Protein AF-A0A7J4L797-F1 (afdb_monomer_lite)

Foldseek 3Di:
DDAPPPAQEAEAEFDLLFLVVVCVRQCSHQVDVPGDRYYHYDHDDLVSLLLVLLSLLCNVVVNGFDDDDAADLLLLVLLVVLVVQAVDKDALVVSLVVQCVDPRYVVPDPVLSVLSVCQLQVVDPLLVVLVQDRQKHADPVRNIIHGDDPCSVVLSVQQADQDFDWDWAFEDAPNDTDDTATPQQQLPDDQQAWADDPLFIWGFHDDAQSYTYTHGDGLDFGLGYRCVSVRDKNAQVSLQSSLVVLVVLVVCVVVVHDPVVQLVVSCVSRVDDSVSSVSNNVLSVLQVLQHPRHHPFEWEFEWEDAPLKIKTWTQDSRMQQLQVLVQLQLQLLQCVVVVDHWRKFTGNRTIMTMDSDDTPRVVSLLPDALVCSLVSVCVSPVPGSNLLVLLLSSCSSSSSQRQDDPRDGDDSSVSSNSSVVVVVSQVVVDCVNSSSVSSSCCVNVVSHNSPVNSVSSVCVNVSSHHYDYDYHHADGSSCVCRVCSRVVNSDDPVLVVVVVVLSSVLSVVSSCVVVVNDDDDDRPSPNVSVSVVVVVVVVVVLCPDLLNVLLVQLVVQPPDDPVLSVQLNVCSVDVPRDRDPVSLVVCVVCVVVCVLGGQPSNNVSVCVSSVNDRPDDQDPLLSVLSVLLNVLCVVVVDDPLLSVVLNVLSVVDQDDRDPVNLVVLCCCLVDDNDPSRDPSNNVSSVVSNVRD

Structure (mmCIF, N/CA/C/O backbone):
data_AF-A0A7J4L797-F1
#
_entry.id   AF-A0A7J4L797-F1
#
loop_
_atom_site.group_PDB
_atom_site.id
_atom_site.type_symbol
_atom_site.label_atom_id
_atom_site.label_alt_id
_atom_site.label_comp_id
_atom_site.label_asym_id
_atom_site.label_entity_id
_atom_site.label_seq_id
_atom_site.pdbx_PDB_ins_code
_atom_site.Cartn_x
_atom_site.Cartn_y
_atom_site.Cartn_z
_atom_site.occupancy
_atom_site.B_iso_or_equiv
_atom_site.auth_seq_id
_atom_site.auth_comp_id
_atom_site.auth_asym_id
_atom_site.auth_atom_id
_atom_site.pdbx_PDB_model_num
ATOM 1 N N . GLY A 1 1 ? -23.782 6.481 -9.024 1.00 63.28 1 GLY A N 1
ATOM 2 C CA . GLY A 1 1 ? -22.658 7.131 -9.724 1.00 63.28 1 GLY A CA 1
ATOM 3 C C . GLY A 1 1 ? -23.152 8.437 -10.297 1.00 63.28 1 GLY A C 1
ATOM 4 O O . GLY A 1 1 ? -24.332 8.509 -10.601 1.00 63.28 1 GLY A O 1
ATOM 5 N N . ILE A 1 2 ? -22.294 9.451 -10.393 1.00 64.94 2 ILE A N 1
ATOM 6 C CA . ILE A 1 2 ? -22.683 10.762 -10.929 1.00 64.94 2 ILE A CA 1
ATOM 7 C C . ILE A 1 2 ? -23.056 10.583 -12.406 1.00 64.94 2 ILE A C 1
ATOM 9 O O . ILE A 1 2 ? -22.258 10.027 -13.168 1.00 64.94 2 ILE A O 1
ATOM 13 N N . ASP A 1 3 ? -24.271 10.985 -12.768 1.00 68.19 3 ASP A N 1
ATOM 14 C CA . ASP A 1 3 ? -24.755 11.011 -14.145 1.00 68.19 3 ASP A CA 1
ATOM 15 C C . ASP A 1 3 ? -24.539 12.415 -14.709 1.00 68.19 3 ASP A C 1
ATOM 17 O O . ASP A 1 3 ? -25.248 13.361 -14.372 1.00 68.19 3 ASP A O 1
ATOM 21 N N . ILE A 1 4 ? -23.490 12.557 -15.512 1.00 72.31 4 ILE A N 1
ATOM 22 C CA . ILE A 1 4 ? -23.163 13.798 -16.208 1.00 72.31 4 ILE A CA 1
ATOM 23 C C . ILE A 1 4 ? -23.519 13.540 -17.675 1.00 72.31 4 ILE A C 1
ATOM 25 O O . ILE A 1 4 ? -22.656 13.226 -18.489 1.00 72.31 4 ILE A O 1
ATOM 29 N N . GLY A 1 5 ? -24.817 13.584 -17.992 1.00 67.94 5 GLY A N 1
ATOM 30 C CA . GLY A 1 5 ? -25.422 13.033 -19.219 1.00 67.94 5 GLY A CA 1
ATOM 31 C C . GLY A 1 5 ? -24.995 13.636 -20.570 1.00 67.94 5 GLY A C 1
ATOM 32 O O . GLY A 1 5 ? -25.613 13.328 -21.592 1.00 67.94 5 GLY A O 1
ATOM 33 N N . TYR A 1 6 ? -23.974 14.495 -20.592 1.00 81.25 6 TYR A N 1
ATOM 34 C CA . TYR A 1 6 ? -23.351 15.049 -21.799 1.00 81.25 6 TYR A CA 1
ATOM 35 C C . TYR A 1 6 ? -21.926 14.531 -22.047 1.00 81.25 6 TYR A C 1
ATOM 37 O O . TYR A 1 6 ? -21.336 14.874 -23.067 1.00 81.25 6 TYR A O 1
ATOM 45 N N . ILE A 1 7 ? -21.350 13.733 -21.138 1.00 86.75 7 ILE A N 1
ATOM 46 C CA . ILE A 1 7 ? -20.016 13.161 -21.350 1.00 86.75 7 ILE A CA 1
ATOM 47 C C . ILE A 1 7 ? -20.110 12.090 -22.437 1.00 86.75 7 ILE A C 1
ATOM 49 O O . ILE A 1 7 ? -20.779 11.072 -22.271 1.00 86.75 7 ILE A O 1
ATOM 53 N N . ASP A 1 8 ? -19.398 12.297 -23.538 1.00 89.69 8 ASP A N 1
ATOM 54 C CA . ASP A 1 8 ? -19.350 11.401 -24.694 1.00 89.69 8 ASP A CA 1
ATOM 55 C C . ASP A 1 8 ? -18.022 10.632 -24.801 1.00 89.69 8 ASP A C 1
ATOM 57 O O . ASP A 1 8 ? -17.960 9.606 -25.477 1.00 89.69 8 ASP A O 1
ATOM 61 N N . LEU A 1 9 ? -16.980 11.043 -24.072 1.00 92.56 9 LEU A N 1
ATOM 62 C CA . LEU A 1 9 ? -15.674 10.388 -24.022 1.00 92.56 9 LEU A CA 1
ATOM 63 C C . LEU A 1 9 ? -15.042 10.495 -22.630 1.00 92.56 9 LEU A C 1
ATOM 65 O O . LEU A 1 9 ? -14.994 11.564 -22.027 1.00 92.56 9 LEU A O 1
ATOM 69 N N . VAL A 1 10 ? -14.472 9.389 -22.154 1.00 93.19 10 VAL A N 1
ATOM 70 C CA . VAL A 1 10 ? -13.597 9.365 -20.974 1.00 93.19 10 VAL A CA 1
ATOM 71 C C . VAL A 1 10 ? -12.168 9.061 -21.409 1.00 93.19 10 VAL A C 1
ATOM 73 O O . VAL A 1 10 ? -11.921 8.084 -22.116 1.00 93.19 10 VAL A O 1
ATOM 76 N N . ILE A 1 11 ? -11.215 9.878 -20.963 1.00 95.19 11 ILE A N 1
ATOM 77 C CA . ILE A 1 11 ? -9.783 9.647 -21.173 1.00 95.19 11 ILE A CA 1
ATOM 78 C C . ILE A 1 11 ? -9.166 9.217 -19.842 1.00 95.19 11 ILE A C 1
ATOM 80 O O . ILE A 1 11 ? -9.255 9.933 -18.847 1.00 95.19 11 ILE A O 1
ATOM 84 N N . LEU A 1 12 ? -8.551 8.038 -19.824 1.00 92.69 12 LEU A N 1
ATOM 85 C CA . LEU A 1 12 ? -7.750 7.551 -18.708 1.00 92.69 12 LEU A CA 1
ATOM 86 C C . LEU A 1 12 ? -6.276 7.828 -19.007 1.00 92.69 12 LEU A C 1
ATOM 88 O O . LEU A 1 12 ? -5.763 7.391 -20.035 1.00 92.69 12 LEU A O 1
ATOM 92 N N . LEU A 1 13 ? -5.610 8.562 -18.118 1.00 92.12 13 LEU A N 1
ATOM 93 C CA . LEU A 1 13 ? -4.161 8.741 -18.151 1.00 92.12 13 LEU A CA 1
ATOM 94 C C . LEU A 1 13 ? -3.528 7.623 -17.320 1.00 92.12 13 LEU A C 1
ATOM 96 O O . LEU A 1 13 ? -3.635 7.626 -16.093 1.00 92.12 13 LEU A O 1
ATOM 100 N N . GLY A 1 14 ? -2.930 6.659 -18.011 1.00 90.25 14 GLY A N 1
ATOM 101 C CA . GLY A 1 14 ? -2.407 5.420 -17.459 1.00 90.25 14 GLY A CA 1
ATOM 102 C C . GLY A 1 14 ? -3.465 4.470 -16.903 1.00 90.25 14 GLY A C 1
ATOM 103 O O . GLY A 1 14 ? -4.680 4.710 -16.955 1.00 90.25 14 GLY A O 1
ATOM 104 N N . SER A 1 15 ? -2.991 3.351 -16.368 1.00 91.06 15 SER A N 1
ATOM 105 C CA . SER A 1 15 ? -3.866 2.321 -15.830 1.00 91.06 15 SER A CA 1
ATOM 106 C C . SER A 1 15 ? -4.598 2.773 -14.553 1.00 91.06 15 SER A C 1
ATOM 108 O O . SER A 1 15 ? -3.980 3.274 -13.610 1.00 91.06 15 SER A O 1
ATOM 110 N N . PRO A 1 16 ? -5.917 2.512 -14.433 1.00 91.06 16 PRO A N 1
ATOM 111 C CA . PRO A 1 16 ? -6.663 2.656 -13.182 1.00 91.06 16 PRO A CA 1
ATOM 112 C C . PRO A 1 16 ? -6.427 1.492 -12.197 1.00 91.06 16 PRO A C 1
ATOM 114 O O . PRO A 1 16 ? -7.082 1.441 -11.147 1.00 91.06 16 PRO A O 1
ATOM 117 N N . LYS A 1 17 ? -5.514 0.562 -12.522 1.00 92.56 17 LYS A N 1
ATOM 118 C CA . LYS A 1 17 ? -4.983 -0.502 -11.647 1.00 92.56 17 LYS A CA 1
ATOM 119 C C . LYS A 1 17 ? -5.992 -1.602 -11.277 1.00 92.56 17 LYS A C 1
ATOM 121 O O . LYS A 1 17 ? -5.700 -2.487 -10.478 1.00 92.56 17 LYS A O 1
ATOM 126 N N . SER A 1 18 ? -7.199 -1.543 -11.841 1.00 93.88 18 SER A N 1
ATOM 127 C CA . SER A 1 18 ? -8.282 -2.520 -11.684 1.00 93.88 18 SER A CA 1
ATOM 128 C C . SER A 1 18 ? -9.268 -2.388 -12.847 1.00 93.88 18 SER A C 1
ATOM 130 O O . SER A 1 18 ? -9.589 -1.277 -13.285 1.00 93.88 18 SER A O 1
ATOM 132 N N . VAL A 1 19 ? -9.791 -3.525 -13.307 1.00 94.44 19 VAL A N 1
ATOM 133 C CA . VAL A 1 19 ? -10.813 -3.618 -14.357 1.00 94.44 19 VAL A CA 1
ATOM 134 C C . VAL A 1 19 ? -12.121 -2.976 -13.896 1.00 94.44 19 VAL A C 1
ATOM 136 O O . VAL A 1 19 ? -12.710 -2.181 -14.628 1.00 94.44 19 VAL A O 1
ATOM 139 N N . ALA A 1 20 ? -12.556 -3.248 -12.660 1.00 92.75 20 ALA A N 1
ATOM 140 C CA . ALA A 1 20 ? -13.781 -2.669 -12.102 1.00 92.75 20 ALA A CA 1
ATOM 141 C C . ALA A 1 20 ? -13.741 -1.131 -12.113 1.00 92.75 20 ALA A C 1
ATOM 143 O O . ALA A 1 20 ? -14.704 -0.475 -12.514 1.00 92.75 20 ALA A O 1
ATOM 144 N N . ARG A 1 21 ? -12.599 -0.545 -11.727 1.00 91.81 21 ARG A N 1
ATOM 145 C CA . ARG A 1 21 ? -12.402 0.913 -11.741 1.00 91.81 21 ARG A CA 1
ATOM 146 C C . ARG A 1 21 ? -12.409 1.474 -13.157 1.00 91.81 21 ARG A C 1
ATOM 148 O O . ARG A 1 21 ? -13.004 2.528 -13.379 1.00 91.81 21 ARG A O 1
ATOM 155 N N . ALA A 1 22 ? -11.775 0.783 -14.104 1.00 93.06 22 ALA A N 1
ATOM 156 C CA . ALA A 1 22 ? -11.795 1.180 -15.507 1.00 93.06 22 ALA A CA 1
ATOM 157 C C . ALA A 1 22 ? -13.225 1.232 -16.047 1.00 93.06 22 ALA A C 1
ATOM 159 O O . ALA A 1 22 ? -13.639 2.266 -16.561 1.00 93.06 22 ALA A O 1
ATOM 160 N N . LEU A 1 23 ? -14.001 0.163 -15.843 1.00 92.31 23 LEU A N 1
ATOM 161 C CA . LEU A 1 23 ? -15.397 0.077 -16.274 1.00 92.31 23 LEU A CA 1
ATOM 162 C C . LEU A 1 23 ? -16.265 1.160 -15.621 1.00 92.31 23 LEU A C 1
ATOM 164 O O . LEU A 1 23 ? -17.041 1.818 -16.307 1.00 92.31 23 LEU A O 1
ATOM 168 N N . GLN A 1 24 ? -16.099 1.414 -14.319 1.00 90.62 24 GLN A N 1
ATOM 169 C CA . GLN A 1 24 ? -16.851 2.465 -13.623 1.00 90.62 24 GLN A CA 1
ATOM 170 C C . GLN A 1 24 ? -16.518 3.885 -14.099 1.00 90.62 24 GLN A C 1
ATOM 172 O O . GLN A 1 24 ? -17.408 4.742 -14.101 1.00 90.62 24 GLN A O 1
ATOM 177 N N . ARG A 1 25 ? -15.248 4.152 -14.440 1.00 91.44 25 ARG A N 1
ATOM 178 C CA . ARG A 1 25 ? -14.795 5.452 -14.960 1.00 91.44 25 ARG A CA 1
ATOM 179 C C . ARG A 1 25 ? -15.232 5.638 -16.406 1.00 91.44 25 ARG A C 1
ATOM 181 O O . ARG A 1 25 ? -15.832 6.656 -16.717 1.00 91.44 25 ARG A O 1
ATOM 188 N N . ILE A 1 26 ? -14.973 4.653 -17.263 1.00 91.81 26 ILE A N 1
ATOM 189 C CA . ILE A 1 26 ? -15.325 4.684 -18.687 1.00 91.81 26 ILE A CA 1
ATOM 190 C C . ILE A 1 26 ? -16.843 4.755 -18.852 1.00 91.81 26 ILE A C 1
ATOM 192 O O . ILE A 1 26 ? -17.315 5.578 -19.626 1.00 91.81 26 ILE A O 1
ATOM 196 N N . GLY A 1 27 ? -17.606 4.028 -18.029 1.00 89.56 27 GLY A N 1
ATOM 197 C CA . GLY A 1 27 ? -19.072 4.076 -17.981 1.00 89.56 27 GLY A CA 1
ATOM 198 C C . GLY A 1 27 ? -19.681 5.431 -17.599 1.00 89.56 27 GLY A C 1
ATOM 199 O O . GLY A 1 27 ? -20.898 5.537 -17.528 1.00 89.56 27 GLY A O 1
ATOM 200 N N . ARG A 1 28 ? -18.875 6.470 -17.334 1.00 87.94 28 ARG A N 1
ATOM 201 C CA . ARG A 1 28 ? -19.356 7.860 -17.235 1.00 87.94 28 ARG A CA 1
ATOM 202 C C . ARG A 1 28 ? -19.620 8.484 -18.609 1.00 87.94 28 ARG A C 1
ATOM 204 O O . ARG A 1 28 ? -20.363 9.454 -18.670 1.00 87.94 28 ARG A O 1
ATOM 211 N N . SER A 1 29 ? -19.025 7.947 -19.677 1.00 89.88 29 SER A N 1
ATOM 212 C CA . SER A 1 29 ? -19.301 8.340 -21.063 1.00 89.88 29 SER A CA 1
ATOM 213 C C . SER A 1 29 ? -20.510 7.584 -21.607 1.00 89.88 29 SER A C 1
ATOM 215 O O . SER A 1 29 ? -20.647 6.381 -21.376 1.00 89.88 29 SER A O 1
ATOM 217 N N . GLY A 1 30 ? -21.373 8.284 -22.348 1.00 82.56 30 GLY A N 1
ATOM 218 C CA . GLY A 1 30 ? -22.548 7.681 -22.977 1.00 82.56 30 GLY A CA 1
ATOM 219 C C . GLY A 1 30 ? -23.456 7.017 -21.945 1.00 82.56 30 GLY A C 1
ATOM 220 O O . GLY A 1 30 ? -23.933 5.909 -22.165 1.00 82.56 30 GLY A O 1
ATOM 221 N N . HIS A 1 31 ? -23.632 7.651 -20.779 1.00 81.38 31 HIS A N 1
ATOM 222 C CA . HIS A 1 31 ? -24.410 7.125 -19.654 1.00 81.38 31 HIS A CA 1
ATOM 223 C C . HIS A 1 31 ? -25.924 7.270 -19.914 1.00 81.38 31 HIS A C 1
ATOM 225 O O . HIS A 1 31 ? -26.661 7.880 -19.145 1.00 81.38 31 HIS A O 1
ATOM 231 N N . LYS A 1 32 ? -26.388 6.730 -21.047 1.00 80.81 32 LYS A N 1
ATOM 232 C CA . LYS A 1 32 ? -27.795 6.630 -21.440 1.00 80.81 32 LYS A CA 1
ATOM 233 C C . LYS A 1 32 ? -28.076 5.225 -21.950 1.00 80.81 32 LYS A C 1
ATOM 235 O O . LYS A 1 32 ? -27.196 4.533 -22.460 1.00 80.81 32 LYS A O 1
ATOM 240 N N . LEU A 1 33 ? -29.325 4.798 -21.807 1.00 79.75 33 LEU A N 1
ATOM 241 C CA . LEU A 1 33 ? -29.771 3.531 -22.366 1.00 79.75 33 LEU A CA 1
ATOM 242 C C . LEU A 1 33 ? -29.556 3.558 -23.890 1.00 79.75 33 LEU A C 1
ATOM 244 O O . LEU A 1 33 ? -30.006 4.491 -24.547 1.00 79.75 33 LEU A O 1
ATOM 248 N N . HIS A 1 34 ? -28.885 2.534 -24.423 1.00 82.94 34 HIS A N 1
ATOM 249 C CA . HIS A 1 34 ? -28.520 2.374 -25.842 1.00 82.94 34 HIS A CA 1
ATOM 250 C C . HIS A 1 34 ? -27.361 3.235 -26.372 1.00 82.94 34 HIS A C 1
ATOM 252 O O . HIS A 1 34 ? -26.965 3.035 -27.520 1.00 82.94 34 HIS A O 1
ATOM 258 N N . ASP A 1 35 ? -26.764 4.111 -25.561 1.00 83.12 35 ASP A N 1
ATOM 259 C CA . ASP A 1 35 ? -25.560 4.836 -25.972 1.00 83.12 35 ASP A CA 1
ATOM 260 C C . ASP A 1 35 ? -24.308 3.955 -25.843 1.00 83.12 35 ASP A C 1
ATOM 262 O O . ASP A 1 35 ? -24.160 3.138 -24.930 1.00 83.12 35 ASP A O 1
ATOM 266 N N . THR A 1 36 ? -23.366 4.136 -26.770 1.00 85.69 36 THR A N 1
ATOM 267 C CA . THR A 1 36 ? -22.074 3.447 -26.725 1.00 85.69 36 THR A CA 1
ATOM 268 C C . THR A 1 36 ? -21.117 4.196 -25.811 1.00 85.69 36 THR A C 1
ATOM 270 O O . THR A 1 36 ? -20.694 5.312 -26.116 1.00 85.69 36 THR A O 1
ATOM 273 N N . THR A 1 37 ? -20.697 3.545 -24.732 1.00 89.12 37 THR A N 1
ATOM 274 C CA . THR A 1 37 ? -19.634 4.043 -23.861 1.00 89.12 37 THR A CA 1
ATOM 275 C C . THR A 1 37 ? -18.300 4.119 -24.611 1.00 89.12 37 THR A C 1
ATOM 277 O O . THR A 1 37 ? -17.830 3.119 -25.158 1.00 89.12 37 THR A O 1
ATOM 280 N N . LYS A 1 38 ? -17.652 5.291 -24.606 1.00 92.00 38 LYS A N 1
ATOM 281 C CA . LYS A 1 38 ? -16.333 5.497 -25.225 1.00 92.00 38 LYS A CA 1
ATOM 282 C C . LYS A 1 38 ? -15.285 5.834 -24.169 1.00 92.00 38 LYS A C 1
ATOM 284 O O . LYS A 1 38 ? -15.375 6.840 -23.465 1.00 92.00 38 LYS A O 1
ATOM 289 N N . GLY A 1 39 ? -14.248 5.006 -24.109 1.00 92.81 39 GLY A N 1
ATOM 290 C CA . GLY A 1 39 ? -13.062 5.222 -23.287 1.00 92.81 39 GLY A CA 1
ATOM 291 C C . GLY A 1 39 ? -11.797 5.190 -24.138 1.00 92.81 39 GLY A C 1
ATOM 292 O O . GLY A 1 39 ? -11.688 4.366 -25.043 1.00 92.81 39 GLY A O 1
ATOM 293 N N . ARG A 1 40 ? -10.833 6.065 -23.847 1.00 93.56 40 ARG A N 1
ATOM 294 C CA . ARG A 1 40 ? -9.471 5.999 -24.397 1.00 93.56 40 ARG A CA 1
ATOM 295 C C . ARG A 1 40 ? -8.473 5.938 -23.255 1.00 93.56 40 ARG A C 1
ATOM 297 O O . ARG A 1 40 ? -8.608 6.686 -22.292 1.00 93.56 40 ARG A O 1
ATOM 304 N N . ILE A 1 41 ? -7.480 5.065 -23.369 1.00 92.56 41 ILE A N 1
ATOM 305 C CA . ILE A 1 41 ? -6.402 4.945 -22.387 1.00 92.56 41 ILE A CA 1
ATOM 306 C C . ILE A 1 41 ? -5.127 5.477 -23.033 1.00 92.56 41 ILE A C 1
ATOM 308 O O . ILE A 1 41 ? -4.732 5.005 -24.096 1.00 92.56 41 ILE A O 1
ATOM 312 N N . ILE A 1 42 ? -4.516 6.481 -22.411 1.00 93.00 42 ILE A N 1
ATOM 313 C CA . ILE A 1 42 ? -3.222 7.028 -22.816 1.00 93.00 42 ILE A CA 1
ATOM 314 C C . ILE A 1 42 ? -2.178 6.413 -21.896 1.00 93.00 42 ILE A C 1
ATOM 316 O O . ILE A 1 42 ? -2.142 6.726 -20.709 1.00 93.00 42 ILE A O 1
ATOM 320 N N . VAL A 1 43 ? -1.362 5.522 -22.451 1.00 91.06 43 VAL A N 1
ATOM 321 C CA . VAL A 1 43 ? -0.309 4.812 -21.717 1.00 91.06 43 VAL A CA 1
ATOM 322 C C . VAL A 1 43 ? 0.884 5.730 -21.466 1.00 91.06 43 VAL A C 1
ATOM 324 O O . VAL A 1 43 ? 1.228 6.553 -22.318 1.00 91.06 43 VAL A O 1
ATOM 327 N N . LEU A 1 44 ? 1.507 5.600 -20.298 1.00 84.94 44 LEU A N 1
ATOM 328 C CA . LEU A 1 44 ? 2.612 6.468 -19.875 1.00 84.94 44 LEU A CA 1
ATOM 329 C C . LEU A 1 44 ? 3.989 5.860 -20.160 1.00 84.94 44 LEU A C 1
ATOM 331 O O . LEU A 1 44 ? 4.943 6.582 -20.453 1.00 84.94 44 LEU A O 1
ATOM 335 N N . ASP A 1 45 ? 4.090 4.536 -20.101 1.00 86.19 45 ASP A N 1
ATOM 336 C CA . ASP A 1 45 ? 5.321 3.784 -20.319 1.00 86.19 45 ASP A CA 1
ATOM 337 C C . ASP A 1 45 ? 5.026 2.362 -20.843 1.00 86.19 45 ASP A C 1
ATOM 339 O O . ASP A 1 45 ? 3.884 2.007 -21.146 1.00 86.19 45 ASP A O 1
ATOM 343 N N . ARG A 1 46 ? 6.077 1.551 -21.021 1.00 89.31 46 ARG A N 1
ATOM 344 C CA . ARG A 1 46 ? 5.961 0.193 -21.578 1.00 89.31 46 ARG A CA 1
ATOM 345 C C . ARG A 1 46 ? 5.331 -0.807 -20.601 1.00 89.31 46 ARG A C 1
ATOM 347 O O . ARG A 1 46 ? 4.642 -1.711 -21.068 1.00 89.31 46 ARG A O 1
ATOM 354 N N . ASP A 1 47 ? 5.536 -0.658 -19.291 1.00 89.44 47 ASP A N 1
ATOM 355 C CA . ASP A 1 47 ? 4.885 -1.500 -18.278 1.00 89.44 47 ASP A CA 1
ATOM 356 C C . ASP A 1 47 ? 3.384 -1.185 -18.226 1.00 89.44 47 ASP A C 1
ATOM 358 O O . ASP A 1 47 ? 2.546 -2.088 -18.285 1.00 89.44 47 ASP A O 1
ATOM 362 N N . ASP A 1 48 ? 3.048 0.106 -18.213 1.00 91.25 48 ASP A N 1
ATOM 363 C CA . ASP A 1 48 ? 1.680 0.614 -18.241 1.00 91.25 48 ASP A CA 1
ATOM 364 C C . ASP A 1 48 ? 0.946 0.214 -19.531 1.00 91.25 48 ASP A C 1
ATOM 366 O O . ASP A 1 48 ? -0.230 -0.144 -19.483 1.00 91.25 48 ASP A O 1
ATOM 370 N N . LEU A 1 49 ? 1.637 0.164 -20.679 1.00 94.94 49 LEU A N 1
ATOM 371 C CA . LEU A 1 49 ? 1.077 -0.366 -21.926 1.00 94.94 49 LEU A CA 1
ATOM 372 C C . LEU A 1 49 ? 0.642 -1.829 -21.791 1.00 94.94 49 LEU A C 1
ATOM 374 O O . LEU A 1 49 ? -0.464 -2.181 -22.207 1.00 94.94 49 LEU A O 1
ATOM 378 N N . VAL A 1 50 ? 1.486 -2.684 -21.211 1.00 95.81 50 VAL A N 1
ATOM 379 C CA . VAL A 1 50 ? 1.151 -4.100 -21.005 1.00 95.81 50 VAL A CA 1
ATOM 380 C C . VAL A 1 50 ? -0.016 -4.230 -20.026 1.00 95.81 50 VAL A C 1
ATOM 382 O O . VAL A 1 50 ? -0.971 -4.956 -20.307 1.00 95.81 50 VAL A O 1
ATOM 385 N N . GLU A 1 51 ? 0.025 -3.495 -18.913 1.00 95.25 51 GLU A N 1
ATOM 386 C CA . GLU A 1 51 ? -1.034 -3.486 -17.902 1.00 95.25 51 GLU A CA 1
ATOM 387 C C . GLU A 1 51 ? -2.382 -3.040 -18.491 1.00 95.25 51 GLU A C 1
ATOM 389 O O . GLU A 1 51 ? -3.377 -3.758 -18.367 1.00 95.25 51 GLU A O 1
ATOM 394 N N . CYS A 1 52 ? -2.415 -1.903 -19.191 1.00 95.94 52 CYS A N 1
ATOM 395 C CA . CYS A 1 52 ? -3.619 -1.356 -19.817 1.00 95.94 52 CYS A CA 1
ATOM 396 C C . CYS A 1 52 ? -4.195 -2.287 -20.888 1.00 95.94 52 CYS A C 1
ATOM 398 O O . CYS A 1 52 ? -5.414 -2.415 -21.004 1.00 95.94 52 CYS A O 1
ATOM 400 N N . SER A 1 53 ? -3.335 -2.963 -21.649 1.00 96.88 53 SER A N 1
ATOM 401 C CA . SER A 1 53 ? -3.764 -3.894 -22.695 1.00 96.88 53 SER A CA 1
ATOM 402 C C . SER A 1 53 ? -4.412 -5.152 -22.115 1.00 96.88 53 SER A C 1
ATOM 404 O O . SER A 1 53 ? -5.456 -5.601 -22.587 1.00 96.88 53 SER A O 1
ATOM 406 N N . VAL A 1 54 ? -3.831 -5.712 -21.050 1.00 97.00 54 VAL A N 1
ATOM 407 C CA . VAL A 1 54 ? -4.425 -6.857 -20.343 1.00 97.00 54 VAL A CA 1
ATOM 408 C C . VAL A 1 54 ? -5.705 -6.439 -19.614 1.00 97.00 54 VAL A C 1
ATOM 410 O O . VAL A 1 54 ? -6.678 -7.190 -19.598 1.00 97.00 54 VAL A O 1
ATOM 413 N N . LEU A 1 55 ? -5.750 -5.224 -19.069 1.00 96.44 55 LEU A N 1
ATOM 414 C CA . LEU A 1 55 ? -6.956 -4.658 -18.473 1.00 96.44 55 LEU A CA 1
ATOM 415 C C . LEU A 1 55 ? -8.080 -4.513 -19.505 1.00 96.44 55 LEU A C 1
ATOM 417 O O . LEU A 1 55 ? -9.209 -4.914 -19.217 1.00 96.44 55 LEU A O 1
ATOM 421 N N . LEU A 1 56 ? -7.784 -3.992 -20.702 1.00 94.88 56 LEU A N 1
ATOM 422 C CA . LEU A 1 56 ? -8.738 -3.903 -21.811 1.00 94.88 56 LEU A CA 1
ATOM 423 C C . LEU A 1 56 ? -9.276 -5.288 -22.171 1.00 94.88 56 LEU A C 1
ATOM 425 O O . LEU A 1 56 ? -10.490 -5.476 -22.237 1.00 94.88 56 LEU A O 1
ATOM 429 N N . LYS A 1 57 ? -8.384 -6.269 -22.333 1.00 95.94 57 LYS A N 1
ATOM 430 C CA . LYS A 1 57 ? -8.766 -7.660 -22.584 1.00 95.94 57 LYS A CA 1
ATOM 431 C C . LYS A 1 57 ? -9.739 -8.178 -21.524 1.00 95.94 57 LYS A C 1
ATOM 433 O O . LYS A 1 57 ? -10.790 -8.713 -21.867 1.00 95.94 57 LYS A O 1
ATOM 438 N N . SER A 1 58 ? -9.408 -8.016 -20.246 1.00 96.50 58 SER A N 1
ATOM 439 C CA . SER A 1 58 ? -10.256 -8.470 -19.141 1.00 96.50 58 SER A CA 1
ATOM 440 C C . SER A 1 58 ? -11.607 -7.752 -19.119 1.00 96.50 58 SER A C 1
ATOM 442 O O . SER A 1 58 ? -12.631 -8.394 -18.897 1.00 96.50 58 SER A O 1
ATOM 444 N N . ALA A 1 59 ? -11.642 -6.452 -19.430 1.00 93.81 59 ALA A N 1
ATOM 445 C CA . ALA A 1 59 ? -12.878 -5.684 -19.550 1.00 93.81 59 ALA A CA 1
ATOM 446 C C . ALA A 1 59 ? -13.781 -6.207 -20.683 1.00 93.81 59 ALA A C 1
ATOM 448 O O . ALA A 1 59 ? -14.968 -6.447 -20.455 1.00 93.81 59 ALA A O 1
ATOM 449 N N . VAL A 1 60 ? -13.221 -6.440 -21.877 1.00 92.94 60 VAL A N 1
ATOM 450 C CA . VAL A 1 60 ? -13.942 -6.991 -23.042 1.00 92.94 60 VAL A CA 1
ATOM 451 C C . VAL A 1 60 ? -14.465 -8.401 -22.752 1.00 92.94 60 VAL A C 1
ATOM 453 O O . VAL A 1 60 ? -15.607 -8.725 -23.075 1.00 92.94 60 VAL A O 1
ATOM 456 N N . GLU A 1 61 ? -13.665 -9.228 -22.076 1.00 95.19 61 GLU A N 1
ATOM 457 C CA . GLU A 1 61 ? -14.030 -10.594 -21.678 1.00 95.19 61 GLU A CA 1
ATOM 458 C C . GLU A 1 61 ? -14.916 -10.666 -20.422 1.00 95.19 61 GLU A C 1
ATOM 460 O O . GLU A 1 61 ? -15.221 -11.765 -19.956 1.00 95.19 61 GLU A O 1
ATOM 465 N N . LYS A 1 62 ? -15.341 -9.523 -19.863 1.00 94.19 62 LYS A N 1
ATOM 466 C CA . LYS A 1 62 ? -16.174 -9.433 -18.648 1.00 94.19 62 LYS A CA 1
ATOM 467 C C . LYS A 1 62 ? -15.541 -10.094 -17.413 1.00 94.19 62 LYS A C 1
ATOM 469 O O . LYS A 1 62 ? -16.244 -10.529 -16.502 1.00 94.19 62 LYS A O 1
ATOM 474 N N . LYS A 1 63 ? -14.211 -10.148 -17.360 1.00 94.56 63 LYS A N 1
ATOM 475 C CA . LYS A 1 63 ? -13.435 -10.609 -16.205 1.00 94.56 63 LYS A CA 1
ATOM 476 C C . LYS A 1 63 ? -13.150 -9.427 -15.291 1.00 94.56 63 LYS A C 1
ATOM 478 O O . LYS A 1 63 ? -12.262 -8.623 -15.558 1.00 94.56 63 LYS A O 1
ATOM 483 N N . ILE A 1 64 ? -13.936 -9.315 -14.229 1.00 92.75 64 ILE A N 1
ATOM 484 C CA . ILE A 1 64 ? -13.840 -8.233 -13.245 1.00 92.75 64 ILE A CA 1
ATOM 485 C C . ILE A 1 64 ? -13.086 -8.739 -12.010 1.00 92.75 64 ILE A C 1
ATOM 487 O O . ILE A 1 64 ? -13.165 -9.920 -11.673 1.00 92.75 64 ILE A O 1
ATOM 491 N N . ASP A 1 65 ? -12.350 -7.843 -11.352 1.00 91.00 65 ASP A N 1
ATOM 492 C CA . ASP A 1 65 ? -11.618 -8.142 -10.119 1.00 91.00 65 ASP A CA 1
ATOM 493 C C . ASP A 1 65 ? -12.553 -8.616 -8.995 1.00 91.00 65 ASP A C 1
ATOM 495 O O . ASP A 1 65 ? -13.683 -8.131 -8.858 1.00 91.00 65 ASP A O 1
ATOM 499 N N . ARG A 1 66 ? -12.057 -9.515 -8.140 1.00 89.69 66 ARG A N 1
ATOM 500 C CA . ARG A 1 66 ? -12.770 -9.948 -6.935 1.00 89.69 66 ARG A CA 1
ATOM 501 C C . ARG A 1 66 ? -12.914 -8.795 -5.942 1.00 89.69 66 ARG A C 1
ATOM 503 O O . ARG A 1 66 ? -11.990 -8.015 -5.716 1.00 89.69 66 ARG A O 1
ATOM 510 N N . ILE A 1 67 ? -14.084 -8.723 -5.313 1.00 86.75 67 ILE A N 1
ATOM 511 C CA . ILE A 1 67 ? -14.358 -7.773 -4.235 1.00 86.75 67 ILE A CA 1
ATOM 512 C C . ILE A 1 67 ? -13.953 -8.428 -2.918 1.00 86.75 67 ILE A C 1
ATOM 514 O O . ILE A 1 67 ? -14.396 -9.533 -2.607 1.00 86.75 67 ILE A O 1
ATOM 518 N N . HIS A 1 68 ? -13.129 -7.732 -2.142 1.00 85.56 68 HIS A N 1
ATOM 519 C CA . HIS A 1 68 ? -12.837 -8.099 -0.765 1.00 85.56 68 HIS A CA 1
ATOM 520 C C . HIS A 1 68 ? -13.756 -7.301 0.164 1.00 85.56 68 HIS A C 1
ATOM 522 O O . HIS A 1 68 ? -13.810 -6.074 0.071 1.00 85.56 68 HIS A O 1
ATOM 528 N N . ILE A 1 69 ? -14.499 -8.002 1.019 1.00 91.50 69 ILE A N 1
ATOM 529 C CA . ILE A 1 69 ? -15.369 -7.401 2.030 1.00 91.50 69 ILE A CA 1
ATOM 530 C C . ILE A 1 69 ? -14.711 -7.665 3.387 1.00 91.50 69 ILE A C 1
ATOM 532 O O . ILE A 1 69 ? -14.600 -8.836 3.749 1.00 91.50 69 ILE A O 1
ATOM 536 N N . PRO A 1 70 ? -14.298 -6.621 4.127 1.00 92.69 70 PRO A N 1
ATOM 537 C CA . PRO A 1 70 ? -13.722 -6.784 5.456 1.00 92.69 70 PRO A CA 1
ATOM 538 C C . PRO A 1 70 ? -14.693 -7.509 6.400 1.00 92.69 70 PRO A C 1
ATOM 540 O O . PRO A 1 70 ? -15.881 -7.175 6.465 1.00 92.69 70 PRO A O 1
ATOM 543 N N . GLU A 1 71 ? -14.187 -8.495 7.140 1.00 94.56 71 GLU A N 1
ATOM 544 C CA . GLU A 1 71 ? -14.957 -9.259 8.127 1.00 94.56 71 GLU A CA 1
ATOM 545 C C . GLU A 1 71 ? -14.513 -8.925 9.552 1.00 94.56 71 GLU A C 1
ATOM 547 O O . GLU A 1 71 ? -13.355 -8.607 9.802 1.00 94.56 71 GLU A O 1
ATOM 552 N N . ASN A 1 72 ? -15.443 -9.028 10.501 1.00 96.19 72 ASN A N 1
ATOM 553 C CA . ASN A 1 72 ? -15.189 -8.901 11.934 1.00 96.19 72 ASN A CA 1
ATOM 554 C C . ASN A 1 72 ? -14.464 -7.603 12.347 1.00 96.19 72 ASN A C 1
ATOM 556 O O . ASN A 1 72 ? -13.618 -7.631 13.235 1.00 96.19 72 ASN A O 1
ATOM 560 N N . CYS A 1 73 ? -14.829 -6.458 11.756 1.00 97.19 73 CYS A N 1
ATOM 561 C CA . CYS A 1 73 ? -14.299 -5.140 12.127 1.00 97.19 73 CYS A CA 1
ATOM 562 C C . CYS A 1 73 ? -14.655 -4.765 13.569 1.00 97.19 73 CYS A C 1
ATOM 564 O O . CYS A 1 73 ? -15.765 -4.287 13.821 1.00 97.19 73 CYS A O 1
ATOM 566 N N . LEU A 1 74 ? -13.755 -5.015 14.527 1.00 98.19 74 LEU A N 1
ATOM 567 C CA . LEU A 1 74 ? -14.078 -4.925 15.962 1.00 98.19 74 LEU A CA 1
ATOM 568 C C . LEU A 1 74 ? -14.253 -3.482 16.454 1.00 98.19 74 LEU A C 1
ATOM 570 O O . LEU A 1 74 ? -14.979 -3.224 17.410 1.00 98.19 74 LEU A O 1
ATOM 574 N N . ASP A 1 75 ? -13.627 -2.526 15.786 1.00 97.19 75 ASP A N 1
ATOM 575 C CA . ASP A 1 75 ? -13.778 -1.100 16.052 1.00 97.19 75 ASP A CA 1
ATOM 576 C C . ASP A 1 75 ? -15.136 -0.551 15.579 1.00 97.19 75 ASP A C 1
ATOM 578 O O . ASP A 1 75 ? -15.809 0.167 16.321 1.00 97.19 75 ASP A O 1
ATOM 582 N N . VAL A 1 76 ? -15.584 -0.940 14.382 1.00 97.25 76 VAL A N 1
ATOM 583 C CA . VAL A 1 76 ? -16.927 -0.644 13.864 1.00 97.25 76 VAL A CA 1
ATOM 584 C C . VAL A 1 76 ? -17.980 -1.375 14.693 1.00 97.25 76 VAL A C 1
ATOM 586 O O . VAL A 1 76 ? -19.029 -0.805 14.988 1.00 97.25 76 VAL A O 1
ATOM 589 N N . LEU A 1 77 ? -17.683 -2.595 15.147 1.00 97.94 77 LEU A N 1
ATOM 590 C CA . LEU A 1 77 ? -18.548 -3.348 16.050 1.00 97.94 77 LEU A CA 1
ATOM 591 C C . LEU A 1 77 ? -18.747 -2.601 17.370 1.00 97.94 77 LEU A C 1
ATOM 593 O O . LEU A 1 77 ? -19.882 -2.447 17.816 1.00 97.94 77 LEU A O 1
ATOM 597 N N . ALA A 1 78 ? -17.666 -2.086 17.963 1.00 97.62 78 ALA A N 1
ATOM 598 C CA . ALA A 1 78 ? -17.735 -1.298 19.190 1.00 97.62 78 ALA A CA 1
ATOM 599 C C . ALA A 1 78 ? -18.636 -0.061 19.021 1.00 97.62 78 ALA A C 1
ATOM 601 O O . ALA A 1 78 ? -19.468 0.242 19.881 1.00 97.62 78 ALA A O 1
ATOM 602 N N . GLN A 1 79 ? -18.514 0.619 17.877 1.00 96.06 79 GLN A N 1
ATOM 603 C CA . GLN A 1 79 ? -19.373 1.742 17.510 1.00 96.06 79 GLN A CA 1
ATOM 604 C C . GLN A 1 79 ? -20.844 1.315 17.405 1.00 96.06 79 GLN A C 1
ATOM 606 O O . GLN A 1 79 ? -21.712 1.973 17.976 1.00 96.06 79 GLN A O 1
ATOM 611 N N . GLN A 1 80 ? -21.136 0.206 16.720 1.00 96.62 80 GLN A N 1
ATOM 612 C CA . GLN A 1 80 ? -22.508 -0.269 16.525 1.00 96.62 80 GLN A CA 1
ATOM 613 C C . GLN A 1 80 ? -23.167 -0.744 17.819 1.00 96.62 80 GLN A C 1
ATOM 615 O O . GLN A 1 80 ? -24.305 -0.369 18.086 1.00 96.62 80 GLN A O 1
ATOM 620 N N . ILE A 1 81 ? -22.446 -1.480 18.669 1.00 97.81 81 ILE A N 1
ATOM 621 C CA . ILE A 1 81 ? -22.946 -1.891 19.989 1.00 97.81 81 ILE A CA 1
ATOM 622 C C . ILE A 1 81 ? -23.324 -0.664 20.820 1.00 97.81 81 ILE A C 1
ATOM 624 O O . ILE A 1 81 ? -24.386 -0.638 21.439 1.00 97.81 81 ILE A O 1
ATOM 628 N N . PHE A 1 82 ? -22.489 0.380 20.812 1.00 97.12 82 PHE A N 1
ATOM 629 C CA . PHE A 1 82 ? -22.812 1.608 21.532 1.00 97.12 82 PHE A CA 1
ATOM 630 C C . PHE A 1 82 ? -24.035 2.327 20.948 1.00 97.12 82 PHE A C 1
ATOM 632 O O . PHE A 1 82 ? -24.850 2.838 21.713 1.00 97.12 82 PHE A O 1
ATOM 639 N N . GLY A 1 83 ? -24.190 2.332 19.621 1.00 96.81 83 GLY A N 1
ATOM 640 C CA . GLY A 1 83 ? -25.380 2.854 18.945 1.00 96.81 83 GLY A CA 1
ATOM 641 C C . GLY A 1 83 ? -26.662 2.128 19.362 1.00 96.81 83 GLY A C 1
ATOM 642 O O . GLY A 1 83 ? -27.620 2.781 19.768 1.00 96.81 83 GLY A O 1
ATOM 643 N N . ILE A 1 84 ? -26.650 0.791 19.350 1.00 97.06 84 ILE A N 1
ATOM 644 C CA . ILE A 1 84 ? -27.785 -0.044 19.779 1.00 97.06 84 ILE A CA 1
ATOM 645 C C . ILE A 1 84 ? -28.116 0.223 21.251 1.00 97.06 84 ILE A C 1
ATOM 647 O O . ILE A 1 84 ? -29.256 0.529 21.580 1.00 97.06 84 ILE A O 1
ATOM 651 N N . ALA A 1 85 ? -27.105 0.231 22.126 1.00 97.19 85 ALA A N 1
ATOM 652 C CA . ALA A 1 85 ? -27.283 0.498 23.554 1.00 97.19 85 ALA A CA 1
ATOM 653 C C . ALA A 1 85 ? -27.802 1.920 23.860 1.00 97.19 85 ALA A C 1
ATOM 655 O O . ALA A 1 85 ? -28.310 2.175 24.958 1.00 97.19 85 ALA A O 1
ATOM 656 N N . ILE A 1 86 ? -27.625 2.877 22.934 1.00 96.75 86 ILE A N 1
ATOM 657 C CA . ILE A 1 86 ? -28.202 4.224 23.040 1.00 96.75 86 ILE A CA 1
ATOM 658 C C . ILE A 1 86 ? -29.701 4.218 22.769 1.00 96.75 86 ILE A C 1
ATOM 660 O O . ILE A 1 86 ? -30.416 4.993 23.413 1.00 96.75 86 ILE A O 1
ATOM 664 N N . GLU A 1 87 ? -30.139 3.399 21.821 1.00 96.00 87 GLU A N 1
ATOM 665 C CA . GLU A 1 87 ? -31.526 3.353 21.378 1.00 96.00 87 GLU A CA 1
ATOM 666 C C . GLU A 1 87 ? -32.384 2.483 22.298 1.00 96.00 87 GLU A C 1
ATOM 668 O O . GLU A 1 87 ? -33.462 2.914 22.703 1.00 96.00 87 GLU A O 1
ATOM 673 N N . GLU A 1 88 ? -31.882 1.319 22.715 1.00 95.56 88 GLU A N 1
ATOM 674 C CA . GLU A 1 88 ? -32.629 0.392 23.564 1.00 95.56 88 GLU A CA 1
ATOM 675 C C . GLU A 1 88 ? -31.749 -0.391 24.550 1.00 95.56 88 GLU A C 1
ATOM 677 O O . GLU A 1 88 ? -30.519 -0.407 24.466 1.00 95.56 88 GLU A O 1
ATOM 682 N N . GLN A 1 89 ? -32.406 -1.024 25.527 1.00 97.56 89 GLN A N 1
ATOM 683 C CA . GLN A 1 89 ? -31.783 -2.019 26.396 1.00 97.56 89 GLN A CA 1
ATOM 684 C C . GLN A 1 89 ? -32.009 -3.403 25.799 1.00 97.56 89 GLN A C 1
ATOM 686 O O . GLN A 1 89 ? -33.144 -3.753 25.487 1.00 97.56 89 GLN A O 1
ATOM 691 N N . ILE A 1 90 ? -30.944 -4.188 25.663 1.00 97.81 90 ILE A N 1
ATOM 692 C CA . ILE A 1 90 ? -30.982 -5.483 24.977 1.00 97.81 90 ILE A CA 1
ATOM 693 C C . ILE A 1 90 ? -30.207 -6.536 25.767 1.00 97.81 90 ILE A C 1
ATOM 695 O O . ILE A 1 90 ? -29.214 -6.230 26.433 1.00 97.81 90 ILE A O 1
ATOM 699 N N . HIS A 1 91 ? -30.658 -7.787 25.700 1.00 98.25 91 HIS A N 1
ATOM 700 C CA . HIS A 1 91 ? -29.945 -8.910 26.295 1.00 98.25 91 HIS A CA 1
ATOM 701 C C . HIS A 1 91 ? -28.693 -9.259 25.468 1.00 98.25 91 HIS A C 1
ATOM 703 O O . HIS A 1 91 ? -28.751 -9.325 24.238 1.00 98.25 91 HIS A O 1
ATOM 709 N N . ILE A 1 92 ? -27.559 -9.535 26.125 1.00 97.44 92 ILE A N 1
ATOM 710 C CA . ILE A 1 92 ? -26.257 -9.779 25.462 1.00 97.44 92 ILE A CA 1
ATOM 711 C C . ILE A 1 92 ? -26.345 -10.866 24.377 1.00 97.44 92 ILE A C 1
ATOM 713 O O . ILE A 1 92 ? -25.805 -10.703 23.284 1.00 97.44 92 ILE A O 1
ATOM 717 N N . GLU A 1 93 ? -27.046 -11.968 24.654 1.00 97.50 93 GLU A N 1
ATOM 718 C CA . GLU A 1 93 ? -27.192 -13.073 23.691 1.00 97.50 93 GLU A CA 1
ATOM 719 C C . GLU A 1 93 ? -28.017 -12.694 22.457 1.00 97.50 93 GLU A C 1
ATOM 721 O O . GLU A 1 93 ? -27.755 -13.185 21.359 1.00 97.50 93 GLU A O 1
ATOM 726 N N . GLU A 1 94 ? -29.025 -11.838 22.621 1.00 97.69 94 GLU A N 1
ATOM 727 C CA . GLU A 1 94 ? -29.853 -11.373 21.506 1.00 97.69 94 GLU A CA 1
ATOM 728 C C . GLU A 1 94 ? -29.062 -10.412 20.626 1.00 97.69 94 GLU A C 1
ATOM 730 O O . GLU A 1 94 ? -29.056 -10.563 19.404 1.00 97.69 94 GLU A O 1
ATOM 735 N N . LEU A 1 95 ? -28.301 -9.509 21.251 1.00 97.94 95 LEU A N 1
ATOM 736 C CA . LEU A 1 95 ? -27.372 -8.623 20.564 1.00 97.94 95 LEU A CA 1
ATOM 737 C C . LEU A 1 95 ? -26.346 -9.412 19.738 1.00 97.94 95 LEU A C 1
ATOM 739 O O . LEU A 1 95 ? -26.167 -9.137 18.551 1.00 97.94 95 LEU A O 1
ATOM 743 N N . PHE A 1 96 ? -25.705 -10.425 20.330 1.00 98.31 96 PHE A N 1
ATOM 744 C CA . PHE A 1 96 ? -24.732 -11.261 19.622 1.00 98.31 96 PHE A CA 1
ATOM 745 C C . PHE A 1 96 ? -25.361 -11.979 18.418 1.00 98.31 96 PHE A C 1
ATOM 747 O O . PHE A 1 96 ? -24.797 -11.968 17.321 1.00 98.31 96 PHE A O 1
ATOM 754 N N . LYS A 1 97 ? -26.559 -12.560 18.587 1.00 98.00 97 LYS A N 1
ATOM 755 C CA . LYS A 1 97 ? -27.302 -13.202 17.490 1.00 98.00 97 LYS A CA 1
ATOM 756 C C . LYS A 1 97 ? -27.646 -12.211 16.380 1.00 98.00 97 LYS A C 1
ATOM 758 O O . LYS A 1 97 ? -27.437 -12.540 15.215 1.00 98.00 97 LYS A O 1
ATOM 763 N N . MET A 1 98 ? -28.129 -11.018 16.729 1.00 97.56 98 MET A N 1
ATOM 764 C CA . MET A 1 98 ? -28.469 -9.958 15.777 1.00 97.56 98 MET A CA 1
ATOM 765 C C . MET A 1 98 ? -27.246 -9.540 14.952 1.00 97.56 98 MET A C 1
ATOM 767 O O . MET A 1 98 ? -27.304 -9.522 13.725 1.00 97.56 98 MET A O 1
ATOM 771 N N . ILE A 1 99 ? -26.106 -9.285 15.600 1.00 97.88 99 ILE A N 1
ATOM 772 C CA . ILE A 1 99 ? -24.860 -8.904 14.918 1.00 97.88 99 ILE A CA 1
ATOM 773 C C . ILE A 1 99 ? -24.435 -9.974 13.903 1.00 97.88 99 ILE A C 1
ATOM 775 O O . ILE A 1 99 ? -24.108 -9.648 12.758 1.00 97.88 99 ILE A O 1
ATOM 779 N N . LYS A 1 100 ? -24.495 -11.257 14.283 1.00 97.94 100 LYS A N 1
ATOM 780 C CA . LYS A 1 100 ? -24.111 -12.382 13.413 1.00 97.94 100 LYS A CA 1
ATOM 781 C C . LYS A 1 100 ? -25.012 -12.586 12.193 1.00 97.94 100 LYS A C 1
ATOM 783 O O . LYS A 1 100 ? -24.614 -13.311 11.284 1.00 97.94 100 LYS A O 1
ATOM 788 N N . GLN A 1 101 ? -26.191 -11.963 12.139 1.00 97.62 101 GLN A N 1
ATOM 789 C CA . GLN A 1 101 ? -27.040 -11.985 10.939 1.00 97.62 101 GLN A CA 1
ATOM 790 C C . GLN A 1 101 ? -26.468 -11.125 9.804 1.00 97.62 101 GLN A C 1
ATOM 792 O O . GLN A 1 101 ? -26.801 -11.339 8.639 1.00 97.62 101 GLN A O 1
ATOM 797 N N . SER A 1 102 ? -25.592 -10.167 10.115 1.00 97.00 102 SER A N 1
ATOM 798 C CA . SER A 1 102 ? -24.907 -9.377 9.093 1.00 97.00 102 SER A CA 1
ATOM 799 C C . SER A 1 102 ? -23.798 -10.183 8.404 1.00 97.00 102 SER A C 1
ATOM 801 O O . SER A 1 102 ? -23.086 -10.970 9.032 1.00 97.00 102 SER A O 1
ATOM 803 N N . TYR A 1 103 ? -23.595 -9.944 7.104 1.00 96.62 103 TYR A N 1
ATOM 804 C CA . TYR A 1 103 ? -22.566 -10.647 6.332 1.00 96.62 103 TYR A CA 1
ATOM 805 C C . TYR A 1 103 ? -21.163 -10.476 6.938 1.00 96.62 103 TYR A C 1
ATOM 807 O O . TYR A 1 103 ? -20.443 -11.463 7.085 1.00 96.62 103 TYR A O 1
ATOM 815 N N . CYS A 1 104 ? -20.790 -9.254 7.337 1.00 96.69 104 CYS A N 1
ATOM 816 C CA . CYS A 1 104 ? -19.453 -8.940 7.854 1.00 96.69 104 CYS A CA 1
ATOM 817 C C . CYS A 1 104 ? -19.144 -9.590 9.212 1.00 96.69 104 CYS A C 1
ATOM 819 O O . CYS A 1 104 ? -17.973 -9.786 9.513 1.00 96.69 104 CYS A O 1
ATOM 821 N N . TYR A 1 105 ? -20.154 -9.938 10.019 1.00 98.00 105 TYR A N 1
ATOM 822 C CA . TYR A 1 105 ? -19.964 -10.507 11.362 1.00 98.00 105 TYR A CA 1
ATOM 823 C C . TYR A 1 105 ? -20.480 -11.947 11.497 1.00 98.00 105 TYR A C 1
ATOM 825 O O . TYR A 1 105 ? -20.524 -12.495 12.599 1.00 98.00 105 TYR A O 1
ATOM 833 N N . ARG A 1 106 ? -20.833 -12.614 10.390 1.00 97.25 106 ARG A N 1
ATOM 834 C CA . ARG A 1 106 ? -21.320 -14.009 10.403 1.00 97.25 106 ARG A CA 1
ATOM 835 C C . ARG A 1 106 ? -20.340 -14.991 11.060 1.00 97.25 106 ARG A C 1
ATOM 837 O O . ARG A 1 106 ? -20.754 -15.943 11.721 1.00 97.25 106 ARG A O 1
ATOM 844 N N . ASN A 1 107 ? -19.042 -14.709 10.928 1.00 96.69 107 ASN A N 1
ATOM 845 C CA . ASN A 1 107 ? -17.934 -15.494 11.472 1.00 96.69 107 ASN A CA 1
ATOM 846 C C . ASN A 1 107 ? -17.392 -14.934 12.801 1.00 96.69 107 ASN A C 1
ATOM 848 O O . ASN A 1 107 ? -16.323 -15.356 13.241 1.00 96.69 107 ASN A O 1
ATOM 852 N N . LEU A 1 108 ? -18.091 -13.985 13.436 1.00 97.88 108 LEU A N 1
ATOM 853 C CA . LEU A 1 108 ? -17.639 -13.367 14.680 1.00 97.88 108 LEU A CA 1
ATOM 854 C C . LEU A 1 108 ? -17.548 -14.417 15.793 1.00 97.88 108 LEU A C 1
ATOM 856 O O . LEU A 1 108 ? -18.519 -15.130 16.091 1.00 97.88 108 LEU A O 1
ATOM 860 N N . LYS A 1 109 ? -16.358 -14.502 16.393 1.00 97.38 109 LYS A N 1
ATOM 861 C CA . LYS A 1 109 ? -16.075 -15.352 17.549 1.00 97.38 109 LYS A CA 1
ATOM 862 C C . LYS A 1 109 ? -16.693 -14.752 18.803 1.00 97.38 109 LYS A C 1
ATOM 864 O O . LYS A 1 109 ? -16.734 -13.530 18.956 1.00 97.38 109 LYS A O 1
ATOM 869 N N . ARG A 1 110 ? -17.165 -15.615 19.702 1.00 96.81 110 ARG A N 1
ATOM 870 C CA . ARG A 1 110 ? -17.803 -15.164 20.941 1.00 96.81 110 ARG A CA 1
ATOM 871 C C . ARG A 1 110 ? -16.802 -14.436 21.835 1.00 96.81 110 ARG A C 1
ATOM 873 O O . ARG A 1 110 ? -17.126 -13.387 22.373 1.00 96.81 110 ARG A O 1
ATOM 880 N N . GLU A 1 111 ? -15.572 -14.928 21.886 1.00 96.69 111 GLU A N 1
ATOM 881 C CA . GLU A 1 111 ? -14.491 -14.338 22.669 1.00 96.69 111 GLU A CA 1
ATOM 882 C C . GLU A 1 111 ? -14.170 -12.908 22.210 1.00 96.69 111 GLU A C 1
ATOM 884 O O . GLU A 1 111 ? -13.991 -12.020 23.038 1.00 96.69 111 GLU A O 1
ATOM 889 N N . ASP A 1 112 ? -14.149 -12.663 20.895 1.00 97.00 112 ASP A N 1
ATOM 890 C CA . ASP A 1 112 ? -13.890 -11.329 20.338 1.00 97.00 112 ASP A CA 1
ATOM 891 C C . ASP A 1 112 ? -15.036 -10.357 20.653 1.00 97.00 112 ASP A C 1
ATOM 893 O O . ASP A 1 112 ? -14.798 -9.198 20.994 1.00 97.00 112 ASP A O 1
ATOM 897 N N . PHE A 1 113 ? -16.282 -10.835 20.581 1.00 97.94 113 PHE A N 1
ATOM 898 C CA . PHE A 1 113 ? -17.452 -10.059 20.987 1.00 97.94 113 PHE A CA 1
ATOM 899 C C . PHE A 1 113 ? -17.404 -9.702 22.479 1.00 97.94 113 PHE A C 1
ATOM 901 O O . PHE A 1 113 ? -17.558 -8.532 22.831 1.00 97.94 113 PHE A O 1
ATOM 908 N N . ASP A 1 114 ? -17.130 -10.678 23.346 1.00 96.62 114 ASP A N 1
ATOM 909 C CA . ASP A 1 114 ? -17.066 -10.469 24.793 1.00 96.62 114 ASP A CA 1
ATOM 910 C C . ASP A 1 114 ? -15.935 -9.494 25.169 1.00 96.62 114 ASP A C 1
ATOM 912 O O . ASP A 1 114 ? -16.137 -8.611 25.999 1.00 96.62 114 ASP A O 1
ATOM 916 N N . GLN A 1 115 ? -14.777 -9.550 24.500 1.00 96.44 115 GLN A N 1
ATOM 917 C CA . GLN A 1 115 ? -13.700 -8.572 24.710 1.00 96.44 115 GLN A CA 1
ATOM 918 C C . GLN A 1 115 ? -14.106 -7.142 24.323 1.00 96.44 115 GLN A C 1
ATOM 920 O O . GLN A 1 115 ? -13.760 -6.185 25.022 1.00 96.44 115 GLN A O 1
ATOM 925 N N . VAL A 1 116 ? -14.849 -6.970 23.222 1.00 97.44 116 VAL A N 1
ATOM 926 C CA . VAL A 1 116 ? -15.397 -5.656 22.842 1.00 97.44 116 VAL A CA 1
ATOM 927 C C . VAL A 1 116 ? -16.401 -5.170 23.891 1.00 97.44 116 VAL A C 1
ATOM 929 O O . VAL A 1 116 ? -16.379 -3.991 24.252 1.00 97.44 116 VAL A O 1
ATOM 932 N N . MET A 1 117 ? -17.231 -6.064 24.434 1.00 97.06 117 MET A N 1
ATOM 933 C CA . MET A 1 117 ? -18.163 -5.752 25.520 1.00 97.06 117 MET A CA 1
ATOM 934 C C . MET A 1 117 ? -17.437 -5.318 26.799 1.00 97.06 117 MET A C 1
ATOM 936 O O . MET A 1 117 ? -17.772 -4.265 27.343 1.00 97.06 117 MET A O 1
ATOM 940 N N . SER A 1 118 ? -16.406 -6.050 27.236 1.00 94.94 118 SER A N 1
ATOM 941 C CA . SER A 1 118 ? -15.562 -5.690 28.388 1.00 94.94 118 SER A CA 1
ATOM 942 C C . SER A 1 118 ? -14.895 -4.327 28.210 1.00 94.94 118 SER A C 1
ATOM 944 O O . SER A 1 118 ? -14.883 -3.501 29.130 1.00 94.94 118 SER A O 1
ATOM 946 N N . TYR A 1 119 ? -14.399 -4.040 27.001 1.00 95.31 119 TYR A N 1
ATOM 947 C CA . TYR A 1 119 ? -13.870 -2.723 26.655 1.00 95.31 119 TYR A CA 1
ATOM 948 C C . TYR A 1 119 ? -14.938 -1.629 26.810 1.00 95.31 119 TYR A C 1
ATOM 950 O O . TYR A 1 119 ? -14.710 -0.635 27.504 1.00 95.31 119 TYR A O 1
ATOM 958 N N . LEU A 1 120 ? -16.111 -1.804 26.198 1.00 96.00 120 LEU A N 1
ATOM 959 C CA . LEU A 1 120 ? -17.179 -0.805 26.246 1.00 96.00 120 LEU A CA 1
ATOM 960 C C . LEU A 1 120 ? -17.756 -0.629 27.655 1.00 96.00 120 LEU A C 1
ATOM 962 O O . LEU A 1 120 ? -18.195 0.473 27.990 1.00 96.00 120 LEU A O 1
ATOM 966 N N . ALA A 1 121 ? -17.760 -1.675 28.480 1.00 94.75 121 ALA A N 1
ATOM 967 C CA . ALA A 1 121 ? -18.216 -1.631 29.867 1.00 94.75 121 ALA A CA 1
ATOM 968 C C . ALA A 1 121 ? -17.204 -0.972 30.820 1.00 94.75 121 ALA A C 1
ATOM 970 O O . ALA A 1 121 ? -17.580 -0.595 31.932 1.00 94.75 121 ALA A O 1
ATOM 971 N N . GLY A 1 122 ? -15.958 -0.772 30.371 1.00 90.69 122 GLY A N 1
ATOM 972 C CA . GLY A 1 122 ? -14.878 -0.170 31.154 1.00 90.69 122 GLY A CA 1
ATOM 973 C C . GLY A 1 122 ? -14.294 -1.108 32.206 1.00 90.69 122 GLY A C 1
ATOM 974 O O . GLY A 1 122 ? -13.959 -0.661 33.293 1.00 90.69 122 GLY A O 1
ATOM 975 N N . GLU A 1 123 ? -14.172 -2.403 31.904 1.00 90.31 123 GLU A N 1
ATOM 976 C CA . GLU A 1 123 ? -13.612 -3.390 32.845 1.00 90.31 123 GLU A CA 1
ATOM 977 C C . GLU A 1 123 ? -12.079 -3.300 32.995 1.00 90.31 123 GLU A C 1
ATOM 979 O O . GLU A 1 123 ? -11.505 -3.950 33.865 1.00 90.31 123 GLU A O 1
ATOM 984 N N . TYR A 1 124 ? -11.411 -2.478 32.177 1.00 86.88 124 TYR A N 1
ATOM 985 C CA . TYR A 1 124 ? -9.960 -2.274 32.206 1.00 86.88 124 TYR A CA 1
ATOM 986 C C . TYR A 1 124 ? -9.589 -0.961 32.912 1.00 86.88 124 TYR A C 1
ATOM 988 O O . TYR A 1 124 ? -9.716 0.122 32.332 1.00 86.88 124 TYR A O 1
ATOM 996 N N . SER A 1 125 ? -9.074 -1.056 34.138 1.00 78.56 125 SER A N 1
ATOM 997 C CA . SER A 1 125 ? -8.671 0.087 34.976 1.00 78.56 125 SER A CA 1
ATOM 998 C C . SER A 1 125 ? -7.660 1.031 34.310 1.00 78.56 125 SER A C 1
ATOM 1000 O O . SER A 1 125 ? -7.775 2.251 34.396 1.00 78.56 125 SER A O 1
ATOM 1002 N N . GLU A 1 126 ? -6.712 0.485 33.552 1.00 80.44 126 GLU A N 1
ATOM 1003 C CA . GLU A 1 126 ? -5.642 1.215 32.870 1.00 80.44 126 GLU A CA 1
ATOM 1004 C C . GLU A 1 126 ? -6.169 2.164 31.783 1.00 80.44 126 GLU A C 1
ATOM 1006 O O . GLU A 1 126 ? -5.468 3.090 31.359 1.00 80.44 126 GLU A O 1
ATOM 1011 N N . LEU A 1 127 ? -7.391 1.927 31.293 1.00 82.19 127 LEU A N 1
ATOM 1012 C CA . LEU A 1 127 ? -8.070 2.806 30.345 1.00 82.19 127 LEU A CA 1
ATOM 1013 C C . LEU A 1 127 ? -8.735 3.992 31.058 1.00 82.19 127 LEU A C 1
ATOM 1015 O O . LEU A 1 127 ? -8.703 5.110 30.529 1.00 82.19 127 LEU A O 1
ATOM 1019 N N . GLU A 1 128 ? -9.273 3.788 32.263 1.00 76.00 128 GLU A N 1
ATOM 1020 C CA . GLU A 1 128 ? -9.890 4.854 33.061 1.00 76.00 128 GLU A CA 1
ATOM 1021 C C . GLU A 1 128 ? -8.864 5.924 33.455 1.00 76.00 128 GLU A C 1
ATOM 1023 O O . GLU A 1 128 ? -9.126 7.116 33.270 1.00 76.00 128 GLU A O 1
ATOM 1028 N N . ASP A 1 129 ? -7.651 5.511 33.840 1.00 74.75 129 ASP A N 1
ATOM 1029 C CA . ASP A 1 129 ? -6.512 6.406 34.119 1.00 74.75 129 ASP A CA 1
ATOM 1030 C C . ASP A 1 129 ? -6.165 7.318 32.929 1.00 74.75 129 ASP A C 1
ATOM 1032 O O . ASP A 1 129 ? -5.597 8.408 33.067 1.00 74.75 129 ASP A O 1
ATOM 1036 N N . ARG A 1 130 ? -6.524 6.891 31.715 1.00 79.06 130 ARG A N 1
ATOM 1037 C CA . ARG A 1 130 ? -6.314 7.639 30.468 1.00 79.06 130 ARG A CA 1
ATOM 1038 C C . ARG A 1 130 ? -7.576 8.318 29.953 1.00 79.06 130 ARG A C 1
ATOM 1040 O O . ARG A 1 130 ? -7.604 8.751 28.803 1.00 79.06 130 ARG A O 1
ATOM 1047 N N . HIS A 1 131 ? -8.569 8.490 30.824 1.00 79.94 131 HIS A N 1
ATOM 1048 C CA . HIS A 1 131 ? -9.829 9.180 30.550 1.00 79.94 131 HIS A CA 1
ATOM 1049 C C . HIS A 1 131 ? -10.669 8.490 29.462 1.00 79.94 131 HIS A C 1
ATOM 1051 O O . HIS A 1 131 ? -11.443 9.137 28.747 1.00 79.94 131 HIS A O 1
ATOM 1057 N N . ILE A 1 132 ? -10.522 7.170 29.324 1.00 83.56 132 ILE A N 1
ATOM 1058 C CA . ILE A 1 132 ? -11.344 6.347 28.438 1.00 83.56 132 ILE A CA 1
ATOM 1059 C C . ILE A 1 132 ? -12.423 5.700 29.291 1.00 83.56 132 ILE A C 1
ATOM 1061 O O . ILE A 1 132 ? -12.243 4.642 29.878 1.00 83.56 132 ILE A O 1
ATOM 1065 N N . TYR A 1 133 ? -13.558 6.384 29.367 1.00 82.00 133 TYR A N 1
ATOM 1066 C CA . TYR A 1 133 ? -14.682 5.945 30.185 1.00 82.00 133 TYR A CA 1
ATOM 1067 C C . TYR A 1 133 ? -15.526 4.875 29.495 1.00 82.00 133 TYR A C 1
ATOM 1069 O O . TYR A 1 133 ? -15.709 4.913 28.269 1.00 82.00 133 TYR A O 1
ATOM 1077 N N . ALA A 1 134 ? -16.134 4.023 30.318 1.00 90.88 134 ALA A N 1
ATOM 1078 C CA . ALA A 1 134 ? -17.192 3.099 29.934 1.00 90.88 134 ALA A CA 1
ATOM 1079 C C . ALA A 1 134 ? -18.304 3.794 29.123 1.00 90.88 134 ALA A C 1
ATOM 1081 O O . ALA A 1 134 ? -18.793 4.873 29.476 1.00 90.88 134 ALA A O 1
ATOM 1082 N N . LYS A 1 135 ? -18.695 3.161 28.020 1.00 94.06 135 LYS A N 1
ATOM 1083 C CA . LYS A 1 135 ? -19.729 3.599 27.073 1.00 94.06 135 LYS A CA 1
ATOM 1084 C C . LYS A 1 135 ? -21.063 2.909 27.333 1.00 94.06 135 LYS A C 1
ATOM 1086 O O . LYS A 1 135 ? -22.115 3.524 27.162 1.00 94.06 135 LYS A O 1
ATOM 1091 N N . ILE A 1 136 ? -21.018 1.674 27.815 1.00 96.69 136 ILE A N 1
ATOM 1092 C CA . ILE A 1 136 ? -22.196 0.904 28.211 1.00 96.69 136 ILE A CA 1
ATOM 1093 C C . ILE A 1 136 ? 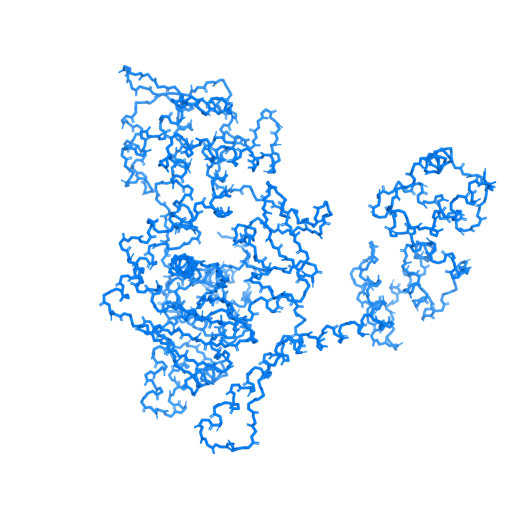-22.108 0.526 29.689 1.00 96.69 136 ILE A C 1
ATOM 1095 O O . ILE A 1 136 ? -21.054 0.630 30.320 1.00 96.69 136 ILE A O 1
ATOM 1099 N N . TRP A 1 137 ? -23.235 0.126 30.257 1.00 96.50 137 TRP A N 1
ATOM 1100 C CA . TRP A 1 137 ? -23.279 -0.662 31.483 1.00 96.50 137 TRP A CA 1
ATOM 1101 C C . TRP A 1 137 ? -23.771 -2.067 31.137 1.00 96.50 137 TRP A C 1
ATOM 1103 O O . TRP A 1 137 ? -24.475 -2.254 30.143 1.00 96.50 137 TRP A O 1
ATOM 1113 N N . ILE A 1 138 ? -23.379 -3.036 31.959 1.00 96.38 138 ILE A N 1
ATOM 1114 C CA . ILE A 1 138 ? -23.810 -4.427 31.858 1.00 96.38 138 ILE A CA 1
ATOM 1115 C C . ILE A 1 138 ? -24.341 -4.840 33.226 1.00 96.38 138 ILE A C 1
ATOM 1117 O O . ILE A 1 138 ? -23.625 -4.732 34.224 1.00 96.38 138 ILE A O 1
ATOM 1121 N N . ASP A 1 139 ? -25.580 -5.315 33.270 1.00 96.06 139 ASP A N 1
ATOM 1122 C CA . ASP A 1 139 ? -26.122 -5.983 34.447 1.00 96.06 139 ASP A CA 1
ATOM 1123 C C . ASP A 1 139 ? -25.627 -7.436 34.468 1.00 96.06 139 ASP A C 1
ATOM 1125 O O . ASP A 1 139 ? -25.846 -8.216 33.537 1.00 96.06 139 ASP A O 1
ATOM 1129 N N . LYS A 1 140 ? -24.907 -7.800 35.532 1.00 92.56 140 LYS A N 1
ATOM 1130 C CA . LYS A 1 140 ? -24.283 -9.121 35.651 1.00 92.56 140 LYS A CA 1
ATOM 1131 C C . LYS A 1 140 ? -25.296 -10.240 35.882 1.00 92.56 140 LYS A C 1
ATOM 1133 O O . LYS A 1 140 ? -24.977 -11.373 35.509 1.00 92.56 140 LYS A O 1
ATOM 1138 N N . GLU A 1 141 ? -26.458 -9.942 36.459 1.00 94.31 141 GLU A N 1
ATOM 1139 C CA . GLU A 1 141 ? -27.512 -10.912 36.765 1.00 94.31 141 GLU A CA 1
ATOM 1140 C C . GLU A 1 141 ? -28.44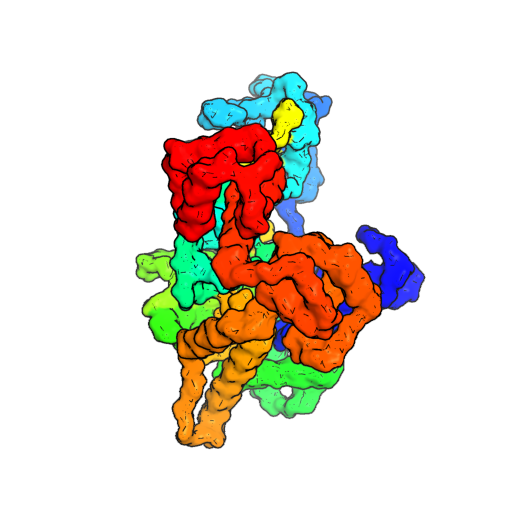1 -11.090 35.569 1.00 94.31 141 GLU A C 1
ATOM 1142 O O . GLU A 1 141 ? -28.576 -12.198 35.053 1.00 94.31 141 GLU A O 1
ATOM 1147 N N . THR A 1 142 ? -29.023 -9.992 35.079 1.00 96.00 142 THR A N 1
ATOM 1148 C CA . THR A 1 142 ? -30.007 -10.041 33.985 1.00 96.00 142 THR A CA 1
ATOM 1149 C C . THR A 1 142 ? -29.369 -10.169 32.604 1.00 96.00 142 THR A C 1
ATOM 1151 O O . THR A 1 142 ? -30.065 -10.477 31.640 1.00 96.00 142 THR A O 1
ATOM 1154 N N . LYS A 1 143 ? -28.052 -9.929 32.488 1.00 96.31 143 LYS A N 1
ATOM 1155 C CA . LYS A 1 143 ? -27.309 -9.873 31.214 1.00 96.31 143 LYS A CA 1
ATOM 1156 C C . LYS A 1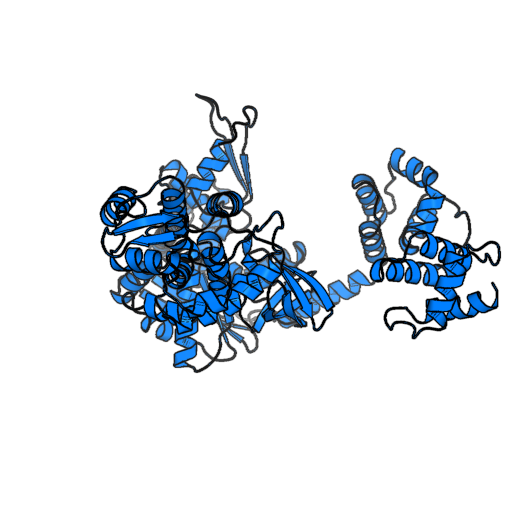 143 ? -27.891 -8.858 30.226 1.00 96.31 143 LYS A C 1
ATOM 1158 O O . LYS A 1 143 ? -27.716 -8.997 29.015 1.00 96.31 143 LYS A O 1
ATOM 1163 N N . ILE A 1 144 ? -28.565 -7.831 30.735 1.00 97.56 144 ILE A N 1
ATOM 1164 C CA . ILE A 1 144 ? -29.052 -6.699 29.951 1.00 97.56 144 ILE A CA 1
ATOM 1165 C C . ILE A 1 144 ? -27.950 -5.645 29.871 1.00 97.56 144 ILE A C 1
ATOM 1167 O O . ILE A 1 144 ? -27.195 -5.428 30.825 1.00 97.56 144 ILE A O 1
ATOM 1171 N N . ILE A 1 145 ? -27.861 -4.981 28.721 1.00 97.19 145 ILE A N 1
ATOM 1172 C CA . ILE A 1 145 ? -26.953 -3.857 28.506 1.00 97.19 145 ILE A CA 1
ATOM 1173 C C . ILE A 1 145 ? -27.723 -2.586 28.176 1.00 97.19 145 ILE A C 1
ATOM 1175 O O . ILE A 1 145 ? -28.837 -2.633 27.657 1.00 97.19 145 ILE A O 1
ATOM 1179 N N . GLY A 1 146 ? -27.086 -1.440 28.397 1.00 96.75 146 GLY A N 1
ATOM 1180 C CA . GLY A 1 146 ? -27.602 -0.155 27.940 1.00 96.75 146 GLY A CA 1
ATOM 1181 C C . GLY A 1 146 ? -26.552 0.950 27.968 1.00 96.75 146 GLY A C 1
ATOM 1182 O O . GLY A 1 146 ? -25.423 0.766 28.432 1.00 96.75 146 GLY A O 1
ATOM 1183 N N . LYS A 1 147 ? -26.910 2.134 27.461 1.00 96.06 147 LYS A N 1
ATOM 1184 C CA . LYS A 1 147 ? -25.999 3.287 27.422 1.00 96.06 147 LYS A CA 1
ATOM 1185 C C . LYS A 1 147 ? -25.583 3.754 28.810 1.00 96.06 147 LYS A C 1
ATOM 1187 O O . LYS A 1 147 ? -26.409 3.918 29.712 1.00 96.06 147 LYS A O 1
ATOM 1192 N N . ARG A 1 148 ? -24.313 4.135 28.939 1.00 93.50 148 ARG A N 1
ATOM 1193 C CA . ARG A 1 148 ? -23.779 4.811 30.122 1.00 93.50 148 ARG A CA 1
ATOM 1194 C C . ARG A 1 148 ? -23.556 6.298 29.852 1.00 93.50 148 ARG A C 1
ATOM 1196 O O . ARG A 1 148 ? -22.964 6.698 28.855 1.00 93.50 148 ARG A O 1
ATOM 1203 N N . GLY A 1 149 ? -24.010 7.133 30.787 1.00 88.56 149 GLY A N 1
ATOM 1204 C CA . GLY A 1 149 ? -23.801 8.582 30.762 1.00 88.56 149 GLY A CA 1
ATOM 1205 C C . GLY A 1 149 ? -24.837 9.379 29.954 1.00 88.56 149 GLY A C 1
ATOM 1206 O O . GLY A 1 149 ? -25.423 8.916 28.975 1.00 88.56 149 GLY A O 1
ATOM 1207 N N . LYS A 1 150 ? -25.068 10.631 30.373 1.00 87.69 150 LYS A N 1
ATOM 1208 C CA . LYS A 1 150 ? -26.058 11.537 29.753 1.00 87.69 150 LYS A CA 1
ATOM 1209 C C . LYS A 1 150 ? -25.649 12.007 28.351 1.00 87.69 150 LYS A C 1
ATOM 1211 O O . LYS A 1 150 ? -26.506 12.219 27.505 1.00 87.69 150 LYS A O 1
ATOM 1216 N N . MET A 1 151 ? -24.344 12.113 28.091 1.00 89.44 151 MET A N 1
ATOM 1217 C CA . MET A 1 151 ? -23.791 12.597 26.818 1.00 89.44 151 MET A CA 1
ATOM 1218 C C . MET A 1 151 ? -23.645 11.510 25.744 1.00 89.44 151 MET A C 1
ATOM 1220 O O . MET A 1 151 ? -23.122 11.806 24.673 1.00 89.44 151 MET A O 1
ATOM 1224 N N . ALA A 1 152 ? -24.093 10.274 25.998 1.00 92.12 152 ALA A N 1
ATOM 1225 C CA . ALA A 1 152 ? -23.863 9.136 25.108 1.00 92.12 152 ALA A CA 1
ATOM 1226 C C . ALA A 1 152 ? -24.289 9.410 23.654 1.00 92.12 152 ALA A C 1
ATOM 1228 O O . ALA A 1 152 ? -23.479 9.265 22.742 1.00 92.12 152 ALA A O 1
ATOM 1229 N N . ARG A 1 153 ? -25.513 9.920 23.451 1.00 93.06 153 ARG A N 1
ATOM 1230 C CA . ARG A 1 153 ? -26.061 10.232 22.117 1.00 93.06 153 ARG A CA 1
ATOM 1231 C C . ARG A 1 153 ? -25.265 11.317 21.387 1.00 93.06 153 ARG A C 1
ATOM 1233 O O . ARG A 1 153 ? -25.017 11.190 20.196 1.00 93.06 153 ARG A O 1
ATOM 1240 N N . VAL A 1 154 ? -24.819 12.352 22.102 1.00 90.62 154 VAL A N 1
ATOM 1241 C CA . VAL A 1 154 ? -24.004 13.440 21.528 1.00 90.62 154 VAL A CA 1
ATOM 1242 C C . VAL A 1 154 ? -22.621 12.928 21.136 1.00 90.62 154 VAL A C 1
ATOM 1244 O O . VAL A 1 154 ? -22.152 13.214 20.038 1.00 90.62 154 VAL A O 1
ATOM 1247 N N . ILE A 1 155 ? -21.975 12.156 22.016 1.00 89.56 155 ILE A N 1
ATOM 1248 C CA . ILE A 1 155 ? -20.669 11.548 21.739 1.00 89.56 155 ILE A CA 1
ATOM 1249 C C . ILE A 1 155 ? -20.772 10.656 20.503 1.00 89.56 155 ILE A C 1
ATOM 1251 O O . ILE A 1 155 ? -19.972 10.812 19.589 1.00 89.56 155 ILE A O 1
ATOM 1255 N N . TYR A 1 156 ? -21.778 9.785 20.448 1.00 92.75 156 TYR A N 1
ATOM 1256 C CA . TYR A 1 156 ? -22.001 8.910 19.305 1.00 92.75 156 TYR A CA 1
ATOM 1257 C C . TYR A 1 156 ? -22.198 9.706 18.010 1.00 92.75 156 TYR A C 1
ATOM 1259 O O . TYR A 1 156 ? -21.387 9.591 17.102 1.00 92.75 156 TYR A O 1
ATOM 1267 N N . MET A 1 157 ? -23.184 10.606 17.952 1.00 91.62 157 MET A N 1
ATOM 1268 C CA . MET A 1 157 ? -23.521 11.351 16.727 1.00 91.62 157 MET A CA 1
ATOM 1269 C C . MET A 1 157 ? -22.389 12.240 16.198 1.00 91.62 157 MET A C 1
ATOM 1271 O O . MET A 1 157 ? -22.317 12.498 15.003 1.00 91.62 157 MET A O 1
ATOM 1275 N N . THR A 1 158 ? -21.500 12.722 17.069 1.00 89.56 158 THR A N 1
ATOM 1276 C CA . THR A 1 158 ? -20.380 13.595 16.667 1.00 89.56 158 THR A CA 1
ATOM 1277 C C . THR A 1 158 ? -19.100 12.835 16.311 1.00 89.56 158 THR A C 1
ATOM 1279 O O . THR A 1 158 ? -18.148 13.449 15.829 1.00 89.56 158 THR A O 1
ATOM 1282 N N . ASN A 1 159 ? -19.057 11.523 16.560 1.00 88.81 159 ASN A N 1
ATOM 1283 C CA . ASN A 1 159 ? -17.885 10.673 16.324 1.00 88.81 159 ASN A CA 1
ATOM 1284 C C . ASN A 1 159 ? -18.204 9.424 15.474 1.00 88.81 159 ASN A C 1
ATOM 1286 O O . ASN A 1 159 ? -17.295 8.651 15.183 1.00 88.81 159 ASN A O 1
ATOM 1290 N N . ILE A 1 160 ? -19.469 9.212 15.092 1.00 90.94 160 ILE A N 1
ATOM 1291 C CA . ILE A 1 160 ? -19.909 8.112 14.227 1.00 90.94 160 ILE A CA 1
ATOM 1292 C C . ILE A 1 160 ? -19.300 8.257 12.826 1.00 90.94 160 ILE A C 1
ATOM 1294 O O . ILE A 1 160 ? -19.170 9.361 12.296 1.00 90.94 160 ILE A O 1
ATOM 1298 N N . GLY A 1 161 ? -18.943 7.131 12.218 1.00 91.56 161 GLY A N 1
ATOM 1299 C CA . GLY A 1 161 ? -18.359 7.069 10.885 1.00 91.56 161 GLY A CA 1
ATOM 1300 C C . GLY A 1 161 ? -17.192 6.093 10.803 1.00 91.56 161 GLY A C 1
ATOM 1301 O O . GLY A 1 161 ? -16.624 5.661 11.809 1.00 91.56 161 GLY A O 1
ATOM 1302 N N . THR A 1 162 ? -16.841 5.736 9.569 1.00 92.25 162 THR A N 1
ATOM 1303 C CA . THR A 1 162 ? -15.742 4.808 9.257 1.00 92.25 162 THR A CA 1
ATOM 1304 C C . THR A 1 162 ? -14.598 5.465 8.487 1.00 92.25 162 THR A C 1
ATOM 1306 O O . THR A 1 162 ? -13.506 4.903 8.419 1.00 92.25 162 THR A O 1
ATOM 1309 N N . ILE A 1 163 ? -14.818 6.665 7.940 1.00 89.00 163 ILE A N 1
ATOM 1310 C CA . ILE A 1 163 ? -13.808 7.419 7.195 1.00 89.00 163 ILE A CA 1
ATOM 1311 C C . ILE A 1 163 ? -12.843 8.066 8.201 1.00 89.00 163 ILE A C 1
ATOM 1313 O O . ILE A 1 163 ? -13.287 8.872 9.025 1.00 89.00 163 ILE A O 1
ATOM 1317 N N . PRO A 1 164 ? -11.542 7.727 8.178 1.00 82.00 164 PRO A N 1
ATOM 1318 C CA . PRO A 1 164 ? -10.577 8.316 9.092 1.00 82.00 164 PRO A CA 1
ATOM 1319 C C . PRO A 1 164 ? -10.338 9.793 8.762 1.00 82.00 164 PRO A C 1
ATOM 1321 O O . PRO A 1 164 ? -10.337 10.205 7.604 1.00 82.00 164 PRO A O 1
ATOM 1324 N N . SER A 1 165 ? -10.087 10.599 9.794 1.00 72.88 165 SER A N 1
ATOM 1325 C CA . SER A 1 165 ? -9.625 11.974 9.612 1.00 72.88 165 SER A CA 1
ATOM 1326 C C . SER A 1 165 ? -8.130 11.972 9.274 1.00 72.88 165 SER A C 1
ATOM 1328 O O . SER A 1 165 ? -7.297 11.678 10.147 1.00 72.88 165 SER A O 1
ATOM 1330 N N . GLU A 1 166 ? -7.805 12.319 8.033 1.00 72.56 166 GLU A N 1
ATOM 1331 C CA . GLU A 1 166 ? -6.437 12.493 7.541 1.00 72.56 166 GLU A CA 1
ATOM 1332 C C . GLU A 1 166 ? -6.058 13.978 7.508 1.00 72.56 166 GLU A C 1
ATOM 1334 O O . GLU A 1 166 ? -6.898 14.860 7.322 1.00 72.56 166 GLU A O 1
ATOM 1339 N N . SER A 1 167 ? -4.778 14.283 7.721 1.00 76.25 167 SER A N 1
ATOM 1340 C CA . SER A 1 167 ? -4.267 15.653 7.591 1.00 76.25 167 SER A CA 1
ATOM 1341 C C . SER A 1 167 ? -2.793 15.668 7.199 1.00 76.25 167 SER A C 1
ATOM 1343 O O . SER A 1 167 ? -2.095 14.661 7.315 1.00 76.25 167 SER A O 1
ATOM 1345 N N . GLY A 1 168 ? -2.305 16.825 6.748 1.00 82.94 168 GLY A N 1
ATOM 1346 C CA . GLY A 1 168 ? -0.895 17.006 6.416 1.00 82.94 168 GLY A CA 1
ATOM 1347 C C . GLY A 1 168 ? 0.014 16.863 7.640 1.00 82.94 168 GLY A C 1
ATOM 1348 O O . GLY A 1 168 ? -0.251 17.406 8.715 1.00 82.94 168 GLY A O 1
ATOM 1349 N N . VAL A 1 169 ? 1.119 16.151 7.465 1.00 86.69 169 VAL A N 1
ATOM 1350 C CA . VAL A 1 169 ? 2.200 15.998 8.437 1.00 86.69 169 VAL A CA 1
ATOM 1351 C C . VAL A 1 169 ? 3.274 17.033 8.129 1.00 86.69 169 VAL A C 1
ATOM 1353 O O . VAL A 1 169 ? 3.802 17.082 7.023 1.00 86.69 169 VAL A O 1
ATOM 1356 N N . VAL A 1 170 ? 3.647 17.840 9.120 1.00 88.88 170 VAL A N 1
ATOM 1357 C CA . VAL A 1 170 ? 4.726 18.823 8.982 1.00 88.88 170 VAL A CA 1
ATOM 1358 C C . VAL A 1 170 ? 6.079 18.116 9.034 1.00 88.88 170 VAL A C 1
ATOM 1360 O O . VAL A 1 170 ? 6.389 17.419 9.999 1.00 88.88 170 VAL A O 1
ATOM 1363 N N . VAL A 1 171 ? 6.918 18.333 8.028 1.00 89.25 171 VAL A N 1
ATOM 1364 C CA . VAL A 1 171 ? 8.289 17.817 7.975 1.00 89.25 171 VAL A CA 1
ATOM 1365 C C . VAL A 1 171 ? 9.245 18.847 8.567 1.00 89.25 171 VAL A C 1
ATOM 1367 O O . VAL A 1 171 ? 9.219 20.015 8.170 1.00 89.25 171 VAL A O 1
ATOM 1370 N N . LYS A 1 172 ? 10.093 18.426 9.512 1.00 87.06 172 LYS A N 1
ATOM 1371 C CA . LYS A 1 172 ? 11.065 19.293 10.190 1.00 87.06 172 LYS A CA 1
ATOM 1372 C C . LYS A 1 172 ? 12.494 18.759 10.157 1.00 87.06 172 LYS A C 1
ATOM 1374 O O . LYS A 1 172 ? 12.714 17.581 10.435 1.00 87.06 172 LYS A O 1
ATOM 1379 N N . VAL A 1 173 ? 13.458 19.655 9.938 1.00 85.88 173 VAL A N 1
ATOM 1380 C CA . VAL A 1 173 ? 14.887 19.434 10.235 1.00 85.88 173 VAL A CA 1
ATOM 1381 C C . VAL A 1 173 ? 15.247 20.276 11.451 1.00 85.88 173 VAL A C 1
ATOM 1383 O O . VAL A 1 173 ? 15.157 21.503 11.412 1.00 85.88 173 VAL A O 1
ATOM 1386 N N . GLY A 1 174 ? 15.611 19.619 12.554 1.00 81.31 174 GLY A N 1
ATOM 1387 C CA . GLY A 1 174 ? 15.661 20.286 13.857 1.00 81.31 174 GLY A CA 1
ATOM 1388 C C . GLY A 1 174 ? 14.292 20.890 14.187 1.00 81.31 174 GLY A C 1
ATOM 1389 O O . GLY A 1 174 ? 13.283 20.180 14.172 1.00 81.31 174 GLY A O 1
ATOM 1390 N N . ASP A 1 175 ? 14.247 22.202 14.411 1.00 78.88 175 ASP A N 1
ATOM 1391 C CA . ASP A 1 175 ? 13.003 22.941 14.669 1.00 78.88 175 ASP A CA 1
ATOM 1392 C C . ASP A 1 175 ? 12.382 23.592 13.424 1.00 78.88 175 ASP A C 1
ATOM 1394 O O . ASP A 1 175 ? 11.213 24.001 13.460 1.00 78.88 175 ASP A O 1
ATOM 1398 N N . LEU A 1 176 ? 13.129 23.642 12.316 1.00 76.12 176 LEU A N 1
ATOM 1399 C CA . LEU A 1 176 ? 12.722 24.289 11.073 1.00 76.12 176 LEU A CA 1
ATOM 1400 C C . LEU A 1 176 ? 11.719 23.421 10.309 1.00 76.12 176 LEU A C 1
ATOM 1402 O O . LEU A 1 176 ? 12.026 22.284 9.957 1.00 76.12 176 LEU A O 1
ATOM 1406 N N . ALA A 1 177 ? 10.540 23.971 10.014 1.00 84.88 177 ALA A N 1
ATOM 1407 C CA . ALA A 1 177 ? 9.557 23.341 9.136 1.00 84.88 177 ALA A CA 1
ATOM 1408 C C . ALA A 1 177 ? 9.931 23.548 7.663 1.00 84.88 177 ALA A C 1
ATOM 1410 O O . ALA A 1 177 ? 10.126 24.680 7.229 1.00 84.88 177 ALA A O 1
ATOM 1411 N N . ILE A 1 178 ? 10.021 22.451 6.914 1.00 84.00 178 ILE A N 1
ATOM 1412 C CA . ILE A 1 178 ? 10.456 22.438 5.508 1.00 84.00 178 ILE A CA 1
ATOM 1413 C C . ILE A 1 178 ? 9.271 22.318 4.550 1.00 84.00 178 ILE A C 1
ATOM 1415 O O . ILE A 1 178 ? 9.296 22.863 3.452 1.00 84.00 178 ILE A O 1
ATOM 1419 N N . GLY A 1 179 ? 8.216 21.624 4.965 1.00 85.44 179 GLY A N 1
ATOM 1420 C CA . GLY A 1 179 ? 7.015 21.443 4.162 1.00 85.44 179 GLY A CA 1
ATOM 1421 C C . GLY A 1 179 ? 6.054 20.475 4.827 1.00 85.44 179 GLY A C 1
ATOM 1422 O O . GLY A 1 179 ? 6.179 20.182 6.020 1.00 85.44 179 GLY A O 1
ATOM 1423 N N . THR A 1 180 ? 5.102 19.975 4.050 1.00 87.31 180 THR A N 1
ATOM 1424 C CA . THR A 1 180 ? 4.112 18.999 4.505 1.00 87.31 180 THR A CA 1
ATOM 1425 C C . THR A 1 180 ? 4.079 17.786 3.588 1.00 87.31 180 THR A C 1
ATOM 1427 O O . THR A 1 180 ? 4.195 17.940 2.377 1.00 87.31 180 THR A O 1
ATOM 1430 N N . ILE A 1 181 ? 3.896 16.606 4.170 1.00 87.88 181 ILE A N 1
ATOM 1431 C CA . ILE A 1 181 ? 3.639 15.340 3.469 1.00 87.88 181 ILE A CA 1
ATOM 1432 C C . ILE A 1 181 ? 2.289 14.793 3.923 1.00 87.88 181 ILE A C 1
ATOM 1434 O O . ILE A 1 181 ? 1.833 15.094 5.027 1.00 87.88 181 ILE A O 1
ATOM 1438 N N . ASP A 1 182 ? 1.647 13.988 3.097 1.00 85.19 182 ASP A N 1
ATOM 1439 C CA . ASP A 1 182 ? 0.433 13.264 3.457 1.00 85.19 182 ASP A CA 1
ATOM 1440 C C . ASP A 1 182 ? 0.696 12.168 4.502 1.00 85.19 182 ASP A C 1
ATOM 1442 O O . ASP A 1 182 ? 1.792 11.621 4.659 1.00 85.19 182 ASP A O 1
ATOM 1446 N N . GLU A 1 183 ? -0.345 11.866 5.273 1.00 82.06 183 GLU A N 1
ATOM 1447 C CA . GLU A 1 183 ? -0.285 10.881 6.346 1.00 82.06 183 GLU A CA 1
ATOM 1448 C C . GLU A 1 183 ? -0.018 9.467 5.816 1.00 82.06 183 GLU A C 1
ATOM 1450 O O . GLU A 1 183 ? 0.828 8.771 6.378 1.00 82.06 183 GLU A O 1
ATOM 1455 N N . GLY A 1 184 ? -0.649 9.083 4.701 1.00 80.00 184 GLY A N 1
ATOM 1456 C CA . GLY A 1 184 ? -0.415 7.795 4.042 1.00 80.00 184 GLY A CA 1
ATOM 1457 C C . GLY A 1 184 ? 1.030 7.606 3.566 1.00 80.00 184 GLY A C 1
ATOM 1458 O O . GLY A 1 184 ? 1.548 6.487 3.607 1.00 80.00 184 GLY A O 1
ATOM 1459 N N . PHE A 1 185 ? 1.720 8.693 3.200 1.00 82.38 185 PHE A N 1
ATOM 1460 C CA . PHE A 1 185 ? 3.138 8.639 2.849 1.00 82.38 185 PHE A CA 1
ATOM 1461 C C . PHE A 1 185 ? 3.977 8.327 4.085 1.00 82.38 185 PHE A C 1
ATOM 1463 O O . PHE A 1 185 ? 4.776 7.390 4.087 1.00 82.38 185 PHE A O 1
ATOM 1470 N N . LEU A 1 186 ? 3.732 9.056 5.178 1.00 84.25 186 LEU A N 1
ATOM 1471 C CA . LEU A 1 186 ? 4.428 8.843 6.442 1.00 84.25 186 LEU A CA 1
ATOM 1472 C C . LEU A 1 186 ? 4.155 7.464 7.059 1.00 84.25 186 LEU A C 1
ATOM 1474 O O . LEU A 1 186 ? 5.059 6.912 7.681 1.00 84.25 186 LEU A O 1
ATOM 1478 N N . GLU A 1 187 ? 2.957 6.890 6.884 1.00 80.44 187 GLU A N 1
ATOM 1479 C CA . GLU A 1 187 ? 2.653 5.519 7.328 1.00 80.44 187 GLU A CA 1
ATOM 1480 C C . GLU A 1 187 ? 3.705 4.532 6.828 1.00 80.44 187 GLU A C 1
ATOM 1482 O O . GLU A 1 187 ? 4.144 3.662 7.577 1.00 80.44 187 GLU A O 1
ATOM 1487 N N . ARG A 1 188 ? 4.150 4.689 5.580 1.00 75.38 188 ARG A N 1
ATOM 1488 C CA . ARG A 1 188 ? 5.039 3.735 4.917 1.00 75.38 188 ARG A CA 1
ATOM 1489 C C . ARG A 1 188 ? 6.515 3.941 5.247 1.00 75.38 188 ARG A C 1
ATOM 1491 O O . ARG A 1 188 ? 7.265 2.973 5.110 1.00 75.38 188 ARG A O 1
ATOM 1498 N N . LEU A 1 189 ? 6.904 5.131 5.713 1.00 80.00 189 LEU A N 1
ATOM 1499 C CA . LEU A 1 189 ? 8.293 5.468 6.023 1.00 80.00 189 LEU A CA 1
ATOM 1500 C C . LEU A 1 189 ? 8.827 4.673 7.222 1.00 80.00 189 LEU A C 1
ATOM 1502 O O . LEU A 1 189 ? 8.202 4.564 8.281 1.00 80.00 189 LEU A O 1
ATOM 1506 N N . LYS A 1 190 ? 10.049 4.174 7.074 1.00 76.94 190 LYS A N 1
ATOM 1507 C CA . LYS A 1 190 ? 10.867 3.586 8.131 1.00 76.94 190 LYS A CA 1
ATOM 1508 C C . LYS A 1 190 ? 12.045 4.501 8.453 1.00 76.94 190 LYS A C 1
ATOM 1510 O O . LYS A 1 190 ? 12.567 5.171 7.560 1.00 76.94 190 LYS A O 1
ATOM 1515 N N . PRO A 1 191 ? 12.497 4.552 9.720 1.00 80.88 191 PRO A N 1
ATOM 1516 C CA . PRO A 1 191 ? 13.725 5.256 10.065 1.00 80.88 191 PRO A CA 1
ATOM 1517 C C . PRO A 1 191 ? 14.864 4.843 9.130 1.00 80.88 191 PRO A C 1
ATOM 1519 O O . PRO A 1 191 ? 15.164 3.660 9.003 1.00 80.88 191 PRO A O 1
ATOM 1522 N N . GLY A 1 192 ? 15.480 5.819 8.470 1.00 76.44 192 GLY A N 1
ATOM 1523 C CA . GLY A 1 192 ? 16.520 5.586 7.474 1.00 76.44 192 GLY A CA 1
ATOM 1524 C C . GLY A 1 192 ? 16.088 5.825 6.028 1.00 76.44 192 GLY A C 1
ATOM 1525 O O . GLY A 1 192 ? 16.975 6.119 5.222 1.00 76.44 192 GLY A O 1
ATOM 1526 N N . ASP A 1 193 ? 14.784 5.783 5.731 1.00 79.88 193 ASP A N 1
ATOM 1527 C CA . ASP A 1 193 ? 14.239 6.050 4.396 1.00 79.88 193 ASP A CA 1
ATOM 1528 C C . ASP A 1 193 ? 14.536 7.471 3.943 1.00 79.88 193 ASP A C 1
ATOM 1530 O O . ASP A 1 193 ? 14.542 8.404 4.746 1.00 79.88 193 ASP A O 1
ATOM 1534 N N . VAL A 1 194 ? 14.765 7.639 2.645 1.00 80.50 194 VAL A N 1
ATOM 1535 C CA . VAL A 1 194 ? 15.042 8.936 2.032 1.00 80.50 194 VAL A CA 1
ATOM 1536 C C . VAL A 1 194 ? 13.910 9.278 1.077 1.00 80.50 194 VAL A C 1
ATOM 1538 O O . VAL A 1 194 ? 13.478 8.436 0.298 1.00 80.50 194 VAL A O 1
ATOM 1541 N N . PHE A 1 195 ? 13.433 10.515 1.111 1.00 83.19 195 PHE A N 1
ATOM 1542 C CA . PHE A 1 195 ? 12.389 10.988 0.208 1.00 83.19 195 PHE A CA 1
ATOM 1543 C C . PHE A 1 195 ? 12.650 12.414 -0.260 1.00 83.19 195 PHE A C 1
ATOM 1545 O O . PHE A 1 195 ? 13.473 13.133 0.312 1.00 83.19 195 PHE A O 1
ATOM 1552 N N . VAL A 1 196 ? 11.943 12.814 -1.315 1.00 80.06 196 VAL A N 1
ATOM 1553 C CA . VAL A 1 196 ? 12.057 14.140 -1.926 1.00 80.06 196 VAL A CA 1
ATOM 1554 C C . VAL A 1 196 ? 10.955 15.043 -1.395 1.00 80.06 196 VAL A C 1
ATOM 1556 O O . VAL A 1 196 ? 9.782 14.686 -1.444 1.00 80.06 196 VAL A O 1
ATOM 1559 N N . LEU A 1 197 ? 11.319 16.236 -0.932 1.00 80.25 197 LEU A N 1
ATOM 1560 C CA . LEU A 1 197 ? 10.368 17.285 -0.576 1.00 80.25 197 LEU A CA 1
ATOM 1561 C C . LEU A 1 197 ? 10.891 18.632 -1.071 1.00 80.25 197 LEU A C 1
ATOM 1563 O O . LEU A 1 197 ? 12.025 19.009 -0.785 1.00 80.25 197 LEU A O 1
ATOM 1567 N N . GLY A 1 198 ? 10.084 19.354 -1.851 1.00 73.75 198 GLY A N 1
ATOM 1568 C CA . GLY A 1 198 ? 10.505 20.640 -2.422 1.00 73.75 198 GLY A CA 1
ATOM 1569 C C . GLY A 1 198 ? 11.773 20.546 -3.285 1.00 73.75 198 GLY A C 1
ATOM 1570 O O . GLY A 1 198 ? 12.554 21.490 -3.323 1.00 73.75 198 GLY A O 1
ATOM 1571 N N . GLY A 1 199 ? 12.008 19.394 -3.929 1.00 71.12 199 GLY A N 1
ATOM 1572 C CA . GLY A 1 199 ? 13.180 19.135 -4.775 1.00 71.12 199 GLY A CA 1
ATOM 1573 C C . GLY A 1 199 ? 14.458 18.718 -4.035 1.00 71.12 199 GLY A C 1
ATOM 1574 O O . GLY A 1 199 ? 15.437 18.385 -4.695 1.00 71.12 199 GLY A O 1
ATOM 1575 N N . ASN A 1 200 ? 14.452 18.689 -2.699 1.00 72.31 200 ASN A N 1
ATOM 1576 C CA . ASN A 1 200 ? 15.590 18.264 -1.880 1.00 72.31 200 ASN A CA 1
ATOM 1577 C C . ASN A 1 200 ? 15.334 16.898 -1.235 1.00 72.31 200 ASN A C 1
ATOM 1579 O O . ASN A 1 200 ? 14.187 16.531 -0.977 1.00 72.31 200 ASN A O 1
ATOM 1583 N N . THR A 1 201 ? 16.403 16.161 -0.936 1.00 79.00 201 THR A N 1
ATOM 1584 C CA . THR A 1 201 ? 16.339 14.830 -0.324 1.00 79.00 201 THR A CA 1
ATOM 1585 C C . THR A 1 201 ? 16.500 14.882 1.196 1.00 79.00 201 THR A C 1
ATOM 1587 O O . THR A 1 201 ? 17.421 15.504 1.738 1.00 79.00 201 THR A O 1
ATOM 1590 N N . TYR A 1 202 ? 15.615 14.178 1.901 1.00 84.94 202 TYR A N 1
ATOM 1591 C CA . TYR A 1 202 ? 15.577 14.121 3.360 1.00 84.94 202 TYR A CA 1
ATOM 1592 C C . TYR A 1 202 ? 15.489 12.685 3.851 1.00 84.94 202 TYR A C 1
ATOM 1594 O O . TYR A 1 202 ? 14.702 11.900 3.336 1.00 84.94 202 TYR A O 1
ATOM 1602 N N . GLN A 1 203 ? 16.269 12.357 4.879 1.00 85.94 203 GLN A N 1
ATOM 1603 C CA . GLN A 1 203 ? 16.224 11.060 5.538 1.00 85.94 203 GLN A CA 1
ATOM 1604 C C . GLN A 1 203 ? 15.293 11.109 6.751 1.00 85.94 203 GLN A C 1
ATOM 1606 O O . GLN A 1 203 ? 15.534 11.865 7.697 1.00 85.94 203 GLN A O 1
ATOM 1611 N N . PHE A 1 204 ? 14.269 10.263 6.755 1.00 89.81 204 PHE A N 1
ATOM 1612 C CA . PHE A 1 204 ? 13.342 10.095 7.861 1.00 89.81 204 PHE A CA 1
ATOM 1613 C C . PHE A 1 204 ? 14.031 9.500 9.094 1.00 89.81 204 PHE A C 1
ATOM 1615 O O . PHE A 1 204 ? 14.775 8.523 9.007 1.00 89.81 204 PHE A O 1
ATOM 1622 N N . ARG A 1 205 ? 13.791 10.098 10.266 1.00 88.00 205 ARG A N 1
ATOM 1623 C CA . ARG A 1 205 ? 14.343 9.638 11.551 1.00 88.00 205 ARG A CA 1
ATOM 1624 C C . ARG A 1 205 ? 13.265 9.048 12.438 1.00 88.00 205 ARG A C 1
ATOM 1626 O O . ARG A 1 205 ? 13.395 7.923 12.904 1.00 88.00 205 ARG A O 1
ATOM 1633 N N . ASN A 1 206 ? 12.231 9.832 12.708 1.00 87.19 206 ASN A N 1
ATOM 1634 C CA . ASN A 1 206 ? 11.081 9.419 13.496 1.00 87.19 206 ASN A CA 1
ATOM 1635 C C . ASN A 1 206 ? 9.903 10.358 13.244 1.00 87.19 206 ASN A C 1
ATOM 1637 O O . ASN A 1 206 ? 10.065 11.464 12.725 1.00 87.19 206 ASN A O 1
ATOM 1641 N N . ALA A 1 207 ? 8.720 9.925 13.663 1.00 86.88 207 ALA A N 1
ATOM 1642 C CA . ALA A 1 207 ? 7.546 10.772 13.744 1.00 86.88 207 ALA A CA 1
ATOM 1643 C C . ALA A 1 207 ? 7.143 10.974 15.205 1.00 86.88 207 ALA A C 1
ATOM 1645 O O . ALA A 1 207 ? 7.293 10.092 16.051 1.00 86.88 207 ALA A O 1
ATOM 1646 N N . SER A 1 208 ? 6.617 12.157 15.503 1.00 81.56 208 SER A N 1
ATOM 1647 C CA . SER A 1 208 ? 5.977 12.461 16.777 1.00 81.56 208 SER A CA 1
ATOM 1648 C C . SER A 1 208 ? 4.717 13.266 16.499 1.00 81.56 208 SER A C 1
ATOM 1650 O O . SER A 1 208 ? 4.772 14.411 16.049 1.00 81.56 208 SER A O 1
ATOM 1652 N N . GLY A 1 209 ? 3.562 12.636 16.708 1.00 79.75 209 GLY A N 1
ATOM 1653 C CA . GLY A 1 209 ? 2.281 13.209 16.313 1.00 79.75 209 GLY A CA 1
ATOM 1654 C C . GLY A 1 209 ? 2.211 13.481 14.805 1.00 79.75 209 GLY A C 1
ATOM 1655 O O . GLY A 1 209 ? 2.438 12.595 13.983 1.00 79.75 209 GLY A O 1
ATOM 1656 N N . MET A 1 210 ? 1.922 14.734 14.452 1.00 84.69 210 MET A N 1
ATOM 1657 C CA . MET A 1 210 ? 1.855 15.221 13.065 1.00 84.69 210 MET A CA 1
ATOM 1658 C C . MET A 1 210 ? 3.143 15.927 12.623 1.00 84.69 210 MET A C 1
ATOM 1660 O O . MET A 1 210 ? 3.109 16.802 11.762 1.00 84.69 210 MET A O 1
ATOM 1664 N N . VAL A 1 211 ? 4.275 15.578 13.242 1.00 87.25 211 VAL A N 1
ATOM 1665 C CA . VAL A 1 211 ? 5.598 16.086 12.877 1.00 87.25 211 VAL A CA 1
ATOM 1666 C C . VAL A 1 211 ? 6.506 14.920 12.496 1.00 87.25 211 VAL A C 1
ATOM 1668 O O . VAL A 1 211 ? 6.8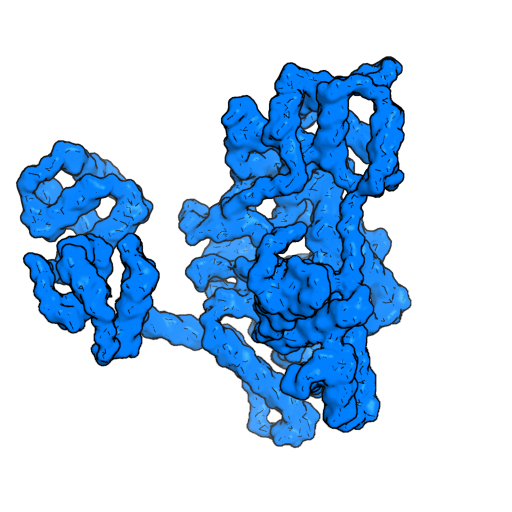01 14.066 13.333 1.00 87.25 211 VAL A O 1
ATOM 1671 N N . ALA A 1 212 ? 6.976 14.905 11.250 1.00 91.06 212 ALA A N 1
ATOM 1672 C CA . ALA A 1 212 ? 8.042 14.020 10.794 1.00 91.06 212 ALA A CA 1
ATOM 1673 C C . ALA A 1 212 ? 9.390 14.719 10.986 1.00 91.06 212 ALA A C 1
ATOM 1675 O O . ALA A 1 212 ? 9.633 15.777 10.405 1.00 91.06 212 ALA A O 1
ATOM 1676 N N . ARG A 1 213 ? 10.274 14.136 11.798 1.00 91.44 213 ARG A N 1
ATOM 1677 C CA . ARG A 1 213 ? 11.645 14.626 11.956 1.00 91.44 213 ARG A CA 1
ATOM 1678 C C . ARG A 1 213 ? 12.545 13.956 10.938 1.00 91.44 213 ARG A C 1
ATOM 1680 O O . ARG A 1 213 ? 12.588 12.727 10.839 1.00 91.44 213 ARG A O 1
ATOM 1687 N N . VAL A 1 214 ? 13.286 14.779 10.213 1.00 91.94 214 VAL A N 1
ATOM 1688 C CA . VAL A 1 214 ? 14.180 14.346 9.147 1.00 91.94 214 VAL A CA 1
ATOM 1689 C C . VAL A 1 214 ? 15.542 15.016 9.286 1.00 91.94 214 VAL A C 1
ATOM 1691 O O . VAL A 1 214 ? 15.703 15.998 10.012 1.00 91.94 214 VAL A O 1
ATOM 1694 N N . VAL A 1 215 ? 16.536 14.472 8.595 1.00 86.81 215 VAL A N 1
ATOM 1695 C CA . VAL A 1 215 ? 17.844 15.110 8.401 1.00 86.81 215 VAL A CA 1
ATOM 1696 C C . VAL A 1 215 ? 18.088 15.307 6.911 1.00 86.81 215 VAL A C 1
ATOM 1698 O O . VAL A 1 215 ? 17.596 14.524 6.099 1.00 86.81 215 VAL A O 1
ATOM 1701 N N . ALA A 1 216 ? 18.826 16.352 6.540 1.00 82.06 216 ALA A N 1
ATOM 1702 C CA . ALA A 1 216 ? 19.209 16.558 5.147 1.00 82.06 216 ALA A CA 1
ATOM 1703 C C . ALA A 1 216 ? 20.036 15.360 4.654 1.00 82.06 216 ALA A C 1
ATOM 1705 O O . ALA A 1 216 ? 20.958 14.911 5.336 1.00 82.06 216 ALA A O 1
ATOM 1706 N N . ALA A 1 217 ? 19.687 14.837 3.483 1.00 74.94 217 ALA A N 1
ATOM 1707 C CA . ALA A 1 217 ? 20.311 13.659 2.893 1.00 74.94 217 ALA A CA 1
ATOM 1708 C C . ALA A 1 217 ? 20.788 13.971 1.471 1.00 74.94 217 ALA A C 1
ATOM 1710 O O . ALA A 1 217 ? 20.477 13.242 0.529 1.00 74.94 217 ALA A O 1
ATOM 1711 N N . LEU A 1 218 ? 21.511 15.086 1.327 1.00 62.69 218 LEU A N 1
ATOM 1712 C CA . LEU A 1 218 ? 22.005 15.601 0.048 1.00 62.69 218 LEU A CA 1
ATOM 1713 C C . LEU A 1 218 ? 22.760 14.506 -0.720 1.00 62.69 218 LEU A C 1
ATOM 1715 O O . LEU A 1 218 ? 23.652 13.860 -0.171 1.00 62.69 218 LEU A O 1
ATOM 1719 N N . GLY A 1 219 ? 22.353 14.263 -1.967 1.00 57.12 219 GLY A N 1
ATOM 1720 C CA . GLY A 1 219 ? 22.938 13.240 -2.838 1.00 57.12 219 GLY A CA 1
ATOM 1721 C C . GLY A 1 219 ? 22.595 11.785 -2.482 1.00 57.12 219 GLY A C 1
ATOM 1722 O O . GLY A 1 219 ? 22.952 10.879 -3.236 1.00 57.12 219 GLY A O 1
ATOM 1723 N N . ARG A 1 220 ? 21.887 11.511 -1.370 1.00 63.06 220 ARG A N 1
ATOM 1724 C CA . ARG A 1 220 ? 21.349 10.167 -1.102 1.00 63.06 220 ARG A CA 1
ATOM 1725 C C . ARG A 1 220 ? 20.059 9.963 -1.886 1.00 63.06 220 ARG A C 1
ATOM 1727 O O . ARG A 1 220 ? 19.188 10.827 -1.928 1.00 63.06 220 ARG A O 1
ATOM 1734 N N . ARG A 1 221 ? 19.948 8.779 -2.474 1.00 66.00 221 ARG A N 1
ATOM 1735 C CA . ARG A 1 221 ? 18.838 8.381 -3.341 1.00 66.00 221 ARG A CA 1
ATOM 1736 C C . ARG A 1 221 ? 17.544 8.260 -2.545 1.00 66.00 221 ARG A C 1
ATOM 1738 O O . ARG A 1 221 ? 17.597 7.659 -1.469 1.00 66.00 221 ARG A O 1
ATOM 1745 N N . PRO A 1 222 ? 16.414 8.765 -3.063 1.00 70.81 222 PRO A N 1
ATOM 1746 C CA . PRO A 1 222 ? 15.114 8.487 -2.480 1.00 70.81 222 PRO A CA 1
ATOM 1747 C C . PRO A 1 222 ? 14.824 6.987 -2.513 1.00 70.81 222 PRO A C 1
ATOM 1749 O O . PRO A 1 222 ? 14.997 6.338 -3.540 1.00 70.81 222 PRO A O 1
ATOM 1752 N N . THR A 1 223 ? 14.401 6.453 -1.377 1.00 68.31 223 THR A N 1
ATOM 1753 C CA . THR A 1 223 ? 13.983 5.059 -1.203 1.00 68.31 223 THR A CA 1
ATOM 1754 C C . THR A 1 223 ? 12.466 4.923 -1.328 1.00 68.31 223 THR A C 1
ATOM 1756 O O . THR A 1 223 ? 11.965 3.854 -1.661 1.00 68.31 223 THR A O 1
ATOM 1759 N N . VAL A 1 224 ? 11.730 6.021 -1.106 1.00 68.75 224 VAL A N 1
ATOM 1760 C CA . VAL A 1 224 ? 10.267 6.074 -1.203 1.00 68.75 224 VAL A CA 1
ATOM 1761 C C . VAL A 1 224 ? 9.846 7.229 -2.128 1.00 68.75 224 VAL A C 1
ATOM 1763 O O . VAL A 1 224 ? 10.312 8.357 -1.933 1.00 68.75 224 VAL A O 1
ATOM 1766 N N . PRO A 1 225 ? 8.985 6.978 -3.131 1.00 63.12 225 PRO A N 1
ATOM 1767 C CA . PRO A 1 225 ? 8.585 7.976 -4.126 1.00 63.12 225 PRO A CA 1
ATOM 1768 C C . PRO A 1 225 ? 7.501 8.933 -3.610 1.00 63.12 225 PRO A C 1
ATOM 1770 O O . PRO A 1 225 ? 6.584 8.518 -2.903 1.00 63.12 225 PRO A O 1
ATOM 1773 N N . SER A 1 226 ? 7.558 10.204 -4.009 1.00 56.38 226 SER A N 1
ATOM 1774 C CA . SER A 1 226 ? 6.747 11.310 -3.477 1.00 56.38 226 SER A CA 1
ATOM 1775 C C . SER A 1 226 ? 5.243 11.218 -3.764 1.00 56.38 226 SER A C 1
ATOM 1777 O O . SER A 1 226 ? 4.474 11.884 -3.085 1.00 56.38 226 SER A O 1
ATOM 1779 N N . TRP A 1 227 ? 4.812 10.403 -4.735 1.00 56.81 227 TRP A N 1
ATOM 1780 C CA . TRP A 1 227 ? 3.404 10.291 -5.177 1.00 56.81 227 TRP A CA 1
ATOM 1781 C C . TRP A 1 227 ? 2.757 8.937 -4.851 1.00 56.81 227 TRP A C 1
ATOM 1783 O O . TRP A 1 227 ? 1.734 8.551 -5.420 1.00 56.81 227 TRP A O 1
ATOM 1793 N N . TYR A 1 228 ? 3.368 8.168 -3.948 1.00 52.75 228 TYR A N 1
ATOM 1794 C CA . TYR A 1 228 ? 2.947 6.792 -3.688 1.00 52.75 228 TYR A CA 1
ATOM 1795 C C . TYR A 1 228 ? 1.553 6.675 -3.053 1.00 52.75 228 TYR A C 1
ATOM 1797 O O . TYR A 1 228 ? 0.852 5.697 -3.310 1.00 52.75 228 TYR A O 1
ATOM 1805 N N . SER A 1 229 ? 1.151 7.652 -2.234 1.00 52.03 229 SER A N 1
ATOM 1806 C CA . SER A 1 229 ? -0.110 7.628 -1.475 1.00 52.03 229 SER A CA 1
ATOM 1807 C C . SER A 1 229 ? -1.355 7.786 -2.350 1.00 52.03 229 SER A C 1
ATOM 1809 O O . SER A 1 229 ? -2.416 7.286 -1.990 1.00 52.03 229 SER A O 1
ATOM 1811 N N . GLU A 1 230 ? -1.230 8.448 -3.504 1.00 56.47 230 GLU A N 1
ATOM 1812 C CA . GLU A 1 230 ? -2.345 8.713 -4.427 1.00 56.47 230 GLU A CA 1
ATOM 1813 C C . GLU A 1 230 ? -2.510 7.612 -5.489 1.00 56.47 230 GLU A C 1
ATOM 1815 O O . GLU A 1 230 ? -3.583 7.441 -6.074 1.00 56.47 230 GLU A O 1
ATOM 1820 N N . SER A 1 231 ? -1.450 6.837 -5.744 1.00 65.81 231 SER A N 1
ATOM 1821 C CA . SER A 1 231 ? -1.468 5.763 -6.734 1.00 65.81 231 SER A CA 1
ATOM 1822 C C . SER A 1 231 ? -2.152 4.524 -6.163 1.00 65.81 231 SER A C 1
ATOM 1824 O O . SER A 1 231 ? -1.654 3.886 -5.234 1.00 65.81 231 SER A O 1
ATOM 1826 N N . LEU A 1 232 ? -3.285 4.147 -6.750 1.00 81.44 232 LEU A N 1
ATOM 1827 C CA . LEU A 1 232 ? -4.003 2.939 -6.360 1.00 81.44 232 LEU A CA 1
ATOM 1828 C C . LEU A 1 232 ? -3.180 1.677 -6.690 1.00 81.44 232 LEU A C 1
ATOM 1830 O O . LEU A 1 232 ? -2.519 1.637 -7.726 1.00 81.44 232 LEU A O 1
ATOM 1834 N N . PRO A 1 233 ? -3.222 0.629 -5.851 1.00 89.19 233 PRO A N 1
ATOM 1835 C CA . PRO A 1 233 ? -2.478 -0.599 -6.110 1.00 89.19 233 PRO A CA 1
ATOM 1836 C C . PRO A 1 233 ? -3.108 -1.398 -7.255 1.00 89.19 233 PRO A C 1
ATOM 1838 O O . PRO A 1 233 ? -4.341 -1.452 -7.367 1.00 89.19 233 PRO A O 1
ATOM 1841 N N . LEU A 1 234 ? -2.253 -2.053 -8.046 1.00 93.31 234 LEU A N 1
ATOM 1842 C CA . LEU A 1 234 ? -2.649 -3.090 -9.000 1.00 93.31 234 LEU A CA 1
ATOM 1843 C C . LEU A 1 234 ? -3.355 -4.235 -8.266 1.00 93.31 234 LEU A C 1
ATOM 1845 O O . LEU A 1 234 ? -2.857 -4.718 -7.244 1.00 93.31 234 LEU A O 1
ATOM 1849 N N . SER A 1 235 ? -4.515 -4.658 -8.772 1.00 94.06 235 SER A N 1
ATOM 1850 C CA . SER A 1 235 ? -5.248 -5.796 -8.215 1.00 94.06 235 SER A CA 1
ATOM 1851 C C . SER A 1 235 ? -4.488 -7.109 -8.428 1.00 94.06 235 SER A C 1
ATOM 1853 O O . SER A 1 235 ? -3.831 -7.315 -9.450 1.00 94.06 235 SER A O 1
ATOM 1855 N N . PHE A 1 236 ? -4.619 -8.032 -7.471 1.00 94.56 236 PHE A N 1
ATOM 1856 C CA . PHE A 1 236 ? -4.016 -9.364 -7.560 1.00 94.56 236 PHE A CA 1
ATOM 1857 C C . PHE A 1 236 ? -4.501 -10.135 -8.799 1.00 94.56 236 PHE A C 1
ATOM 1859 O O . PHE A 1 236 ? -3.717 -10.802 -9.470 1.00 94.56 236 PHE A O 1
ATOM 1866 N N . ASP A 1 237 ? -5.786 -10.017 -9.143 1.00 94.56 237 ASP A N 1
ATOM 1867 C CA . ASP A 1 237 ? -6.371 -10.707 -10.298 1.00 94.56 237 ASP A CA 1
ATOM 1868 C C . ASP A 1 237 ? -5.803 -10.191 -11.625 1.00 94.56 237 ASP A C 1
ATOM 1870 O O . ASP A 1 237 ? -5.377 -10.990 -12.461 1.00 94.56 237 ASP A O 1
ATOM 1874 N N . LEU A 1 238 ? -5.715 -8.867 -11.798 1.00 95.12 238 LEU A N 1
ATOM 1875 C CA . LEU A 1 238 ? -5.124 -8.277 -12.996 1.00 95.12 238 LEU A CA 1
ATOM 1876 C C . LEU A 1 238 ? -3.624 -8.586 -13.088 1.00 95.12 238 LEU A C 1
ATOM 1878 O O . LEU A 1 238 ? -3.147 -8.945 -14.163 1.00 95.12 238 LEU A O 1
ATOM 1882 N N . ALA A 1 239 ? -2.892 -8.529 -11.970 1.00 95.00 239 ALA A N 1
ATOM 1883 C CA . ALA A 1 239 ? -1.480 -8.911 -11.923 1.00 95.00 239 ALA A CA 1
ATOM 1884 C C . ALA A 1 239 ? -1.264 -10.364 -12.390 1.00 95.00 239 ALA A C 1
ATOM 1886 O O . ALA A 1 239 ? -0.394 -10.632 -13.223 1.00 95.00 239 ALA A O 1
ATOM 1887 N N . ASN A 1 240 ? -2.119 -11.293 -11.950 1.00 94.38 240 ASN A N 1
ATOM 1888 C CA . ASN A 1 240 ? -2.081 -12.682 -12.405 1.00 94.38 240 ASN A CA 1
ATOM 1889 C C . ASN A 1 240 ? -2.394 -12.833 -13.901 1.00 94.38 240 ASN A C 1
ATOM 1891 O O . ASN A 1 240 ? -1.742 -13.635 -14.571 1.00 94.38 240 ASN A O 1
ATOM 1895 N N . GLU A 1 241 ? -3.351 -12.080 -14.454 1.00 95.19 241 GLU A N 1
ATOM 1896 C CA . GLU A 1 241 ? -3.616 -12.085 -15.904 1.00 95.19 241 GLU A CA 1
ATOM 1897 C C . GLU A 1 241 ? -2.411 -11.573 -16.705 1.00 95.19 241 GLU A C 1
ATOM 1899 O O . GLU A 1 241 ? -2.062 -12.158 -17.734 1.00 95.19 241 GLU A O 1
ATOM 1904 N N . ILE A 1 242 ? -1.709 -10.547 -16.209 1.00 95.69 242 ILE A N 1
ATOM 1905 C CA . ILE A 1 242 ? -0.458 -10.082 -16.825 1.00 95.69 242 ILE A CA 1
ATOM 1906 C C . ILE A 1 242 ? 0.607 -11.184 -16.730 1.00 95.69 242 ILE A C 1
ATOM 1908 O O . ILE A 1 242 ? 1.291 -11.464 -17.713 1.00 95.69 242 ILE A O 1
ATOM 1912 N N . GLY A 1 243 ? 0.714 -11.878 -15.593 1.00 95.19 243 GLY A N 1
ATOM 1913 C CA . GLY A 1 243 ? 1.616 -13.022 -15.420 1.00 95.19 243 GLY A CA 1
ATOM 1914 C C . GLY A 1 243 ? 1.334 -14.175 -16.390 1.00 95.19 243 GLY A C 1
ATOM 1915 O O . GLY A 1 243 ? 2.272 -14.774 -16.926 1.00 95.19 243 GLY A O 1
ATOM 1916 N N . ARG A 1 244 ? 0.057 -14.455 -16.679 1.00 94.69 244 ARG A N 1
ATOM 1917 C CA . ARG A 1 244 ? -0.354 -15.429 -17.706 1.00 94.69 244 ARG A CA 1
ATOM 1918 C C . ARG A 1 244 ? 0.019 -14.960 -19.105 1.00 94.69 244 ARG A C 1
ATOM 1920 O O . ARG A 1 244 ? 0.560 -15.747 -19.875 1.00 94.69 244 ARG A O 1
ATOM 1927 N N . PHE A 1 245 ? -0.208 -13.686 -19.420 1.00 96.81 245 PHE A N 1
ATOM 1928 C CA . PHE A 1 245 ? 0.216 -13.114 -20.696 1.00 96.81 245 PHE A CA 1
ATOM 1929 C C . PHE A 1 245 ? 1.739 -13.213 -20.883 1.00 96.81 245 PHE A C 1
ATOM 1931 O O . PHE A 1 245 ? 2.195 -13.666 -21.933 1.00 96.81 245 PHE A O 1
ATOM 1938 N N . ARG A 1 246 ? 2.529 -12.909 -19.840 1.00 96.44 246 ARG A N 1
ATOM 1939 C CA . ARG A 1 246 ? 3.993 -13.081 -19.856 1.00 96.44 246 ARG A CA 1
ATOM 1940 C C . ARG A 1 246 ? 4.399 -14.521 -20.174 1.00 96.44 246 ARG A C 1
ATOM 1942 O O . ARG A 1 246 ? 5.302 -14.733 -20.982 1.00 96.44 246 ARG A O 1
ATOM 1949 N N . LYS A 1 247 ? 3.711 -15.505 -19.585 1.00 95.88 247 LYS A N 1
ATOM 1950 C CA . LYS A 1 247 ? 3.944 -16.930 -19.859 1.00 95.88 247 LYS A CA 1
ATOM 1951 C C . LYS A 1 247 ? 3.656 -17.296 -21.319 1.00 95.88 247 LYS A C 1
ATOM 1953 O O . LYS A 1 247 ? 4.490 -17.946 -21.938 1.00 95.88 247 LYS A O 1
ATOM 1958 N N . LEU A 1 248 ? 2.529 -16.851 -21.876 1.00 96.38 248 LEU A N 1
ATOM 1959 C CA . LEU A 1 248 ? 2.177 -17.132 -23.274 1.00 96.38 248 LEU A CA 1
ATOM 1960 C C . LEU A 1 248 ? 3.224 -16.563 -24.240 1.00 96.38 248 LEU A C 1
ATOM 1962 O O . LEU A 1 248 ? 3.682 -17.260 -25.140 1.00 96.38 248 LEU A O 1
ATOM 1966 N N . ILE A 1 249 ? 3.673 -15.324 -24.019 1.00 96.56 249 ILE A N 1
ATOM 1967 C CA . ILE A 1 249 ? 4.731 -14.718 -24.840 1.00 96.56 249 ILE A CA 1
ATOM 1968 C C . ILE A 1 249 ? 6.050 -15.494 -24.731 1.00 96.56 249 ILE A C 1
ATOM 1970 O O . ILE A 1 249 ? 6.705 -15.735 -25.746 1.00 96.56 249 ILE A O 1
ATOM 1974 N N . LEU A 1 250 ? 6.424 -15.932 -23.525 1.00 96.12 250 LEU A N 1
ATOM 1975 C CA . LEU A 1 250 ? 7.606 -16.770 -23.330 1.00 96.12 250 LEU A CA 1
ATOM 1976 C C . LEU A 1 250 ? 7.506 -18.092 -24.109 1.00 96.12 250 LEU A C 1
ATOM 1978 O O . LEU A 1 250 ? 8.488 -18.509 -24.718 1.00 96.12 250 LEU A O 1
ATOM 1982 N N . GLU A 1 251 ? 6.335 -18.733 -24.138 1.00 95.75 251 GLU A N 1
ATOM 1983 C CA . GLU A 1 251 ? 6.102 -19.961 -24.914 1.00 95.75 251 GLU A CA 1
ATOM 1984 C C . GLU A 1 251 ? 6.276 -19.730 -26.423 1.00 95.75 251 GLU A C 1
ATOM 1986 O O . GLU A 1 251 ? 6.911 -20.543 -27.098 1.00 95.75 251 GLU A O 1
ATOM 1991 N N . HIS A 1 252 ? 5.779 -18.608 -26.948 1.00 96.38 252 HIS A N 1
ATOM 1992 C CA . HIS A 1 252 ? 5.980 -18.221 -28.347 1.00 96.38 252 HIS A CA 1
ATOM 1993 C C . HIS A 1 252 ? 7.466 -17.996 -28.684 1.00 96.38 252 HIS A C 1
ATOM 1995 O O . HIS A 1 252 ? 7.954 -18.481 -29.710 1.00 96.38 252 HIS A O 1
ATOM 2001 N N . PHE A 1 253 ? 8.223 -17.325 -27.806 1.00 95.88 253 PHE A N 1
ATOM 2002 C CA . PHE A 1 253 ? 9.669 -17.165 -27.994 1.00 95.88 253 PHE A CA 1
ATOM 2003 C C . PHE A 1 253 ? 10.435 -18.485 -27.883 1.00 95.88 253 PHE A C 1
ATOM 2005 O O . PHE A 1 253 ? 11.346 -18.727 -28.678 1.00 95.88 253 PHE A O 1
ATOM 2012 N N . ALA A 1 254 ? 10.055 -19.363 -26.952 1.00 94.00 254 ALA A N 1
ATOM 2013 C CA . ALA A 1 254 ? 10.679 -20.673 -26.778 1.00 94.00 254 ALA A CA 1
ATOM 2014 C C . ALA A 1 254 ? 10.492 -21.571 -28.015 1.00 94.00 254 ALA A C 1
ATOM 2016 O O . ALA A 1 254 ? 11.408 -22.302 -28.392 1.00 94.00 254 ALA A O 1
ATOM 2017 N N . LYS A 1 255 ? 9.3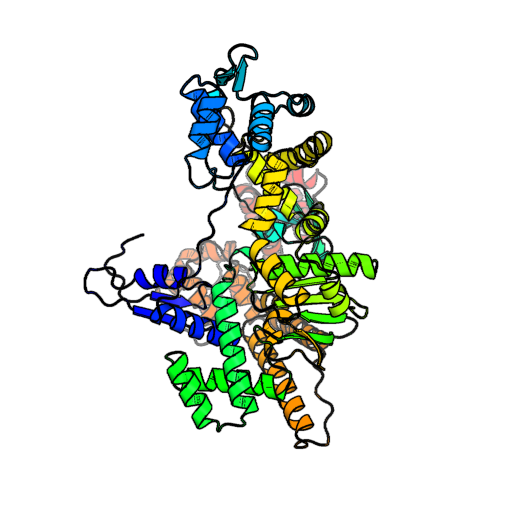40 -21.463 -28.692 1.00 95.56 255 LYS A N 1
ATOM 2018 C CA . LYS A 1 255 ? 9.057 -22.129 -29.976 1.00 95.56 255 LYS A CA 1
ATOM 2019 C C . LYS A 1 255 ? 9.773 -21.500 -31.178 1.00 95.56 255 LYS A C 1
ATOM 2021 O O . LYS A 1 255 ? 9.714 -22.063 -32.266 1.00 95.56 255 LYS A O 1
ATOM 2026 N N . LYS A 1 256 ? 10.463 -20.366 -30.991 1.00 93.19 256 LYS A N 1
ATOM 2027 C CA . LYS A 1 256 ? 11.146 -19.595 -32.047 1.00 93.19 256 LYS A CA 1
ATOM 2028 C C . LYS A 1 256 ? 10.216 -19.200 -33.201 1.00 93.19 256 LYS A C 1
ATOM 2030 O O . LYS A 1 256 ? 10.625 -19.201 -34.361 1.00 93.19 256 LYS A O 1
ATOM 2035 N N . GLU A 1 257 ? 8.969 -18.867 -32.884 1.00 94.69 257 GLU A N 1
ATOM 2036 C CA . GLU A 1 257 ? 8.004 -18.408 -33.884 1.00 94.69 257 GLU A CA 1
ATOM 2037 C C . GLU A 1 257 ? 8.424 -17.074 -34.520 1.00 94.69 257 GLU A C 1
ATOM 2039 O O . GLU A 1 257 ? 9.194 -16.292 -33.948 1.00 94.69 257 GLU A O 1
ATOM 2044 N N . SER A 1 258 ? 7.926 -16.801 -35.730 1.00 96.00 258 SER A N 1
ATOM 2045 C CA . SER A 1 258 ? 8.292 -15.582 -36.450 1.00 96.00 258 SER A CA 1
ATOM 2046 C C . SER A 1 258 ? 7.729 -14.337 -35.755 1.00 96.00 258 SER A C 1
ATOM 2048 O O . SER A 1 258 ? 6.676 -14.375 -35.118 1.00 96.00 258 SER A O 1
ATOM 2050 N N . LYS A 1 259 ? 8.382 -13.178 -35.936 1.00 95.81 259 LYS A N 1
ATOM 2051 C CA . LYS A 1 259 ? 7.858 -11.895 -35.432 1.00 95.81 259 LYS A CA 1
ATOM 2052 C C . LYS A 1 259 ? 6.407 -11.658 -35.878 1.00 95.81 259 LYS A C 1
ATOM 2054 O O . LYS A 1 259 ? 5.607 -11.167 -35.090 1.00 95.81 259 LYS A O 1
ATOM 2059 N N . GLY A 1 260 ? 6.070 -12.015 -37.119 1.00 96.06 260 GLY A N 1
ATOM 2060 C CA . GLY A 1 260 ? 4.721 -11.847 -37.659 1.00 96.06 260 GLY A CA 1
ATOM 2061 C C . GLY A 1 260 ? 3.672 -12.695 -36.935 1.00 96.06 260 GLY A C 1
ATOM 2062 O O . GLY A 1 260 ? 2.573 -12.205 -36.686 1.00 96.06 260 GLY A O 1
ATOM 2063 N N . ASP A 1 261 ? 4.010 -13.930 -36.554 1.00 96.38 261 ASP A N 1
ATOM 2064 C CA . ASP A 1 261 ? 3.116 -14.809 -35.786 1.00 96.38 261 ASP A CA 1
ATOM 2065 C C . ASP A 1 261 ? 2.847 -14.252 -34.388 1.00 96.38 261 ASP A C 1
ATOM 2067 O O . ASP A 1 261 ? 1.693 -14.137 -33.973 1.00 96.38 261 ASP A O 1
ATOM 2071 N N . ILE A 1 262 ? 3.904 -13.816 -33.699 1.00 96.94 262 ILE A N 1
ATOM 2072 C CA . ILE A 1 262 ? 3.798 -13.266 -32.344 1.00 96.94 262 ILE A CA 1
ATOM 2073 C C . ILE A 1 262 ? 3.001 -11.955 -32.348 1.00 96.94 262 ILE A C 1
ATOM 2075 O O . ILE A 1 262 ? 2.154 -11.751 -31.482 1.00 96.94 262 ILE A O 1
ATOM 2079 N N . LEU A 1 263 ? 3.203 -11.080 -33.342 1.00 97.06 263 LEU A N 1
ATOM 2080 C CA . LEU A 1 263 ? 2.401 -9.859 -33.487 1.00 97.06 263 LEU A CA 1
ATOM 2081 C C . LEU A 1 263 ? 0.920 -10.169 -33.722 1.00 97.06 263 LEU A C 1
ATOM 2083 O O . LEU A 1 263 ? 0.065 -9.577 -33.066 1.00 97.06 263 LEU A O 1
ATOM 2087 N N . ARG A 1 264 ? 0.603 -11.132 -34.601 1.00 96.69 264 ARG A N 1
ATOM 2088 C CA . ARG A 1 264 ? -0.783 -11.585 -34.810 1.00 96.69 264 ARG A CA 1
ATOM 2089 C C . ARG A 1 264 ? -1.404 -12.125 -33.527 1.00 96.69 264 ARG A C 1
ATOM 2091 O O . ARG A 1 264 ? -2.567 -11.830 -33.253 1.00 96.69 264 ARG A O 1
ATOM 2098 N N . PHE A 1 265 ? -0.640 -12.885 -32.742 1.00 97.56 265 PHE A N 1
ATOM 2099 C CA . PHE A 1 265 ? -1.078 -13.356 -31.434 1.00 97.56 265 PHE A CA 1
ATOM 2100 C C . PHE A 1 265 ? -1.378 -12.186 -30.489 1.00 97.56 265 PHE A C 1
ATOM 2102 O O . PHE A 1 265 ? -2.483 -12.130 -29.958 1.00 97.56 265 PHE A O 1
ATOM 2109 N N . ILE A 1 266 ? -0.453 -11.233 -30.322 1.00 97.19 266 ILE A N 1
ATOM 2110 C CA . ILE A 1 266 ? -0.629 -10.076 -29.426 1.00 97.19 266 ILE A CA 1
ATOM 2111 C C . ILE A 1 266 ? -1.859 -9.253 -29.831 1.00 97.19 266 ILE A C 1
ATOM 2113 O O . ILE A 1 266 ? -2.714 -8.995 -28.984 1.00 97.19 266 ILE A O 1
ATOM 2117 N N . ASN A 1 267 ? -1.985 -8.905 -31.117 1.00 95.44 267 ASN A N 1
ATOM 2118 C CA . ASN A 1 267 ? -3.126 -8.162 -31.660 1.00 95.44 267 ASN A CA 1
ATOM 2119 C C . ASN A 1 267 ? -4.456 -8.850 -31.329 1.00 95.44 267 ASN A C 1
ATOM 2121 O O . ASN A 1 267 ? -5.363 -8.234 -30.767 1.00 95.44 267 ASN A O 1
ATOM 2125 N N . LYS A 1 268 ? -4.561 -10.150 -31.635 1.00 95.62 268 LYS A N 1
ATOM 2126 C CA . LYS A 1 268 ? -5.792 -10.922 -31.434 1.00 95.62 268 LYS A CA 1
ATOM 2127 C C . LYS A 1 268 ? -6.097 -11.171 -29.957 1.00 95.62 268 LYS A C 1
ATOM 2129 O O . LYS A 1 268 ? -7.259 -11.147 -29.571 1.00 95.62 268 LYS A O 1
ATOM 2134 N N . TYR A 1 269 ? -5.077 -11.444 -29.147 1.00 96.56 269 TYR A N 1
ATOM 2135 C CA . TYR A 1 269 ? -5.243 -11.774 -27.733 1.00 96.56 269 TYR A CA 1
ATOM 2136 C C . TYR A 1 269 ? -5.612 -10.544 -26.895 1.00 96.56 269 TYR A C 1
ATOM 2138 O O . TYR A 1 269 ? -6.425 -10.669 -25.983 1.00 96.56 269 TYR A O 1
ATOM 2146 N N . LEU A 1 270 ? -5.030 -9.373 -27.189 1.00 96.62 270 LEU A N 1
ATOM 2147 C CA . LEU A 1 270 ? -5.205 -8.144 -26.401 1.00 96.62 270 LEU A CA 1
ATOM 2148 C C . LEU A 1 270 ? -6.174 -7.117 -27.015 1.00 96.62 270 LEU A C 1
ATOM 2150 O O . LEU A 1 270 ? -6.459 -6.119 -26.359 1.00 96.62 270 LEU A O 1
ATOM 2154 N N . TYR A 1 271 ? -6.693 -7.348 -28.226 1.00 94.75 271 TYR A N 1
ATOM 2155 C CA . TYR A 1 271 ? -7.555 -6.405 -28.961 1.00 94.75 271 TYR A CA 1
ATOM 2156 C C . TYR A 1 271 ? -6.872 -5.053 -29.248 1.00 94.75 271 TYR A C 1
ATOM 2158 O O . TYR A 1 271 ? -7.455 -3.991 -29.031 1.00 94.75 271 TYR A O 1
ATOM 2166 N N . LEU A 1 272 ? -5.619 -5.096 -29.710 1.00 94.19 272 LEU A N 1
ATOM 2167 C CA . LEU A 1 272 ? -4.782 -3.912 -29.940 1.00 94.19 272 LEU A CA 1
ATOM 2168 C C . LEU A 1 272 ? -4.577 -3.599 -31.424 1.00 94.19 272 LEU A C 1
ATOM 2170 O O . LEU A 1 272 ? -4.839 -4.431 -32.291 1.00 94.19 272 LEU A O 1
ATOM 2174 N N . ASP A 1 273 ? -4.070 -2.392 -31.682 1.00 92.56 273 ASP A N 1
ATOM 2175 C CA . ASP A 1 273 ? -3.498 -2.013 -32.971 1.00 92.56 273 ASP A CA 1
ATOM 2176 C C . ASP A 1 273 ? -2.037 -2.482 -33.127 1.00 92.56 273 ASP A C 1
ATOM 2178 O O . ASP A 1 273 ? -1.353 -2.842 -32.161 1.00 92.56 273 ASP A O 1
ATOM 2182 N N . ASP A 1 274 ? -1.541 -2.425 -34.366 1.00 94.00 274 ASP A N 1
ATOM 2183 C CA . ASP A 1 274 ? -0.198 -2.892 -34.718 1.00 94.00 274 ASP A CA 1
ATOM 2184 C C . ASP A 1 274 ? 0.927 -2.108 -34.027 1.00 94.00 274 ASP A C 1
ATOM 2186 O O . ASP A 1 274 ? 1.996 -2.665 -33.757 1.00 94.00 274 ASP A O 1
ATOM 2190 N N . ASN A 1 275 ? 0.709 -0.826 -33.713 1.00 93.62 275 ASN A N 1
ATOM 2191 C CA . ASN A 1 275 ? 1.718 0.007 -33.061 1.00 93.62 275 ASN A CA 1
ATOM 2192 C C . ASN A 1 275 ? 1.916 -0.435 -31.610 1.00 93.62 275 ASN A C 1
ATOM 2194 O O . ASN A 1 275 ? 3.050 -0.682 -31.182 1.00 93.62 275 ASN A O 1
ATOM 2198 N N . ALA A 1 276 ? 0.816 -0.586 -30.872 1.00 94.19 276 ALA A N 1
ATOM 2199 C CA . ALA A 1 276 ? 0.807 -1.078 -29.504 1.00 94.19 276 ALA A CA 1
ATOM 2200 C C . ALA A 1 276 ? 1.337 -2.517 -29.434 1.00 94.19 276 ALA A C 1
ATOM 2202 O O . ALA A 1 276 ? 2.212 -2.814 -28.616 1.00 94.19 276 ALA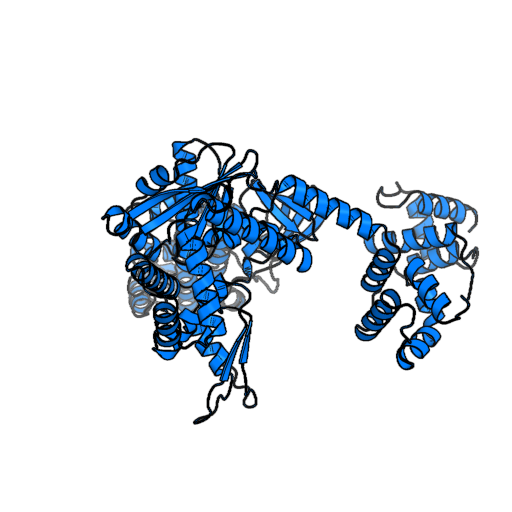 A O 1
ATOM 2203 N N . ALA A 1 277 ? 0.896 -3.398 -30.338 1.00 96.19 277 ALA A N 1
ATOM 2204 C CA . ALA A 1 277 ? 1.382 -4.773 -30.388 1.00 96.19 277 ALA A CA 1
ATOM 2205 C C . ALA A 1 277 ? 2.886 -4.857 -30.685 1.00 96.19 277 ALA A C 1
ATOM 2207 O O . ALA A 1 277 ? 3.601 -5.631 -30.043 1.00 96.19 277 ALA A O 1
ATOM 2208 N N . ASN A 1 278 ? 3.401 -4.034 -31.605 1.00 96.50 278 ASN A N 1
ATOM 2209 C CA . ASN A 1 278 ? 4.833 -3.979 -31.887 1.00 96.50 278 ASN A CA 1
ATOM 2210 C C . ASN A 1 278 ? 5.636 -3.418 -30.707 1.00 96.50 278 ASN A C 1
ATOM 2212 O O . ASN A 1 278 ? 6.708 -3.947 -30.416 1.00 96.50 278 ASN A O 1
ATOM 2216 N N . ALA A 1 279 ? 5.130 -2.411 -29.993 1.00 95.19 279 ALA A N 1
ATOM 2217 C CA . ALA A 1 279 ? 5.783 -1.901 -28.788 1.00 95.19 279 ALA A CA 1
ATOM 2218 C C . ALA A 1 279 ? 5.875 -2.973 -27.685 1.00 95.19 279 ALA A C 1
ATOM 2220 O O . ALA A 1 279 ? 6.951 -3.165 -27.113 1.00 95.19 279 ALA A O 1
ATOM 2221 N N . ILE A 1 280 ? 4.794 -3.728 -27.450 1.00 96.88 280 ILE A N 1
ATOM 2222 C CA . ILE A 1 280 ? 4.784 -4.867 -26.517 1.00 96.88 280 ILE A CA 1
ATOM 2223 C C . ILE A 1 280 ? 5.780 -5.936 -26.973 1.00 96.88 280 ILE A C 1
ATOM 2225 O O . ILE A 1 280 ? 6.622 -6.361 -26.186 1.00 96.88 280 ILE A O 1
ATOM 2229 N N . TYR A 1 281 ? 5.740 -6.341 -28.245 1.00 97.31 281 TYR A N 1
ATOM 2230 C CA . TYR A 1 281 ? 6.669 -7.334 -28.785 1.00 97.31 281 TYR A CA 1
ATOM 2231 C C . TYR A 1 281 ? 8.131 -6.941 -28.549 1.00 97.31 281 TYR A C 1
ATOM 2233 O O . TYR A 1 281 ? 8.910 -7.762 -28.067 1.00 97.31 281 TYR A O 1
ATOM 2241 N N . GLN A 1 282 ? 8.508 -5.697 -28.868 1.00 95.44 282 GLN A N 1
ATOM 2242 C CA . GLN A 1 282 ? 9.887 -5.236 -28.693 1.00 95.44 282 GLN A CA 1
ATOM 2243 C C . GLN A 1 282 ? 10.287 -5.231 -27.220 1.00 95.44 282 GLN A C 1
ATOM 2245 O O . GLN A 1 282 ? 11.356 -5.728 -26.887 1.00 95.44 282 GLN A O 1
ATOM 2250 N N . TYR A 1 283 ? 9.410 -4.760 -26.333 1.00 94.88 283 TYR A N 1
ATOM 2251 C CA . TYR A 1 283 ? 9.677 -4.752 -24.897 1.00 94.88 283 TYR A CA 1
ATOM 2252 C C . TYR A 1 283 ? 9.935 -6.159 -24.339 1.00 94.88 283 TYR A C 1
ATOM 2254 O O . TYR A 1 283 ? 10.916 -6.399 -23.636 1.00 94.88 283 TYR A O 1
ATOM 2262 N N . PHE A 1 284 ? 9.088 -7.116 -24.712 1.00 96.62 284 PHE A N 1
ATOM 2263 C CA . PHE A 1 284 ? 9.224 -8.509 -24.305 1.00 96.62 284 PHE A CA 1
ATOM 2264 C C . PHE A 1 284 ? 10.433 -9.201 -24.934 1.00 96.62 284 PHE A C 1
ATOM 2266 O O . PHE A 1 284 ? 11.081 -10.014 -24.277 1.00 96.62 284 PHE A O 1
ATOM 2273 N N . LYS A 1 285 ? 10.757 -8.875 -26.188 1.00 95.44 285 LYS A N 1
ATOM 2274 C CA . LYS A 1 285 ? 11.946 -9.388 -26.869 1.00 95.44 285 LYS A CA 1
ATOM 2275 C C . LYS A 1 285 ? 13.225 -8.883 -26.208 1.00 95.44 285 LYS A C 1
ATOM 2277 O O . LYS A 1 285 ? 14.123 -9.678 -25.965 1.00 95.44 285 LYS A O 1
ATOM 2282 N N . GLU A 1 286 ? 13.297 -7.590 -25.901 1.00 93.81 286 GLU A N 1
ATOM 2283 C CA . GLU A 1 286 ? 14.424 -6.994 -25.178 1.00 93.81 286 GLU A CA 1
ATOM 2284 C C . GLU A 1 286 ? 14.626 -7.682 -23.828 1.00 93.81 286 GLU A C 1
ATOM 2286 O O . GLU A 1 286 ? 15.748 -8.076 -23.514 1.00 93.81 286 GLU A O 1
ATOM 2291 N N . GLN A 1 287 ? 13.542 -7.895 -23.066 1.00 94.75 287 GLN A N 1
ATOM 2292 C CA . GLN A 1 287 ? 13.619 -8.658 -21.823 1.00 94.75 287 GLN A CA 1
ATOM 2293 C C . GLN A 1 287 ? 14.149 -10.065 -22.093 1.00 94.75 287 GLN A C 1
ATOM 2295 O O . GLN A 1 287 ? 15.159 -10.409 -21.508 1.00 94.75 287 GLN A O 1
ATOM 2300 N N . TYR A 1 288 ? 13.529 -10.838 -22.991 1.00 94.94 288 TYR A N 1
ATOM 2301 C CA . TYR A 1 288 ? 13.895 -12.231 -23.284 1.00 94.94 288 TYR A CA 1
ATOM 2302 C C . TYR A 1 288 ? 15.354 -12.412 -23.729 1.00 94.94 288 TYR A C 1
ATOM 2304 O O . TYR A 1 288 ? 16.006 -13.389 -23.366 1.00 94.94 288 TYR A O 1
ATOM 2312 N N . GLU A 1 289 ? 15.874 -11.484 -24.534 1.00 92.75 289 GLU A N 1
ATOM 2313 C CA . GLU A 1 289 ? 17.257 -11.528 -25.012 1.00 92.75 289 GLU A CA 1
ATOM 2314 C C . GLU A 1 289 ? 18.261 -11.078 -23.935 1.00 92.75 289 GLU A C 1
ATOM 2316 O O . GLU A 1 289 ? 19.409 -11.536 -23.925 1.00 92.75 289 GLU A O 1
ATOM 2321 N N . TYR A 1 290 ? 17.847 -10.200 -23.015 1.00 91.56 290 TYR A N 1
ATOM 2322 C CA . TYR A 1 290 ? 18.697 -9.696 -21.936 1.00 91.56 290 TYR A CA 1
ATOM 2323 C C . TYR A 1 290 ? 18.703 -10.607 -20.696 1.00 91.56 290 TYR A C 1
ATOM 2325 O O . TYR A 1 290 ? 19.782 -10.939 -20.191 1.00 91.56 290 TYR A O 1
ATOM 2333 N N . ALA A 1 291 ? 17.525 -11.016 -20.224 1.00 92.81 291 ALA A N 1
ATOM 2334 C CA . ALA A 1 291 ? 17.253 -11.736 -18.979 1.00 92.81 291 ALA A CA 1
ATOM 2335 C C . ALA A 1 291 ? 16.047 -12.700 -19.121 1.00 92.81 291 ALA A C 1
ATOM 2337 O O . ALA A 1 291 ? 15.336 -12.715 -20.121 1.00 92.81 291 ALA A O 1
ATOM 2338 N N . GLU A 1 292 ? 15.791 -13.541 -18.116 1.00 92.62 292 GLU A N 1
ATOM 2339 C CA . GLU A 1 292 ? 14.609 -14.415 -18.145 1.00 92.62 292 GLU A CA 1
ATOM 2340 C C . GLU A 1 292 ? 13.311 -13.589 -17.994 1.00 92.62 292 GLU A C 1
ATOM 2342 O O . GLU A 1 292 ? 13.289 -12.553 -17.322 1.00 92.62 292 GLU A O 1
ATOM 2347 N N . ILE A 1 293 ? 12.214 -14.030 -18.623 1.00 95.12 293 ILE A N 1
ATOM 2348 C CA . ILE A 1 293 ? 10.888 -13.431 -18.415 1.00 95.12 293 ILE A CA 1
ATOM 2349 C C . ILE A 1 293 ? 10.269 -14.057 -17.154 1.00 95.12 293 ILE A C 1
ATOM 2351 O O . ILE A 1 293 ? 9.980 -15.257 -17.165 1.00 95.12 293 ILE A O 1
ATOM 2355 N N . PRO A 1 294 ? 10.005 -13.283 -16.084 1.00 93.69 294 PRO A N 1
ATOM 2356 C CA . PRO A 1 294 ? 9.263 -13.778 -14.928 1.00 93.69 294 PRO A CA 1
ATOM 2357 C C . PRO A 1 294 ? 7.811 -14.094 -15.312 1.00 93.69 294 PRO A C 1
ATOM 2359 O O . PRO A 1 294 ? 7.156 -13.344 -16.041 1.00 93.69 294 PRO A O 1
ATOM 2362 N N . THR A 1 295 ? 7.293 -15.206 -14.798 1.00 91.75 295 THR A N 1
ATOM 2363 C CA . THR A 1 295 ? 5.956 -15.736 -15.115 1.00 91.75 295 THR A CA 1
ATOM 2364 C C . THR A 1 295 ? 5.201 -16.099 -13.841 1.00 91.75 295 THR A C 1
ATOM 2366 O O . THR A 1 295 ? 5.776 -16.129 -12.757 1.00 91.75 295 THR A O 1
ATOM 2369 N N . SER A 1 296 ? 3.923 -16.462 -13.967 1.00 86.44 296 SER A N 1
ATOM 2370 C CA . SER A 1 296 ? 3.113 -16.924 -12.831 1.00 86.44 296 SER A CA 1
ATOM 2371 C C . SER A 1 296 ? 3.626 -18.209 -12.159 1.00 86.44 296 SER A C 1
ATOM 2373 O O . SER A 1 296 ? 3.146 -18.560 -11.091 1.00 86.44 296 SER A O 1
ATOM 2375 N N . THR A 1 297 ? 4.557 -18.945 -12.781 1.00 88.44 297 THR A N 1
ATOM 2376 C CA . THR A 1 297 ? 5.135 -20.192 -12.238 1.00 88.44 297 THR A CA 1
ATOM 2377 C C . THR A 1 297 ? 6.638 -20.107 -11.984 1.00 88.44 297 THR A C 1
ATOM 2379 O O . THR A 1 297 ? 7.204 -21.012 -11.378 1.00 88.44 297 THR A O 1
ATOM 2382 N N . ASN A 1 298 ? 7.300 -19.051 -12.460 1.00 91.94 298 ASN A N 1
ATOM 2383 C CA . ASN A 1 298 ? 8.731 -18.835 -12.272 1.00 91.94 298 ASN A CA 1
ATOM 2384 C C . ASN A 1 298 ? 8.957 -17.381 -11.866 1.00 91.94 298 ASN A C 1
ATOM 2386 O O . ASN A 1 298 ? 8.866 -16.477 -12.701 1.00 91.94 298 ASN A O 1
ATOM 2390 N N . LEU A 1 299 ? 9.242 -17.178 -10.584 1.00 93.44 299 LEU A N 1
ATOM 2391 C CA . LEU A 1 299 ? 9.675 -15.900 -10.042 1.00 93.44 299 LEU A CA 1
ATOM 2392 C C . LEU A 1 299 ? 11.165 -15.718 -10.305 1.00 93.44 299 LEU A C 1
ATOM 2394 O O . LEU A 1 299 ? 11.948 -16.668 -10.229 1.00 93.44 299 LEU A O 1
ATOM 2398 N N . LEU A 1 300 ? 11.545 -14.479 -10.587 1.00 94.38 300 LEU A N 1
ATOM 2399 C CA . LEU A 1 300 ? 12.919 -14.102 -10.872 1.00 94.38 300 LEU A CA 1
ATOM 2400 C C . LEU A 1 300 ? 13.420 -13.158 -9.783 1.00 94.38 300 LEU A C 1
ATOM 2402 O O . LEU A 1 300 ? 12.768 -12.162 -9.473 1.00 94.38 300 LEU A O 1
ATOM 2406 N N . VAL A 1 301 ? 14.582 -13.472 -9.229 1.00 95.25 301 VAL A N 1
ATOM 2407 C CA . VAL A 1 301 ? 15.350 -12.590 -8.357 1.00 95.25 301 VAL A CA 1
ATOM 2408 C C . VAL A 1 301 ? 16.565 -12.125 -9.145 1.00 95.25 301 VAL A C 1
ATOM 2410 O O . VAL A 1 301 ? 17.455 -12.907 -9.476 1.00 95.25 301 VAL A O 1
ATOM 2413 N N . GLU A 1 302 ? 16.571 -10.848 -9.492 1.00 94.81 302 GLU A N 1
ATOM 2414 C CA . GLU A 1 302 ? 17.628 -10.218 -10.265 1.00 94.81 302 GLU A CA 1
ATOM 2415 C C . GLU A 1 302 ? 18.583 -9.469 -9.337 1.00 94.81 302 GLU A C 1
ATOM 2417 O O . GLU A 1 302 ? 18.192 -8.524 -8.652 1.00 94.81 302 GLU A O 1
ATOM 2422 N N . HIS A 1 303 ? 19.845 -9.886 -9.332 1.00 93.62 303 HIS A N 1
ATOM 2423 C CA . HIS A 1 303 ? 20.912 -9.241 -8.581 1.00 93.62 303 HIS A CA 1
ATOM 2424 C C . HIS A 1 303 ? 21.701 -8.298 -9.482 1.00 93.62 303 HIS A C 1
ATOM 2426 O O . HIS A 1 303 ? 22.190 -8.720 -10.529 1.00 93.62 303 HIS A O 1
ATOM 2432 N N . TYR A 1 304 ? 21.881 -7.050 -9.060 1.00 90.00 304 TYR A N 1
ATOM 2433 C CA . TYR A 1 304 ? 22.792 -6.121 -9.727 1.00 90.00 304 TYR A CA 1
ATOM 2434 C C . TYR A 1 304 ? 23.487 -5.214 -8.705 1.00 90.00 304 TYR A C 1
ATOM 2436 O O . TYR A 1 304 ? 22.951 -4.914 -7.634 1.00 90.00 304 TYR A O 1
ATOM 2444 N N . ASP A 1 305 ? 24.697 -4.778 -9.049 1.00 87.69 305 ASP A N 1
ATOM 2445 C CA . ASP A 1 305 ? 25.535 -3.946 -8.188 1.00 87.69 305 ASP A CA 1
ATOM 2446 C C . ASP A 1 305 ? 25.622 -2.519 -8.748 1.00 87.69 305 ASP A C 1
ATOM 2448 O O . ASP A 1 305 ? 25.921 -2.306 -9.927 1.00 87.69 305 ASP A O 1
ATOM 2452 N N . GLU A 1 306 ? 25.422 -1.533 -7.878 1.00 78.31 306 GLU A N 1
ATOM 2453 C CA . GLU A 1 306 ? 25.429 -0.110 -8.204 1.00 78.31 306 GLU A CA 1
ATOM 2454 C C . GLU A 1 306 ? 26.291 0.667 -7.199 1.00 78.31 306 GLU A C 1
ATOM 2456 O O . GLU A 1 306 ? 25.874 0.980 -6.078 1.00 78.31 306 GLU A O 1
ATOM 2461 N N . GLY A 1 307 ? 27.529 0.972 -7.595 1.00 79.94 307 GLY A N 1
ATOM 2462 C CA . GLY A 1 307 ? 28.537 1.485 -6.667 1.00 79.94 307 GLY A CA 1
ATOM 2463 C C . GLY A 1 307 ? 28.817 0.464 -5.560 1.00 79.94 307 GLY A C 1
ATOM 2464 O O . GLY A 1 307 ? 29.122 -0.691 -5.844 1.00 79.94 307 GLY A O 1
ATOM 2465 N N . GLU A 1 308 ? 28.688 0.883 -4.302 1.00 80.50 308 GLU A N 1
ATOM 2466 C CA . GLU A 1 308 ? 28.825 0.003 -3.130 1.00 80.50 308 GLU A CA 1
ATOM 2467 C C . GLU A 1 308 ? 27.520 -0.714 -2.746 1.00 80.50 308 GLU A C 1
ATOM 2469 O O . GLU A 1 308 ? 27.530 -1.604 -1.895 1.00 80.50 308 GLU A O 1
ATOM 2474 N N . LYS A 1 309 ? 26.380 -0.328 -3.336 1.00 84.06 309 LYS A N 1
ATOM 2475 C CA . LYS A 1 309 ? 25.087 -0.948 -3.038 1.00 84.06 309 LYS A CA 1
ATOM 2476 C C . LYS A 1 309 ? 24.858 -2.164 -3.926 1.00 84.06 309 LYS A C 1
ATOM 2478 O O . LYS A 1 309 ? 25.035 -2.112 -5.139 1.00 84.06 309 LYS A O 1
ATOM 2483 N N . LYS A 1 310 ? 24.377 -3.232 -3.307 1.00 89.62 310 LYS A N 1
ATOM 2484 C CA . LYS A 1 310 ? 23.917 -4.457 -3.950 1.00 89.62 310 LYS A CA 1
ATOM 2485 C C . LYS A 1 310 ? 22.406 -4.523 -3.853 1.00 89.62 310 LYS A C 1
ATOM 2487 O O . LYS A 1 310 ? 21.848 -4.351 -2.765 1.00 89.62 310 LYS A O 1
ATOM 2492 N N . TYR A 1 311 ? 21.762 -4.765 -4.982 1.00 90.06 311 TYR A N 1
ATOM 2493 C CA . TYR A 1 311 ? 20.316 -4.841 -5.103 1.00 90.06 311 TYR A CA 1
ATOM 2494 C C . TYR A 1 311 ? 19.901 -6.268 -5.437 1.00 90.06 311 TYR A C 1
ATOM 2496 O O . TYR A 1 311 ? 20.505 -6.906 -6.292 1.00 90.06 311 TYR A O 1
ATOM 2504 N N . ALA A 1 312 ? 18.839 -6.732 -4.785 1.00 93.25 312 ALA A N 1
ATOM 2505 C CA . ALA A 1 312 ? 18.103 -7.933 -5.147 1.00 93.25 312 ALA A CA 1
ATOM 2506 C C . ALA A 1 312 ? 16.673 -7.519 -5.508 1.00 93.25 312 ALA A C 1
ATOM 2508 O O . ALA A 1 312 ? 15.894 -7.125 -4.636 1.00 93.25 312 ALA A O 1
ATOM 2509 N N . VAL A 1 313 ? 16.346 -7.563 -6.797 1.00 93.62 313 VAL A N 1
ATOM 2510 C CA . VAL A 1 313 ? 15.044 -7.183 -7.349 1.00 93.62 313 VAL A CA 1
ATOM 2511 C C . VAL A 1 313 ? 14.187 -8.432 -7.517 1.00 93.62 313 VAL A C 1
ATOM 2513 O O . VAL A 1 313 ? 14.509 -9.328 -8.293 1.00 93.62 313 VAL A O 1
ATOM 2516 N N . PHE A 1 314 ? 13.083 -8.492 -6.786 1.00 94.25 314 PHE A N 1
ATOM 2517 C CA . PHE A 1 314 ? 12.122 -9.583 -6.810 1.00 94.25 314 PHE A CA 1
ATOM 2518 C C . PHE A 1 314 ? 11.011 -9.253 -7.803 1.00 94.25 314 PHE A C 1
ATOM 2520 O O . PHE A 1 314 ? 10.168 -8.391 -7.550 1.00 94.25 314 PHE A O 1
ATOM 2527 N N . HIS A 1 315 ? 10.986 -9.969 -8.924 1.00 94.62 315 HIS A N 1
ATOM 2528 C CA . HIS A 1 315 ? 9.933 -9.867 -9.932 1.00 94.62 315 HIS A CA 1
ATOM 2529 C C . HIS A 1 315 ? 8.699 -10.664 -9.502 1.00 94.62 315 HIS A C 1
ATOM 2531 O O . HIS A 1 315 ? 8.455 -11.776 -9.977 1.00 94.62 315 HIS A O 1
ATOM 2537 N N . THR A 1 316 ? 7.932 -10.099 -8.572 1.00 93.12 316 THR A N 1
ATOM 2538 C CA . THR A 1 316 ? 6.703 -10.682 -8.022 1.00 93.12 316 THR A CA 1
ATOM 2539 C C . THR A 1 316 ? 5.478 -9.932 -8.540 1.00 93.12 316 THR A C 1
ATOM 2541 O O . THR A 1 316 ? 5.007 -8.955 -7.961 1.00 93.12 316 THR A O 1
ATOM 2544 N N . LEU A 1 317 ? 4.937 -10.393 -9.667 1.00 93.12 317 LEU A N 1
ATOM 2545 C CA . LEU A 1 317 ? 3.790 -9.771 -10.328 1.00 93.12 317 LEU A CA 1
ATOM 2546 C C . LEU A 1 317 ? 2.461 -10.198 -9.680 1.00 93.12 317 LEU A C 1
ATOM 2548 O O . LEU A 1 317 ? 1.643 -10.885 -10.286 1.00 93.12 317 LEU A O 1
ATOM 2552 N N . TYR A 1 318 ? 2.266 -9.799 -8.425 1.00 94.62 318 TYR A N 1
ATOM 2553 C CA . TYR A 1 318 ? 1.063 -10.089 -7.634 1.00 94.62 318 TYR A CA 1
ATOM 2554 C C . TYR A 1 318 ? 0.318 -8.821 -7.197 1.00 94.62 318 TYR A C 1
ATOM 2556 O O . TYR A 1 318 ? -0.651 -8.887 -6.443 1.00 94.62 318 TYR A O 1
ATOM 2564 N N . GLY A 1 319 ? 0.754 -7.655 -7.672 1.00 93.31 319 GLY A N 1
ATOM 2565 C CA . GLY A 1 319 ? 0.211 -6.373 -7.255 1.00 93.31 319 GLY A CA 1
ATOM 2566 C C . GLY A 1 319 ? 0.813 -5.882 -5.940 1.00 93.31 319 GLY A C 1
ATOM 2567 O O . GLY A 1 319 ? 1.337 -6.631 -5.109 1.00 93.31 319 GLY A O 1
ATOM 2568 N N . ARG A 1 320 ? 0.736 -4.568 -5.741 1.00 91.69 320 ARG A N 1
ATOM 2569 C CA . ARG A 1 320 ? 1.476 -3.864 -4.686 1.00 91.69 320 ARG A CA 1
ATOM 2570 C C . ARG A 1 320 ? 1.111 -4.288 -3.268 1.00 91.69 320 ARG A C 1
ATOM 2572 O O . ARG A 1 320 ? 1.986 -4.290 -2.414 1.00 91.69 320 ARG A O 1
ATOM 2579 N N . ARG A 1 321 ? -0.146 -4.653 -2.999 1.00 93.06 321 ARG A N 1
ATOM 2580 C CA . ARG A 1 321 ? -0.591 -5.060 -1.650 1.00 93.06 321 ARG A CA 1
ATOM 2581 C C . ARG A 1 321 ? 0.045 -6.380 -1.202 1.00 93.06 321 ARG A C 1
ATOM 2583 O O . ARG A 1 321 ? 0.503 -6.476 -0.066 1.00 93.06 321 ARG A O 1
ATOM 2590 N N . VAL A 1 322 ? 0.141 -7.354 -2.111 1.00 95.44 322 VAL A N 1
ATOM 2591 C CA . VAL A 1 322 ? 0.853 -8.622 -1.876 1.00 95.44 322 VAL A CA 1
ATOM 2592 C C . VAL A 1 322 ? 2.359 -8.374 -1.794 1.00 95.44 322 VAL A C 1
ATOM 2594 O O . VAL A 1 322 ? 3.022 -8.861 -0.879 1.00 95.44 322 VAL A O 1
ATOM 2597 N N . ASN A 1 323 ? 2.902 -7.549 -2.694 1.00 94.38 323 ASN A N 1
ATOM 2598 C CA . ASN A 1 323 ? 4.326 -7.210 -2.691 1.00 94.38 323 ASN A CA 1
ATOM 2599 C C . ASN A 1 323 ? 4.766 -6.467 -1.428 1.00 94.38 323 ASN A C 1
ATOM 2601 O O . ASN A 1 323 ? 5.874 -6.697 -0.963 1.00 94.38 323 ASN A O 1
ATOM 2605 N N . ASP A 1 324 ? 3.923 -5.619 -0.838 1.00 91.31 324 ASP A N 1
ATOM 2606 C CA . ASP A 1 324 ? 4.218 -4.938 0.429 1.00 91.31 324 ASP A CA 1
ATOM 2607 C C . ASP A 1 324 ? 4.367 -5.945 1.580 1.00 91.31 324 ASP A C 1
ATOM 2609 O O . ASP A 1 324 ? 5.325 -5.882 2.356 1.00 91.31 324 ASP A O 1
ATOM 2613 N N . CYS A 1 325 ? 3.477 -6.943 1.636 1.00 93.12 325 CYS A N 1
ATOM 2614 C CA . CYS A 1 325 ? 3.572 -8.026 2.610 1.00 93.12 325 CYS A CA 1
ATOM 2615 C C . CYS A 1 325 ? 4.840 -8.868 2.395 1.00 93.12 325 CYS A C 1
ATOM 2617 O O . CYS A 1 325 ? 5.614 -9.069 3.334 1.00 93.12 325 CYS A O 1
ATOM 2619 N N . LEU A 1 326 ? 5.090 -9.318 1.159 1.00 94.56 326 LEU A N 1
ATOM 2620 C CA . LEU A 1 326 ? 6.279 -10.105 0.815 1.00 94.56 326 LEU A CA 1
ATOM 2621 C C . LEU A 1 326 ? 7.573 -9.333 1.096 1.00 94.56 326 LEU A C 1
ATOM 2623 O O . LEU A 1 326 ? 8.469 -9.871 1.739 1.00 94.56 326 LEU A O 1
ATOM 2627 N N . ALA A 1 327 ? 7.659 -8.064 0.697 1.00 91.50 327 ALA A N 1
ATOM 2628 C CA . ALA A 1 327 ? 8.837 -7.228 0.905 1.00 91.50 327 ALA A CA 1
ATOM 2629 C C . ALA A 1 327 ? 9.170 -7.071 2.389 1.00 91.50 327 ALA A C 1
ATOM 2631 O O . ALA A 1 327 ? 10.327 -7.201 2.787 1.00 91.50 327 ALA A O 1
ATOM 2632 N N . ARG A 1 328 ? 8.162 -6.820 3.233 1.00 90.06 328 ARG A N 1
ATOM 2633 C CA . ARG A 1 328 ? 8.361 -6.688 4.683 1.00 90.06 328 ARG A CA 1
ATOM 2634 C C . ARG A 1 328 ? 8.731 -8.013 5.331 1.00 90.06 328 ARG A C 1
ATOM 2636 O O . ARG A 1 328 ? 9.621 -8.016 6.181 1.00 90.06 328 ARG A O 1
ATOM 2643 N N . ALA A 1 329 ? 8.102 -9.109 4.918 1.00 92.56 329 ALA A N 1
ATOM 2644 C CA . ALA A 1 329 ? 8.421 -10.439 5.416 1.00 92.56 329 ALA A CA 1
ATOM 2645 C C . ALA A 1 329 ? 9.855 -10.851 5.052 1.00 92.56 329 ALA A C 1
ATOM 2647 O O . ALA A 1 329 ? 10.615 -11.282 5.919 1.00 92.56 329 ALA A O 1
ATOM 2648 N N . VAL A 1 330 ? 10.256 -10.637 3.796 1.00 92.25 330 VAL A N 1
ATOM 2649 C CA . VAL A 1 330 ? 11.614 -10.903 3.305 1.00 92.25 330 VAL A CA 1
ATOM 2650 C C . VAL A 1 330 ? 12.629 -10.001 3.998 1.00 92.25 330 VAL A C 1
ATOM 2652 O O . VAL A 1 330 ? 13.634 -10.499 4.495 1.00 92.25 330 VAL A O 1
ATOM 2655 N N . ALA A 1 331 ? 12.367 -8.697 4.118 1.00 89.38 331 ALA A N 1
ATOM 2656 C CA . ALA A 1 331 ? 13.258 -7.780 4.828 1.00 89.38 331 ALA A CA 1
ATOM 2657 C C . ALA A 1 331 ? 13.436 -8.175 6.303 1.00 89.38 331 ALA A C 1
ATOM 2659 O O . ALA A 1 331 ? 14.550 -8.135 6.825 1.00 89.38 331 ALA A O 1
ATOM 2660 N N . TYR A 1 332 ? 12.359 -8.605 6.969 1.00 89.56 332 TYR A N 1
ATOM 2661 C CA . TYR A 1 332 ? 12.427 -9.114 8.336 1.00 89.56 332 TYR A CA 1
ATOM 2662 C C . TYR A 1 332 ? 13.254 -10.404 8.420 1.00 89.56 332 TYR A C 1
ATOM 2664 O O . TYR A 1 332 ? 14.127 -10.515 9.280 1.00 89.56 332 TYR A O 1
ATOM 2672 N N . ALA A 1 333 ? 13.035 -11.355 7.508 1.00 90.19 333 ALA A N 1
ATOM 2673 C CA . ALA A 1 333 ? 13.809 -12.592 7.441 1.00 90.19 333 ALA A CA 1
ATOM 2674 C C . ALA A 1 333 ? 15.302 -12.315 7.197 1.00 90.19 333 ALA A C 1
ATOM 2676 O O . ALA A 1 333 ? 16.146 -12.839 7.921 1.00 90.19 333 ALA A O 1
ATOM 2677 N N . ILE A 1 334 ? 15.639 -11.426 6.259 1.00 89.75 334 ILE A N 1
ATOM 2678 C CA . ILE A 1 334 ? 17.023 -11.008 5.996 1.00 89.75 334 ILE A CA 1
ATOM 2679 C C . ILE A 1 334 ? 17.633 -10.362 7.239 1.00 89.75 334 ILE A C 1
ATOM 2681 O O . ILE A 1 334 ? 18.741 -10.725 7.629 1.00 89.75 334 ILE A O 1
ATOM 2685 N N . SER A 1 335 ? 16.902 -9.468 7.908 1.00 86.88 335 SER A N 1
ATOM 2686 C CA . SER A 1 335 ? 17.370 -8.830 9.140 1.00 86.88 335 SER A CA 1
ATOM 2687 C C . SER A 1 335 ? 17.659 -9.845 10.247 1.00 86.88 335 SER A C 1
ATOM 2689 O O . SER A 1 335 ? 18.634 -9.696 10.982 1.00 86.88 335 SER A O 1
ATOM 2691 N N . LYS A 1 336 ? 16.888 -10.935 10.327 1.00 86.31 336 LYS A N 1
ATOM 2692 C CA . LYS A 1 336 ? 17.146 -12.036 11.266 1.00 86.31 336 LYS A CA 1
ATOM 2693 C C . LYS A 1 336 ? 18.336 -12.909 10.878 1.00 86.31 336 LYS A C 1
ATOM 2695 O O . LYS A 1 336 ? 19.093 -13.280 11.765 1.00 86.31 336 LYS A O 1
ATOM 2700 N N . ILE A 1 337 ? 18.506 -13.225 9.594 1.00 87.00 337 ILE A N 1
ATOM 2701 C CA . ILE A 1 337 ? 19.600 -14.081 9.100 1.00 87.00 337 ILE A CA 1
ATOM 2702 C C . ILE A 1 337 ? 20.941 -13.340 9.140 1.00 87.00 337 ILE A C 1
ATOM 2704 O O . ILE A 1 337 ? 21.967 -13.922 9.476 1.00 87.00 337 ILE A O 1
ATOM 2708 N N . GLN A 1 338 ? 20.940 -12.065 8.749 1.00 86.38 338 GLN A N 1
ATOM 2709 C CA . GLN A 1 338 ? 22.151 -11.276 8.523 1.00 86.38 338 GLN A CA 1
ATOM 2710 C C . GLN A 1 338 ? 22.418 -10.239 9.626 1.00 86.38 338 GLN A C 1
ATOM 2712 O O . GLN A 1 338 ? 23.455 -9.580 9.578 1.00 86.38 338 GLN A O 1
ATOM 2717 N N . HIS A 1 339 ? 21.516 -10.091 10.607 1.00 85.56 339 HIS A N 1
ATOM 2718 C CA . HIS A 1 339 ? 21.598 -9.121 11.713 1.00 85.56 339 HIS A CA 1
ATOM 2719 C C . HIS A 1 339 ? 21.786 -7.670 11.253 1.00 85.56 339 HIS A C 1
ATOM 2721 O O . HIS A 1 339 ? 22.558 -6.911 11.839 1.00 85.56 339 HIS A O 1
ATOM 2727 N N . ARG A 1 340 ? 21.120 -7.295 10.157 1.00 81.88 340 ARG A N 1
ATOM 2728 C CA . ARG A 1 340 ? 21.321 -6.014 9.470 1.00 81.88 340 ARG A CA 1
ATOM 2729 C C . ARG A 1 340 ? 20.009 -5.447 8.962 1.00 81.88 340 ARG A C 1
ATOM 2731 O O . ARG A 1 340 ? 19.113 -6.190 8.571 1.00 81.88 340 ARG A O 1
ATOM 2738 N N . ASP A 1 341 ? 19.928 -4.127 8.928 1.00 77.44 341 ASP A N 1
ATOM 2739 C CA . ASP A 1 341 ? 18.832 -3.446 8.257 1.00 77.44 341 ASP A CA 1
ATOM 2740 C C . ASP A 1 341 ? 19.059 -3.443 6.747 1.00 77.44 341 ASP A C 1
ATOM 2742 O O . ASP A 1 341 ? 20.192 -3.382 6.257 1.00 77.44 341 ASP A O 1
ATOM 2746 N N . VAL A 1 342 ? 17.956 -3.516 6.014 1.00 84.50 342 VAL A N 1
ATOM 2747 C CA . VAL A 1 342 ? 17.944 -3.472 4.557 1.00 84.50 342 VAL A CA 1
ATOM 2748 C C . VAL A 1 342 ? 16.982 -2.402 4.080 1.00 84.50 342 VAL A C 1
ATOM 2750 O O . VAL A 1 342 ? 15.946 -2.147 4.697 1.00 84.50 342 VAL A O 1
ATOM 2753 N N . GLU A 1 343 ? 17.342 -1.779 2.969 1.00 82.25 343 GLU A N 1
ATOM 2754 C CA . GLU A 1 343 ? 16.466 -0.866 2.252 1.00 82.25 343 GLU A CA 1
ATOM 2755 C C . GLU A 1 343 ? 15.468 -1.683 1.425 1.00 82.25 343 GLU A C 1
ATOM 2757 O O . GLU A 1 343 ? 15.824 -2.734 0.892 1.00 82.25 343 GLU A O 1
ATOM 2762 N N . ILE A 1 344 ? 14.229 -1.206 1.320 1.00 83.25 344 ILE A N 1
ATOM 2763 C CA . ILE A 1 344 ? 13.166 -1.845 0.540 1.00 83.25 344 ILE A CA 1
ATOM 2764 C C . ILE A 1 344 ? 12.450 -0.804 -0.312 1.00 83.25 344 ILE A C 1
ATOM 2766 O O . ILE A 1 344 ? 12.018 0.218 0.214 1.00 83.25 344 ILE A O 1
ATOM 2770 N N . GLY A 1 345 ? 12.268 -1.106 -1.595 1.00 82.75 345 GLY A N 1
ATOM 2771 C CA . GLY A 1 345 ? 11.369 -0.373 -2.488 1.00 82.75 345 GLY A CA 1
ATOM 2772 C C . GLY A 1 345 ? 10.300 -1.308 -3.038 1.00 82.75 345 GLY A C 1
ATOM 2773 O O . GLY A 1 345 ? 10.586 -2.466 -3.332 1.00 82.75 345 GLY A O 1
ATOM 2774 N N . ILE A 1 346 ? 9.056 -0.838 -3.133 1.00 85.62 346 ILE A N 1
ATOM 2775 C CA . ILE A 1 346 ? 7.886 -1.668 -3.458 1.00 85.62 346 ILE A CA 1
ATOM 2776 C C . ILE A 1 346 ? 7.142 -1.058 -4.646 1.00 85.62 346 ILE A C 1
ATOM 2778 O O . ILE A 1 346 ? 6.893 0.145 -4.678 1.00 85.62 346 ILE A O 1
ATOM 2782 N N . SER A 1 347 ? 6.727 -1.908 -5.583 1.00 87.31 347 SER A N 1
ATOM 2783 C CA . SER A 1 347 ? 5.912 -1.551 -6.745 1.00 87.31 347 SER A CA 1
ATOM 2784 C C . SER A 1 347 ? 4.801 -2.580 -6.997 1.00 87.31 347 SER A C 1
ATOM 2786 O O . SER A 1 347 ? 4.688 -3.605 -6.317 1.00 87.31 347 SER A O 1
ATOM 2788 N N . ASP A 1 348 ? 3.977 -2.321 -8.013 1.00 89.81 348 ASP A N 1
ATOM 2789 C CA . ASP A 1 348 ? 2.949 -3.258 -8.479 1.00 89.81 348 ASP A CA 1
ATOM 2790 C C . ASP A 1 348 ? 3.544 -4.549 -9.081 1.00 89.81 348 ASP A C 1
ATOM 2792 O O . ASP A 1 348 ? 2.971 -5.627 -8.913 1.00 89.81 348 ASP A O 1
ATOM 2796 N N . ASN A 1 349 ? 4.716 -4.453 -9.720 1.00 90.25 349 ASN A N 1
ATOM 2797 C CA . ASN A 1 349 ? 5.342 -5.549 -10.474 1.00 90.25 349 ASN A CA 1
ATOM 2798 C C . ASN A 1 349 ? 6.382 -6.342 -9.669 1.00 90.25 349 ASN A C 1
ATOM 2800 O O . ASN A 1 349 ? 6.874 -7.371 -10.135 1.00 90.25 349 ASN A O 1
ATOM 2804 N N . GLY A 1 350 ? 6.729 -5.862 -8.477 1.00 92.75 350 GLY A N 1
ATOM 2805 C CA . GLY A 1 350 ? 7.746 -6.466 -7.633 1.00 92.75 350 GLY A CA 1
ATOM 2806 C C . GLY A 1 350 ? 8.218 -5.544 -6.520 1.00 92.75 350 GLY A C 1
ATOM 2807 O O . GLY A 1 350 ? 7.668 -4.461 -6.307 1.00 92.75 350 GLY A O 1
ATOM 2808 N N . PHE A 1 351 ? 9.274 -5.951 -5.834 1.00 91.69 351 PHE A N 1
ATOM 2809 C CA . PHE A 1 351 ? 9.963 -5.139 -4.834 1.00 91.69 351 PHE A CA 1
ATOM 2810 C C . PHE A 1 351 ? 11.468 -5.380 -4.916 1.00 91.69 351 PHE A C 1
ATOM 2812 O O . PHE A 1 351 ? 11.902 -6.408 -5.425 1.00 91.69 351 PHE A O 1
ATOM 2819 N N . TYR A 1 352 ? 12.280 -4.456 -4.420 1.00 90.75 352 TYR A N 1
ATOM 2820 C CA . TYR A 1 352 ? 13.714 -4.677 -4.268 1.00 90.75 352 TYR A CA 1
ATOM 2821 C C . TYR A 1 352 ? 14.107 -4.644 -2.800 1.00 90.75 352 TYR A C 1
ATOM 2823 O O . TYR A 1 352 ? 13.484 -3.955 -1.991 1.00 90.75 352 TYR A O 1
ATOM 2831 N N . VAL A 1 353 ? 15.173 -5.366 -2.477 1.00 89.69 353 VAL A N 1
ATOM 2832 C CA . VAL A 1 353 ? 15.921 -5.212 -1.233 1.00 89.69 353 VAL A CA 1
ATOM 2833 C C . VAL A 1 353 ? 17.319 -4.726 -1.593 1.00 89.69 353 VAL A C 1
ATOM 2835 O O . VAL A 1 353 ? 17.912 -5.236 -2.542 1.00 89.69 353 VAL A O 1
ATOM 2838 N N . ALA A 1 354 ? 17.849 -3.749 -0.861 1.00 87.12 354 ALA A N 1
ATOM 2839 C CA . ALA A 1 354 ? 19.193 -3.232 -1.091 1.00 87.12 354 ALA A CA 1
ATOM 2840 C C . ALA A 1 354 ? 20.018 -3.150 0.199 1.00 87.12 354 ALA A C 1
ATOM 2842 O O . ALA A 1 354 ? 19.512 -2.840 1.282 1.00 87.12 354 ALA A O 1
ATOM 2843 N N . SER A 1 355 ? 21.313 -3.435 0.077 1.00 86.94 355 SER A N 1
ATOM 2844 C CA . SER A 1 355 ? 22.292 -3.366 1.164 1.00 86.94 355 SER A CA 1
ATOM 2845 C C . SER A 1 355 ? 23.687 -3.095 0.602 1.00 86.94 355 SER A C 1
ATOM 2847 O O . SER A 1 355 ? 23.924 -3.269 -0.585 1.00 86.94 355 SER A O 1
ATOM 2849 N N . VAL A 1 356 ? 24.645 -2.705 1.444 1.00 86.00 356 VAL A N 1
ATOM 2850 C CA . VAL A 1 356 ? 26.068 -2.618 1.045 1.00 86.00 356 VAL A CA 1
ATOM 2851 C C . VAL A 1 356 ? 26.757 -3.991 1.002 1.00 86.00 356 VAL A C 1
ATOM 2853 O O . VAL A 1 356 ? 27.924 -4.113 0.649 1.00 86.00 356 VAL A O 1
ATOM 2856 N N . HIS A 1 357 ? 26.036 -5.051 1.374 1.00 87.19 357 HIS A N 1
ATOM 2857 C CA . HIS A 1 357 ? 26.528 -6.425 1.404 1.00 87.19 357 HIS A CA 1
ATOM 2858 C C . HIS A 1 357 ? 25.666 -7.347 0.535 1.00 87.19 357 HIS A C 1
ATOM 2860 O O . HIS A 1 357 ? 24.516 -7.008 0.252 1.00 87.19 357 HIS A O 1
ATOM 2866 N N . PRO A 1 358 ? 26.182 -8.530 0.146 1.00 86.06 358 PRO A N 1
ATOM 2867 C CA . PRO A 1 358 ? 25.407 -9.507 -0.612 1.00 86.06 358 PRO A CA 1
ATOM 2868 C C . PRO A 1 358 ? 24.132 -9.947 0.117 1.00 86.06 358 PRO A C 1
ATOM 2870 O O . PRO A 1 358 ? 24.149 -10.261 1.313 1.00 86.06 358 PRO A O 1
ATOM 2873 N N . ILE A 1 359 ? 23.027 -9.997 -0.622 1.00 87.19 359 ILE A N 1
ATOM 2874 C CA . ILE A 1 359 ? 21.699 -10.296 -0.087 1.00 87.19 359 ILE A CA 1
ATOM 2875 C C . ILE A 1 359 ? 21.379 -11.770 -0.337 1.00 87.19 359 ILE A C 1
ATOM 2877 O O . ILE A 1 359 ? 21.343 -12.215 -1.479 1.00 87.19 359 ILE A O 1
ATOM 2881 N N . GLN A 1 360 ? 21.103 -12.531 0.726 1.00 85.94 360 GLN A N 1
ATOM 2882 C CA . GLN A 1 360 ? 20.652 -13.928 0.618 1.00 85.94 360 GLN A CA 1
ATOM 2883 C C . GLN A 1 360 ? 19.138 -13.981 0.350 1.00 85.94 360 GLN A C 1
ATOM 2885 O O . GLN A 1 360 ? 18.350 -14.389 1.204 1.00 85.94 360 GLN A O 1
ATOM 2890 N N . ALA A 1 361 ? 18.747 -13.509 -0.833 1.00 82.06 361 ALA A N 1
ATOM 2891 C CA . ALA A 1 361 ? 17.364 -13.278 -1.239 1.00 82.06 361 ALA A CA 1
ATOM 2892 C C . ALA A 1 361 ? 16.516 -14.560 -1.260 1.00 82.06 361 ALA A C 1
ATOM 2894 O O . ALA A 1 361 ? 15.478 -14.618 -0.597 1.00 82.06 361 ALA A O 1
ATOM 2895 N N . VAL A 1 362 ? 16.974 -15.602 -1.962 1.00 81.12 362 VAL A N 1
ATOM 2896 C CA . VAL A 1 362 ? 16.255 -16.887 -2.042 1.00 81.12 362 VAL A CA 1
ATOM 2897 C C . VAL A 1 362 ? 16.117 -17.540 -0.674 1.00 81.12 362 VAL A C 1
ATOM 2899 O O . VAL A 1 362 ? 15.012 -17.907 -0.285 1.00 81.12 362 VAL A O 1
ATOM 2902 N N . ARG A 1 363 ? 17.201 -17.597 0.108 1.00 85.75 363 ARG A N 1
ATOM 2903 C CA . ARG A 1 363 ? 17.178 -18.195 1.451 1.00 85.75 363 ARG A CA 1
ATOM 2904 C C . ARG A 1 363 ? 16.159 -17.511 2.364 1.00 85.75 363 ARG A C 1
ATOM 2906 O O . ARG A 1 363 ? 15.458 -18.180 3.117 1.00 85.75 363 ARG A O 1
ATOM 2913 N N . ALA A 1 364 ? 16.064 -16.182 2.297 1.00 85.25 364 ALA A N 1
ATOM 2914 C CA . ALA A 1 364 ? 15.061 -15.439 3.048 1.00 85.25 364 ALA A CA 1
ATOM 2915 C C . ALA A 1 364 ? 13.633 -15.809 2.618 1.00 85.25 364 ALA A C 1
ATOM 2917 O O . ALA A 1 364 ? 12.780 -15.989 3.482 1.00 85.25 364 ALA A O 1
ATOM 2918 N N . PHE A 1 365 ? 13.389 -15.981 1.315 1.00 82.19 365 PHE A N 1
ATOM 2919 C CA . PHE A 1 365 ? 12.098 -16.417 0.774 1.00 82.19 365 PHE A CA 1
ATOM 2920 C C . PHE A 1 365 ? 11.733 -17.853 1.177 1.00 82.19 365 PHE A C 1
ATOM 2922 O O . PHE A 1 365 ? 10.595 -18.111 1.557 1.00 82.19 365 PHE A O 1
ATOM 2929 N N . GLU A 1 366 ? 12.689 -18.783 1.147 1.00 81.25 366 GLU A N 1
ATOM 2930 C CA . GLU A 1 366 ? 12.486 -20.196 1.511 1.00 81.25 366 GLU A CA 1
ATOM 2931 C C . GLU A 1 366 ? 12.128 -20.395 2.994 1.00 81.25 366 GLU A C 1
ATOM 2933 O O . GLU A 1 366 ? 11.417 -21.344 3.359 1.00 81.25 366 GLU A O 1
ATOM 2938 N N . MET A 1 367 ? 12.600 -19.485 3.853 1.00 85.31 367 MET A N 1
ATOM 2939 C CA . MET A 1 367 ? 12.255 -19.450 5.276 1.00 85.31 367 MET A CA 1
ATOM 2940 C C . MET A 1 367 ? 10.815 -18.995 5.530 1.00 85.31 367 MET A C 1
ATOM 2942 O O . MET A 1 367 ? 10.265 -19.295 6.592 1.00 85.31 367 MET A O 1
ATOM 2946 N N . LEU A 1 368 ? 10.188 -18.300 4.577 1.00 91.44 368 LEU A N 1
ATOM 2947 C CA . LEU A 1 368 ? 8.798 -17.885 4.705 1.00 91.44 368 LEU A CA 1
ATOM 2948 C C . LEU A 1 368 ? 7.878 -19.089 4.488 1.00 91.44 368 LEU A C 1
ATOM 2950 O O . LEU A 1 368 ? 7.896 -19.752 3.448 1.00 91.44 368 LEU A O 1
ATOM 2954 N N . LYS A 1 369 ? 7.049 -19.368 5.495 1.00 92.19 369 LYS A N 1
ATOM 2955 C CA . LYS A 1 369 ? 6.014 -20.403 5.440 1.00 92.19 369 LYS A CA 1
ATOM 2956 C C . LYS A 1 369 ? 4.644 -19.756 5.428 1.00 92.19 369 LYS A C 1
ATOM 2958 O O . LYS A 1 369 ? 4.355 -18.920 6.283 1.00 92.19 369 LYS A O 1
ATOM 2963 N N . SER A 1 370 ? 3.790 -20.204 4.509 1.00 93.75 370 SER A N 1
ATOM 2964 C CA . SER A 1 370 ? 2.396 -19.753 4.415 1.00 93.75 370 SER A CA 1
ATOM 2965 C C . SER A 1 370 ? 1.649 -19.874 5.754 1.00 93.75 370 SER A C 1
ATOM 2967 O O . SER A 1 370 ? 0.947 -18.952 6.152 1.00 93.75 370 SER A O 1
ATOM 2969 N N . SER A 1 371 ? 1.888 -20.945 6.521 1.00 92.75 371 SER A N 1
ATOM 2970 C CA . SER A 1 371 ? 1.241 -21.177 7.823 1.00 92.75 371 SER A CA 1
ATOM 2971 C C . SER A 1 371 ? 1.673 -20.230 8.946 1.00 92.75 371 SER A C 1
ATOM 2973 O O . SER A 1 371 ? 0.986 -20.158 9.957 1.00 92.75 371 SER A O 1
ATOM 2975 N N . ARG A 1 372 ? 2.803 -19.524 8.802 1.00 93.00 372 ARG A N 1
ATOM 2976 C CA . ARG A 1 372 ? 3.388 -18.680 9.863 1.00 93.00 372 ARG A CA 1
ATOM 2977 C C . ARG A 1 372 ? 3.572 -17.222 9.454 1.00 93.00 372 ARG A C 1
ATOM 2979 O O . ARG A 1 372 ? 4.175 -16.443 10.191 1.00 93.00 372 ARG A O 1
ATOM 2986 N N . ILE A 1 373 ? 3.092 -16.841 8.271 1.00 93.88 373 ILE A N 1
ATOM 2987 C CA . ILE A 1 373 ? 3.310 -15.494 7.743 1.00 93.88 373 ILE A CA 1
ATOM 2988 C C . ILE A 1 373 ? 2.620 -14.425 8.595 1.00 93.88 373 ILE A C 1
ATOM 2990 O O . ILE A 1 373 ? 3.191 -13.359 8.791 1.00 93.88 373 ILE A O 1
ATOM 2994 N N . GLU A 1 374 ? 1.450 -14.718 9.168 1.00 92.00 374 GLU A N 1
ATOM 2995 C CA . GLU A 1 374 ? 0.743 -13.789 10.060 1.00 92.00 374 GLU A CA 1
ATOM 2996 C C . GLU A 1 374 ? 1.526 -13.514 11.343 1.00 92.00 374 GLU A C 1
ATOM 2998 O O . GLU A 1 374 ? 1.711 -12.354 11.704 1.00 92.00 374 GLU A O 1
ATOM 3003 N N . GLU A 1 375 ? 2.053 -14.562 11.988 1.00 90.94 375 GLU A N 1
ATOM 3004 C CA . GLU A 1 375 ? 2.906 -14.438 13.178 1.00 90.94 375 GLU A CA 1
ATOM 3005 C C . GLU A 1 375 ? 4.138 -13.575 12.879 1.00 90.94 375 GLU A C 1
ATOM 3007 O O . GLU A 1 375 ? 4.479 -12.657 13.628 1.00 90.94 375 GLU A O 1
ATOM 3012 N N . LEU A 1 376 ? 4.802 -13.845 11.749 1.00 92.00 376 LEU A N 1
ATOM 3013 C CA . LEU A 1 376 ? 5.984 -13.101 11.324 1.00 92.00 376 LEU A CA 1
ATOM 3014 C C . LEU A 1 376 ? 5.643 -11.637 11.043 1.00 92.00 376 LEU A C 1
ATOM 3016 O O . LEU A 1 376 ? 6.370 -10.739 11.472 1.00 92.00 376 LEU A O 1
ATOM 3020 N N . MET A 1 377 ? 4.539 -11.384 10.344 1.00 91.94 377 MET A N 1
ATOM 3021 C CA . MET A 1 377 ? 4.118 -10.031 10.008 1.00 91.94 377 MET A CA 1
ATOM 3022 C C . MET A 1 377 ? 3.664 -9.245 11.237 1.00 91.94 377 MET A C 1
ATOM 3024 O O . MET A 1 377 ? 3.989 -8.063 11.334 1.00 91.94 377 MET A O 1
ATOM 3028 N N . ALA A 1 378 ? 3.019 -9.881 12.218 1.00 88.00 378 ALA A N 1
ATOM 3029 C CA . ALA A 1 378 ? 2.710 -9.250 13.499 1.00 88.00 378 ALA A CA 1
ATOM 3030 C C . ALA A 1 378 ? 3.986 -8.718 14.177 1.00 88.00 378 ALA A C 1
ATOM 3032 O O . ALA A 1 378 ? 4.028 -7.560 14.599 1.00 88.00 378 ALA A O 1
ATOM 3033 N N . LEU A 1 379 ? 5.068 -9.509 14.181 1.00 88.56 379 LEU A N 1
ATOM 3034 C CA . LEU A 1 379 ? 6.377 -9.086 14.693 1.00 88.56 379 LEU A CA 1
ATOM 3035 C C . LEU A 1 379 ? 7.028 -7.993 13.832 1.00 88.56 379 LEU A C 1
ATOM 3037 O O . LEU A 1 379 ? 7.637 -7.063 14.367 1.00 88.56 379 LEU A O 1
ATOM 3041 N N . ALA A 1 380 ? 6.919 -8.094 12.505 1.00 87.50 380 ALA A N 1
ATOM 3042 C CA . ALA A 1 380 ? 7.503 -7.130 11.574 1.00 87.50 380 ALA A CA 1
ATOM 3043 C C . ALA A 1 380 ? 6.820 -5.752 11.640 1.00 87.50 380 ALA A C 1
ATOM 3045 O O . ALA A 1 380 ? 7.463 -4.731 11.383 1.00 87.50 380 ALA A O 1
ATOM 3046 N N . LEU A 1 381 ? 5.531 -5.712 11.990 1.00 87.69 381 LEU A N 1
ATOM 3047 C CA . LEU A 1 381 ? 4.720 -4.496 12.051 1.00 87.69 381 LEU A CA 1
ATOM 3048 C C . LEU A 1 381 ? 4.736 -3.812 13.417 1.00 87.69 381 LEU A C 1
ATOM 3050 O O . LEU A 1 381 ? 4.476 -2.609 13.484 1.00 87.69 381 LEU A O 1
ATOM 3054 N N . ASP A 1 382 ? 5.075 -4.529 14.489 1.00 85.00 382 ASP A N 1
ATOM 3055 C CA . ASP A 1 382 ? 4.871 -4.074 15.868 1.00 85.00 382 ASP A CA 1
ATOM 3056 C C . ASP A 1 382 ? 5.502 -2.705 16.196 1.00 85.00 382 ASP A C 1
ATOM 3058 O O . ASP A 1 382 ? 4.954 -1.909 16.966 1.00 85.00 382 ASP A O 1
ATOM 3062 N N . LYS A 1 383 ? 6.648 -2.411 15.568 1.00 80.44 383 LYS A N 1
ATOM 3063 C CA . LYS A 1 383 ? 7.432 -1.179 15.766 1.00 80.44 383 LYS A CA 1
ATOM 3064 C C . LYS A 1 383 ? 7.299 -0.166 14.624 1.00 80.44 383 LYS A C 1
ATOM 3066 O O . LYS A 1 383 ? 8.048 0.809 14.593 1.00 80.44 383 LYS A O 1
ATOM 3071 N N . THR A 1 384 ? 6.387 -0.390 13.682 1.00 83.69 384 THR A N 1
ATOM 3072 C CA . THR A 1 384 ? 6.240 0.450 12.484 1.00 83.69 384 THR A CA 1
ATOM 3073 C C . THR A 1 384 ? 5.283 1.621 12.704 1.00 83.69 384 THR A C 1
ATOM 3075 O O . THR A 1 384 ? 4.368 1.549 13.526 1.00 83.69 384 THR A O 1
ATOM 3078 N N . GLU A 1 385 ? 5.473 2.705 11.944 1.00 84.12 385 GLU A N 1
ATOM 3079 C CA . GLU A 1 385 ? 4.532 3.832 11.936 1.00 84.12 385 GLU A CA 1
ATOM 3080 C C . GLU A 1 385 ? 3.161 3.420 11.385 1.00 84.12 385 GLU A C 1
ATOM 3082 O O . GLU A 1 385 ? 2.151 3.845 11.943 1.00 84.12 385 GLU A O 1
ATOM 3087 N N . VAL A 1 386 ? 3.123 2.521 10.389 1.00 87.00 386 VAL A N 1
ATOM 3088 C CA . VAL A 1 386 ? 1.889 1.932 9.836 1.00 87.00 386 VAL A CA 1
ATOM 3089 C C . VAL A 1 386 ? 0.932 1.481 10.949 1.00 87.00 386 VAL A C 1
ATOM 3091 O O . VAL A 1 386 ? -0.212 1.929 11.001 1.00 87.00 386 VAL A O 1
ATOM 3094 N N . LEU A 1 387 ? 1.401 0.635 11.875 1.00 90.25 387 LEU A N 1
ATOM 3095 C CA . LEU A 1 387 ? 0.552 0.094 12.940 1.00 90.25 387 LEU A CA 1
ATOM 3096 C C . LEU A 1 387 ? 0.079 1.184 13.910 1.00 90.25 387 LEU A C 1
ATOM 3098 O O . LEU A 1 387 ? -1.080 1.184 14.317 1.00 90.25 387 LEU A O 1
ATOM 3102 N N . ARG A 1 388 ? 0.952 2.135 14.269 1.00 88.94 388 ARG A N 1
ATOM 3103 C CA . ARG A 1 388 ? 0.604 3.240 15.183 1.00 88.94 388 ARG A CA 1
ATOM 3104 C C . ARG A 1 388 ? -0.525 4.099 14.618 1.00 88.94 388 ARG A C 1
ATOM 3106 O O . ARG A 1 388 ? -1.442 4.471 15.347 1.00 88.94 388 ARG A O 1
ATOM 3113 N N . ARG A 1 389 ? -0.464 4.389 13.319 1.00 87.50 389 ARG A N 1
ATOM 3114 C CA . ARG A 1 389 ? -1.462 5.201 12.613 1.00 87.50 389 ARG A CA 1
ATOM 3115 C C . ARG A 1 389 ? -2.789 4.471 12.472 1.00 87.50 389 ARG A C 1
ATOM 3117 O O . ARG A 1 389 ? -3.824 5.025 12.834 1.00 87.50 389 ARG A O 1
ATOM 3124 N N . ARG A 1 390 ? -2.751 3.204 12.052 1.00 91.06 390 ARG A N 1
ATOM 3125 C CA . ARG A 1 390 ? -3.954 2.365 11.940 1.00 91.06 390 ARG A CA 1
ATOM 3126 C C . ARG A 1 390 ? -4.622 2.159 13.287 1.00 91.06 390 ARG A C 1
ATOM 3128 O O . ARG A 1 390 ? -5.835 2.304 13.390 1.00 91.06 390 ARG A O 1
ATOM 3135 N N . PHE A 1 391 ? -3.835 1.987 14.348 1.00 93.38 391 PHE A N 1
ATOM 3136 C CA . PHE A 1 391 ? -4.366 1.964 15.705 1.00 93.38 391 PHE A CA 1
ATOM 3137 C C . PHE A 1 391 ? -5.076 3.266 16.082 1.00 93.38 391 PHE A C 1
ATOM 3139 O O . PHE A 1 391 ? -6.142 3.205 16.685 1.00 93.38 391 PHE A O 1
ATOM 3146 N N . ARG A 1 392 ? -4.561 4.446 15.704 1.00 90.94 392 ARG A N 1
ATOM 3147 C CA . ARG A 1 392 ? -5.300 5.703 15.913 1.00 90.94 392 ARG A CA 1
ATOM 3148 C C . ARG A 1 392 ? -6.653 5.680 15.203 1.00 90.94 392 ARG A C 1
ATOM 3150 O O . ARG A 1 392 ? -7.638 6.082 15.818 1.00 90.94 392 ARG A O 1
ATOM 3157 N N . HIS A 1 393 ? -6.700 5.259 13.938 1.00 91.56 393 HIS A N 1
ATOM 3158 C CA . HIS A 1 393 ? -7.951 5.193 13.176 1.00 91.56 393 HIS A CA 1
ATOM 3159 C C . HIS A 1 393 ? -8.958 4.259 13.855 1.00 91.56 393 HIS A C 1
ATOM 3161 O O . HIS A 1 393 ? -10.078 4.681 14.140 1.00 91.56 393 HIS A O 1
ATOM 3167 N N . CYS A 1 394 ? -8.523 3.052 14.222 1.00 94.69 394 CYS A N 1
ATOM 3168 C CA . CYS A 1 394 ? -9.338 2.083 14.953 1.00 94.69 394 CYS A CA 1
ATOM 3169 C C . CYS A 1 394 ? -9.804 2.634 16.307 1.00 94.69 394 CYS A C 1
ATOM 3171 O O . CYS A 1 394 ? -10.980 2.560 16.641 1.00 94.69 394 CYS A O 1
ATOM 3173 N N . ALA A 1 395 ? -8.913 3.259 17.080 1.00 93.62 395 ALA A N 1
ATOM 3174 C CA . ALA A 1 395 ? -9.234 3.836 18.385 1.00 93.62 395 ALA A CA 1
ATOM 3175 C C . ALA A 1 395 ? -10.225 5.009 18.291 1.00 93.62 395 ALA A C 1
ATOM 3177 O O . ALA A 1 395 ? -11.035 5.206 19.199 1.00 93.62 395 ALA A O 1
ATOM 3178 N N . ALA A 1 396 ? -10.180 5.791 17.209 1.00 91.62 396 ALA A N 1
ATOM 3179 C CA . ALA A 1 396 ? -11.173 6.825 16.938 1.00 91.62 396 ALA A CA 1
ATOM 3180 C C . ALA A 1 396 ? -12.535 6.206 16.581 1.00 91.62 396 ALA A C 1
ATOM 3182 O O . ALA A 1 396 ? -13.532 6.541 17.220 1.00 91.62 396 ALA A O 1
ATOM 3183 N N . ARG A 1 397 ? -12.573 5.247 15.640 1.00 93.88 397 ARG A N 1
ATOM 3184 C CA . ARG A 1 397 ? -13.810 4.549 15.232 1.00 93.88 397 ARG A CA 1
ATOM 3185 C C . ARG A 1 397 ? -14.455 3.776 16.383 1.00 93.88 397 ARG A C 1
ATOM 3187 O O . ARG A 1 397 ? -15.675 3.796 16.511 1.00 93.88 397 ARG A O 1
ATOM 3194 N N . ALA A 1 398 ? -13.643 3.183 17.255 1.00 94.88 398 ALA A N 1
ATOM 3195 C CA . ALA A 1 398 ? -14.073 2.473 18.456 1.00 94.88 398 ALA A CA 1
ATOM 3196 C C . ALA A 1 398 ? -14.485 3.395 19.616 1.00 94.88 398 ALA A C 1
ATOM 3198 O O . ALA A 1 398 ? -14.883 2.904 20.666 1.00 94.88 398 ALA A O 1
ATOM 3199 N N . LEU A 1 399 ? -14.391 4.724 19.461 1.00 92.19 399 LEU A N 1
ATOM 3200 C CA . LEU A 1 399 ? -14.739 5.719 20.485 1.00 92.19 399 LEU A CA 1
ATOM 3201 C C . LEU A 1 399 ? -13.847 5.677 21.744 1.00 92.19 399 LEU A C 1
ATOM 3203 O O . LEU A 1 399 ? -14.233 6.179 22.809 1.00 92.19 399 LEU A O 1
ATOM 3207 N N . MET A 1 400 ? -12.625 5.147 21.619 1.00 91.19 400 MET A N 1
ATOM 3208 C CA . MET A 1 400 ? -11.564 5.318 22.619 1.00 91.19 400 MET A CA 1
ATOM 3209 C C . MET A 1 400 ? -11.042 6.756 22.595 1.00 91.19 400 MET A C 1
ATOM 3211 O O . MET A 1 400 ? -10.819 7.368 23.638 1.00 91.19 400 MET A O 1
ATOM 3215 N N . ILE A 1 401 ? -10.874 7.310 21.391 1.00 88.12 401 ILE A N 1
ATOM 3216 C CA . ILE A 1 401 ? -10.430 8.685 21.167 1.00 88.12 401 ILE A CA 1
ATOM 3217 C C . ILE A 1 401 ? -11.587 9.469 20.561 1.00 88.12 401 ILE A C 1
ATOM 3219 O O . ILE A 1 401 ? -11.921 9.300 19.397 1.00 88.12 401 ILE A O 1
ATOM 3223 N N . LEU A 1 402 ? -12.170 10.372 21.346 1.00 84.19 402 LEU A N 1
ATOM 3224 C CA . LEU A 1 402 ? -13.207 11.272 20.843 1.00 84.19 402 LEU A CA 1
ATOM 3225 C C . LEU A 1 402 ? -12.568 12.378 19.993 1.00 84.19 402 LEU A C 1
ATOM 3227 O O . LEU A 1 402 ? -11.766 13.158 20.524 1.00 84.19 402 LEU A O 1
ATOM 3231 N N . THR A 1 403 ? -12.918 12.430 18.707 1.00 75.12 403 THR A N 1
ATOM 3232 C CA . THR A 1 403 ? -12.547 13.477 17.746 1.00 75.12 403 THR A CA 1
ATOM 3233 C C . THR A 1 403 ? -13.299 14.769 18.041 1.00 75.12 403 THR A C 1
ATOM 3235 O O . THR A 1 403 ? -12.690 15.834 18.030 1.00 75.12 403 THR A O 1
ATOM 3238 N N . ASN A 1 404 ? -14.571 14.669 18.432 1.00 77.88 404 ASN A N 1
ATOM 3239 C CA . ASN A 1 404 ? -15.412 15.788 18.843 1.00 77.88 404 ASN A CA 1
ATOM 3240 C C . ASN A 1 404 ? -15.888 15.605 20.284 1.00 77.88 404 ASN A C 1
ATOM 3242 O O . ASN A 1 404 ? -16.431 14.560 20.651 1.00 77.88 404 ASN A O 1
ATOM 3246 N N . TYR A 1 405 ? -15.702 16.630 21.119 1.00 75.12 405 TYR A N 1
ATOM 3247 C CA . TYR A 1 405 ? -16.183 16.606 22.498 1.00 75.12 405 TYR A CA 1
ATOM 3248 C C . TYR A 1 405 ? -16.648 17.988 22.955 1.00 75.12 405 TYR A C 1
ATOM 3250 O O . TYR A 1 405 ? -15.889 18.953 22.907 1.00 75.12 405 TYR A O 1
ATOM 3258 N N . LYS A 1 406 ? -17.901 18.071 23.429 1.00 75.12 406 LYS A N 1
ATOM 3259 C CA . LYS A 1 406 ? -18.530 19.308 23.934 1.00 75.12 406 LYS A CA 1
ATOM 3260 C C . LYS A 1 406 ? -18.420 20.500 22.962 1.00 75.12 406 LYS A C 1
ATOM 3262 O O . LYS A 1 406 ? -18.108 21.606 23.378 1.00 75.12 406 LYS A O 1
ATOM 3267 N N . GLY A 1 407 ? -18.649 20.262 21.669 1.00 70.00 407 GLY A N 1
ATOM 3268 C CA . GLY A 1 407 ? -18.601 21.307 20.637 1.00 70.00 407 GLY A CA 1
ATOM 3269 C C . GLY A 1 407 ? -17.193 21.709 20.182 1.00 70.00 407 GLY A C 1
ATOM 3270 O O . GLY A 1 407 ? -17.065 22.586 19.335 1.00 70.00 407 GLY A O 1
ATOM 3271 N N . HIS A 1 408 ? -16.142 21.066 20.700 1.00 73.12 408 HIS A N 1
ATOM 3272 C CA . HIS A 1 408 ? -14.771 21.287 20.252 1.00 73.12 408 HIS A CA 1
ATOM 3273 C C . HIS A 1 408 ? -14.224 20.071 19.511 1.00 73.12 408 HIS A C 1
ATOM 3275 O O . HIS A 1 408 ? -14.216 18.952 20.035 1.00 73.12 408 HIS A O 1
ATOM 3281 N N . GLU A 1 409 ? -13.697 20.322 18.318 1.00 73.00 409 GLU A N 1
ATOM 3282 C CA . GLU A 1 409 ? -12.945 19.340 17.550 1.00 73.00 409 GLU A CA 1
ATOM 3283 C C . GLU A 1 409 ? -11.506 19.248 18.083 1.00 73.00 409 GLU A C 1
ATOM 3285 O O . GLU A 1 409 ? -10.782 20.242 18.232 1.00 73.00 409 GLU A O 1
ATOM 3290 N N . LYS A 1 410 ? -11.057 18.033 18.401 1.00 75.31 410 LYS A N 1
ATOM 3291 C CA . LYS A 1 410 ? -9.665 17.775 18.761 1.00 75.31 410 LYS A CA 1
ATOM 3292 C C . LYS A 1 410 ? -8.815 17.770 17.501 1.00 75.31 410 LYS A C 1
ATOM 3294 O O . LYS A 1 410 ? -8.993 16.925 16.632 1.00 75.31 410 LYS A O 1
ATOM 3299 N N . ARG A 1 411 ? -7.780 18.614 17.477 1.00 73.69 411 ARG A N 1
ATOM 3300 C CA . ARG A 1 411 ? -6.748 18.595 16.426 1.00 73.69 411 ARG A CA 1
ATOM 3301 C C . ARG A 1 411 ? -6.136 17.198 16.266 1.00 73.69 411 ARG A C 1
ATOM 3303 O O . ARG A 1 411 ? -5.747 16.589 17.267 1.00 73.69 411 ARG A O 1
ATOM 3310 N N . VAL A 1 412 ? -5.928 16.764 15.021 1.00 67.44 412 VAL A N 1
ATOM 3311 C CA . VAL A 1 412 ? -5.348 15.450 14.666 1.00 67.44 412 VAL A CA 1
ATOM 3312 C C . VAL A 1 412 ? -4.030 15.175 15.400 1.00 67.44 412 VAL A C 1
ATOM 3314 O O . VAL A 1 412 ? -3.822 14.087 15.926 1.00 67.44 412 VAL A O 1
ATOM 3317 N N . GLY A 1 413 ? -3.171 16.187 15.571 1.00 63.56 413 GLY A N 1
ATOM 3318 C CA . GLY A 1 413 ? -1.934 16.052 16.352 1.00 63.56 413 GLY A CA 1
ATOM 3319 C C . GLY A 1 413 ? -2.138 15.653 17.815 1.00 63.56 413 GLY A C 1
ATOM 3320 O O . GLY A 1 413 ? -1.396 14.816 18.325 1.00 63.56 413 GLY A O 1
ATOM 3321 N N . ARG A 1 414 ? -3.165 16.190 18.489 1.00 72.19 414 ARG A N 1
ATOM 3322 C CA . ARG A 1 414 ? -3.499 15.779 19.864 1.00 72.19 414 ARG A CA 1
ATOM 3323 C C . ARG A 1 414 ? -4.062 14.361 19.895 1.00 72.19 414 ARG A C 1
ATOM 3325 O O . ARG A 1 414 ? -3.730 13.608 20.806 1.00 72.19 414 ARG A O 1
ATOM 3332 N N . GLN A 1 415 ? -4.866 13.992 18.898 1.00 72.00 415 GLN A N 1
ATOM 3333 C CA . GLN A 1 415 ? -5.378 12.627 18.764 1.00 72.00 415 GLN A CA 1
ATOM 3334 C C . GLN A 1 415 ? -4.230 11.622 18.577 1.00 72.00 415 GLN A C 1
ATOM 3336 O O . GLN A 1 415 ? -4.198 10.604 19.260 1.00 72.00 415 GLN A O 1
ATOM 3341 N N . GLN A 1 416 ? -3.241 11.943 17.736 1.00 68.50 416 GLN A N 1
ATOM 3342 C CA . GLN A 1 416 ? -2.055 11.113 17.513 1.00 68.50 416 GLN A CA 1
ATOM 3343 C C . GLN A 1 416 ? -1.230 10.904 18.791 1.00 68.50 416 GLN A C 1
ATOM 3345 O O . GLN A 1 416 ? -0.941 9.764 19.151 1.00 68.50 416 GLN A O 1
ATOM 3350 N N . VAL A 1 417 ? -0.899 11.969 19.530 1.00 68.62 417 VAL A N 1
ATOM 3351 C CA . VAL A 1 417 ? -0.159 11.837 20.803 1.00 68.62 417 VAL A CA 1
ATOM 3352 C C . VAL A 1 417 ? -0.937 10.977 21.804 1.00 68.62 417 VAL A C 1
ATOM 3354 O O . VAL A 1 417 ? -0.370 10.068 22.408 1.00 68.62 417 VAL A O 1
ATOM 3357 N N . SER A 1 418 ? -2.249 11.205 21.922 1.00 75.19 418 SER A N 1
ATOM 3358 C CA . SER A 1 418 ? -3.127 10.383 22.763 1.00 75.19 418 SER A CA 1
ATOM 3359 C C . SER A 1 418 ? -3.117 8.914 22.333 1.00 75.19 418 SER A C 1
ATOM 3361 O O . SER A 1 418 ? -3.070 8.034 23.187 1.00 75.19 418 SER A O 1
ATOM 3363 N N . SER A 1 419 ? -3.122 8.641 21.025 1.00 80.06 419 SER A N 1
ATOM 3364 C CA . SER A 1 419 ? -3.127 7.280 20.481 1.00 80.06 419 SER A CA 1
ATOM 3365 C C . SER A 1 419 ? -1.830 6.520 20.746 1.00 80.06 419 SER A C 1
ATOM 3367 O O . SER A 1 419 ? -1.885 5.338 21.054 1.00 80.06 419 SER A O 1
ATOM 3369 N N . MET A 1 420 ? -0.668 7.182 20.710 1.00 82.38 420 MET A N 1
ATOM 3370 C CA . MET A 1 420 ? 0.619 6.537 21.004 1.00 82.38 420 MET A CA 1
ATOM 3371 C C . MET A 1 420 ? 0.705 6.101 22.469 1.00 82.38 420 MET A C 1
ATOM 3373 O O . MET A 1 420 ? 1.157 4.996 22.770 1.00 82.38 420 MET A O 1
ATOM 3377 N N . ILE A 1 421 ? 0.242 6.962 23.379 1.00 84.38 421 ILE A N 1
ATOM 3378 C CA . ILE A 1 421 ? 0.162 6.657 24.810 1.00 84.38 421 ILE A CA 1
ATOM 3379 C C . ILE A 1 421 ? -0.835 5.515 25.045 1.00 84.38 421 ILE A C 1
ATOM 3381 O O . ILE A 1 421 ? -0.554 4.584 25.801 1.00 84.38 421 ILE A O 1
ATOM 3385 N N . LEU A 1 422 ? -1.985 5.575 24.371 1.00 87.56 422 LEU A N 1
ATOM 3386 C CA . LEU A 1 422 ? -3.022 4.559 24.462 1.00 87.56 422 LEU A CA 1
ATOM 3387 C C . LEU A 1 422 ? -2.557 3.202 23.928 1.00 87.56 422 LEU A C 1
ATOM 3389 O O . LEU A 1 422 ? -2.794 2.193 24.576 1.00 87.56 422 LEU A O 1
ATOM 3393 N N . LEU A 1 423 ? -1.846 3.175 22.802 1.00 90.06 423 LEU A N 1
ATOM 3394 C CA . LEU A 1 423 ? -1.298 1.953 22.221 1.00 90.06 423 LEU A CA 1
ATOM 3395 C C . LEU A 1 423 ? -0.396 1.227 23.221 1.00 90.06 423 LEU A C 1
ATOM 3397 O O . LEU A 1 423 ? -0.517 0.019 23.398 1.00 90.06 423 LEU A O 1
ATOM 3401 N N . GLN A 1 424 ? 0.483 1.960 23.913 1.00 89.06 424 GLN A N 1
ATOM 3402 C CA . GLN A 1 424 ? 1.326 1.355 24.946 1.00 89.06 424 GLN A CA 1
ATOM 3403 C C . GLN A 1 424 ? 0.525 0.846 26.146 1.00 89.06 424 GLN A C 1
ATOM 3405 O O . GLN A 1 424 ? 0.909 -0.157 26.736 1.00 89.06 424 GLN A O 1
ATOM 3410 N N . ALA A 1 425 ? -0.559 1.524 26.523 1.00 88.69 425 ALA A N 1
ATOM 3411 C CA . ALA A 1 425 ? -1.429 1.081 27.611 1.00 88.69 425 ALA A CA 1
ATOM 3412 C C . ALA A 1 425 ? -2.171 -0.205 27.240 1.00 88.69 425 ALA A C 1
ATOM 3414 O O . ALA A 1 425 ? -2.145 -1.171 27.989 1.00 88.69 425 ALA A O 1
ATOM 3415 N N . VAL A 1 426 ? -2.747 -0.233 26.040 1.00 91.69 426 VAL A N 1
ATOM 3416 C CA . VAL A 1 426 ? -3.462 -1.383 25.494 1.00 91.69 426 VAL A CA 1
ATOM 3417 C C . VAL A 1 426 ? -2.564 -2.615 25.411 1.00 91.69 426 VAL A C 1
ATOM 3419 O O . VAL A 1 426 ? -2.963 -3.675 25.878 1.00 91.69 426 VAL A O 1
ATOM 3422 N N . LYS A 1 427 ? -1.322 -2.468 24.930 1.00 90.81 427 LYS A N 1
ATOM 3423 C CA . LYS A 1 427 ? -0.349 -3.574 24.912 1.00 90.81 427 LYS A CA 1
ATOM 3424 C C . LYS A 1 427 ? -0.024 -4.133 26.302 1.00 90.81 427 LYS A C 1
ATOM 3426 O O . LYS A 1 427 ? 0.294 -5.308 26.417 1.00 90.81 427 LYS A O 1
ATOM 3431 N N . ARG A 1 428 ? -0.087 -3.309 27.358 1.00 89.94 428 ARG A N 1
ATOM 3432 C CA . ARG A 1 428 ? 0.117 -3.776 28.743 1.00 89.94 428 ARG A CA 1
ATOM 3433 C C . ARG A 1 428 ? -1.076 -4.565 29.275 1.00 89.94 428 ARG A C 1
ATOM 3435 O O . ARG A 1 428 ? -0.864 -5.445 30.095 1.00 89.94 428 ARG A O 1
ATOM 3442 N N . ILE A 1 429 ? -2.287 -4.242 28.818 1.00 89.56 429 ILE A N 1
ATOM 3443 C CA . ILE A 1 429 ? -3.508 -4.977 29.169 1.00 89.56 429 ILE A CA 1
ATOM 3444 C C . ILE A 1 429 ? -3.480 -6.352 28.498 1.00 89.56 429 ILE A C 1
ATOM 3446 O O . ILE A 1 429 ? -3.598 -7.377 29.161 1.00 89.56 429 ILE A O 1
ATOM 3450 N N . SER A 1 430 ? -3.348 -6.372 27.171 1.00 89.62 430 SER A N 1
ATOM 3451 C CA . SER A 1 430 ? -3.281 -7.601 26.385 1.00 89.62 430 SER A CA 1
ATOM 3452 C C . SER A 1 430 ? -2.724 -7.314 24.995 1.00 89.62 430 SER A C 1
ATOM 3454 O O . SER A 1 430 ? -3.138 -6.359 24.332 1.00 89.62 430 SER A O 1
ATOM 3456 N N . GLU A 1 431 ? -1.837 -8.185 24.512 1.00 86.81 431 GLU A N 1
ATOM 3457 C CA . GLU A 1 431 ? -1.399 -8.163 23.113 1.00 86.81 431 GLU A CA 1
ATOM 3458 C C . GLU A 1 431 ? -2.553 -8.454 22.142 1.00 86.81 431 GLU A C 1
ATOM 3460 O O . GLU A 1 431 ? -2.504 -8.004 21.000 1.00 86.81 431 GLU A O 1
ATOM 3465 N N . ASP A 1 432 ? -3.618 -9.110 22.605 1.00 88.38 432 ASP A N 1
ATOM 3466 C CA . ASP A 1 432 ? -4.808 -9.442 21.816 1.00 88.38 432 ASP A CA 1
ATOM 3467 C C . ASP A 1 432 ? -5.994 -8.510 22.086 1.00 88.38 432 ASP A C 1
ATOM 3469 O O . ASP A 1 432 ? -7.122 -8.825 21.718 1.00 88.38 432 ASP A O 1
ATOM 3473 N N . PHE A 1 433 ? -5.771 -7.348 22.712 1.00 94.75 433 PHE A N 1
ATOM 3474 C CA . PHE A 1 433 ? -6.842 -6.380 22.960 1.00 94.75 433 PHE A CA 1
ATOM 3475 C C . PHE A 1 433 ? -7.614 -6.056 21.665 1.00 94.75 433 PHE A C 1
ATOM 3477 O O . PHE A 1 433 ? -6.981 -5.762 20.644 1.00 94.75 433 PHE A O 1
ATOM 3484 N N . PRO A 1 434 ? -8.961 -6.019 21.681 1.00 95.62 434 PRO A N 1
ATOM 3485 C CA . PRO A 1 434 ? -9.783 -6.078 20.469 1.00 95.62 434 PRO A CA 1
ATOM 3486 C C . PRO A 1 434 ? -9.466 -4.974 19.453 1.00 95.62 434 PRO A C 1
ATOM 3488 O O . PRO A 1 434 ? -9.390 -5.232 18.256 1.00 95.62 434 PRO A O 1
ATOM 3491 N N . ILE A 1 435 ? -9.200 -3.747 19.910 1.00 95.75 435 ILE A N 1
ATOM 3492 C CA . ILE A 1 435 ? -8.898 -2.621 19.007 1.00 95.75 435 ILE A CA 1
ATOM 3493 C C . ILE A 1 435 ? -7.463 -2.685 18.456 1.00 95.75 435 ILE A C 1
ATOM 3495 O O . ILE A 1 435 ? -7.201 -2.232 17.344 1.00 95.75 435 ILE A O 1
ATOM 3499 N N . LEU A 1 436 ? -6.522 -3.274 19.201 1.00 95.00 436 LEU A N 1
ATOM 3500 C CA . LEU A 1 436 ? -5.169 -3.533 18.700 1.00 95.00 436 LEU A CA 1
ATOM 3501 C C . LEU A 1 436 ? -5.172 -4.687 17.692 1.00 95.00 436 LEU A C 1
ATOM 3503 O O . LEU A 1 436 ? -4.517 -4.597 16.653 1.00 95.00 436 LEU A O 1
ATOM 3507 N N . LYS A 1 437 ? -5.940 -5.740 17.981 1.00 94.44 437 LYS A N 1
ATOM 3508 C CA . LYS A 1 437 ? -6.186 -6.858 17.070 1.00 94.44 437 LYS A CA 1
ATOM 3509 C C . LYS A 1 437 ? -6.783 -6.363 15.752 1.00 94.44 437 LYS A C 1
ATOM 3511 O O . LYS A 1 437 ? -6.254 -6.684 14.693 1.00 94.44 437 LYS A O 1
ATOM 3516 N N . GLU A 1 438 ? -7.800 -5.507 15.824 1.00 96.06 438 GLU A N 1
ATOM 3517 C CA . GLU A 1 438 ? -8.405 -4.864 14.655 1.00 96.06 438 GLU A CA 1
ATOM 3518 C C . GLU A 1 438 ? -7.403 -4.010 13.874 1.00 96.06 438 GLU A C 1
ATOM 3520 O O . GLU A 1 438 ? -7.302 -4.151 12.662 1.00 96.06 438 GLU A O 1
ATOM 3525 N N . ALA A 1 439 ? -6.580 -3.205 14.551 1.00 95.00 439 ALA A N 1
ATOM 3526 C CA . ALA A 1 439 ? -5.553 -2.413 13.876 1.00 95.00 439 ALA A CA 1
ATOM 3527 C C . ALA A 1 439 ? -4.528 -3.282 13.130 1.00 95.00 439 ALA A C 1
ATOM 3529 O O . ALA A 1 439 ? -4.109 -2.931 12.029 1.00 95.00 439 ALA A O 1
ATOM 3530 N N . ARG A 1 440 ? -4.117 -4.423 13.702 1.00 94.56 440 ARG A N 1
ATOM 3531 C CA . ARG A 1 440 ? -3.245 -5.389 13.009 1.00 94.56 440 ARG A CA 1
ATOM 3532 C C . ARG A 1 440 ? -3.952 -5.999 11.802 1.00 94.56 440 ARG A C 1
ATOM 3534 O O . ARG A 1 440 ? -3.346 -6.091 10.738 1.00 94.56 440 ARG A O 1
ATOM 3541 N N . ARG A 1 441 ? -5.223 -6.363 11.962 1.00 94.06 441 ARG A N 1
ATOM 3542 C CA . ARG A 1 441 ? -6.068 -6.920 10.907 1.00 94.06 441 ARG A CA 1
ATOM 3543 C C . ARG A 1 441 ? -6.229 -5.939 9.743 1.00 94.06 441 ARG A C 1
ATOM 3545 O O . ARG A 1 441 ? -5.899 -6.306 8.625 1.00 94.06 441 ARG A O 1
ATOM 3552 N N . GLU A 1 442 ? -6.582 -4.677 9.994 1.00 94.31 442 GLU A N 1
ATOM 3553 C CA . GLU A 1 442 ? -6.682 -3.629 8.959 1.00 94.31 442 GLU A CA 1
ATOM 3554 C C . GLU A 1 442 ? -5.346 -3.435 8.212 1.00 94.31 442 GLU A C 1
ATOM 3556 O O . GLU A 1 442 ? -5.317 -3.271 6.993 1.00 94.31 442 GLU A O 1
ATOM 3561 N N . VAL A 1 443 ? -4.201 -3.498 8.905 1.00 92.81 443 VAL A N 1
ATOM 3562 C CA . VAL A 1 443 ? -2.890 -3.424 8.232 1.00 92.81 443 VAL A CA 1
ATOM 3563 C C . VAL A 1 443 ? -2.662 -4.616 7.302 1.00 92.81 443 VAL A C 1
ATOM 3565 O O . VAL A 1 443 ? -2.212 -4.431 6.171 1.00 92.81 443 VAL A O 1
ATOM 3568 N N . LEU A 1 444 ? -2.916 -5.831 7.782 1.00 93.69 444 LEU A N 1
ATOM 3569 C CA . LEU A 1 444 ? -2.606 -7.065 7.059 1.00 93.69 444 LEU A CA 1
ATOM 3570 C C . LEU A 1 444 ? -3.587 -7.345 5.917 1.00 93.69 444 LEU A C 1
ATOM 3572 O O . LEU A 1 444 ? -3.176 -7.808 4.852 1.00 93.69 444 LEU A O 1
ATOM 3576 N N . GLU A 1 445 ? -4.864 -7.059 6.135 1.00 92.50 445 GLU A N 1
ATOM 3577 C CA . GLU A 1 445 ? -5.940 -7.384 5.207 1.00 92.50 445 GLU A CA 1
ATOM 3578 C C . GLU A 1 445 ? -6.323 -6.217 4.309 1.00 92.50 445 GLU A C 1
ATOM 3580 O O . GLU A 1 445 ? -6.490 -6.459 3.124 1.00 92.50 445 GLU A O 1
ATOM 3585 N N . ASP A 1 446 ? -6.425 -4.978 4.809 1.00 89.44 446 ASP A N 1
ATOM 3586 C CA . ASP A 1 446 ? -6.958 -3.848 4.026 1.00 89.44 446 ASP A CA 1
ATOM 3587 C C . ASP A 1 446 ? -5.851 -3.022 3.361 1.00 89.44 446 ASP A C 1
ATOM 3589 O O . ASP A 1 446 ? -5.947 -2.657 2.184 1.00 89.44 446 ASP A O 1
ATOM 3593 N N . LEU A 1 447 ? -4.775 -2.727 4.096 1.00 88.31 447 LEU A N 1
ATOM 3594 C CA . LEU A 1 447 ? -3.620 -2.016 3.541 1.00 88.31 447 LEU A CA 1
ATOM 3595 C C . LEU A 1 447 ? -2.734 -2.948 2.704 1.00 88.31 447 LEU A C 1
ATOM 3597 O O . LEU A 1 447 ? -2.258 -2.561 1.633 1.00 88.31 447 LEU A O 1
ATOM 3601 N N . MET A 1 448 ? -2.502 -4.159 3.204 1.00 91.38 448 MET A N 1
ATOM 3602 C CA . MET A 1 448 ? -1.781 -5.234 2.521 1.00 91.38 448 MET A CA 1
ATOM 3603 C C . MET A 1 448 ? -2.779 -6.250 1.960 1.00 91.38 448 MET A C 1
ATOM 3605 O O . MET A 1 448 ? -3.954 -5.938 1.795 1.00 91.38 448 MET A O 1
ATOM 3609 N N . ASP A 1 449 ? -2.302 -7.420 1.553 1.00 93.88 449 ASP A N 1
ATOM 3610 C CA . ASP A 1 449 ? -3.147 -8.532 1.120 1.00 93.88 449 ASP A CA 1
ATOM 3611 C C . ASP A 1 449 ? -2.531 -9.838 1.631 1.00 93.88 449 ASP A C 1
ATOM 3613 O O . ASP A 1 449 ? -1.831 -10.565 0.915 1.00 93.88 449 ASP A O 1
ATOM 3617 N N . ILE A 1 450 ? -2.700 -10.073 2.933 1.00 95.06 450 ILE A N 1
ATOM 3618 C CA . ILE A 1 450 ? -2.125 -11.231 3.621 1.00 95.06 450 ILE A CA 1
ATOM 3619 C C . ILE A 1 450 ? -2.697 -12.553 3.098 1.00 95.06 450 ILE A C 1
ATOM 3621 O O . ILE A 1 450 ? -1.956 -13.529 2.989 1.00 95.06 450 ILE A O 1
ATOM 3625 N N . GLU A 1 451 ? -3.968 -12.583 2.693 1.00 94.06 451 GLU A N 1
ATOM 3626 C CA . GLU A 1 451 ? -4.627 -13.795 2.200 1.00 94.06 451 GLU A CA 1
ATOM 3627 C C . GLU A 1 451 ? -4.035 -14.257 0.868 1.00 94.06 451 GLU A C 1
ATOM 3629 O O . GLU A 1 451 ? -3.571 -15.396 0.753 1.00 94.06 451 GLU A O 1
ATOM 3634 N N . ASN A 1 452 ? -3.933 -13.372 -0.130 1.00 95.56 452 ASN A N 1
ATOM 3635 C CA . ASN A 1 452 ? -3.267 -13.745 -1.377 1.00 95.56 452 ASN A CA 1
ATOM 3636 C C . ASN A 1 452 ? -1.761 -13.970 -1.168 1.00 95.56 452 ASN A C 1
ATOM 3638 O O . ASN A 1 452 ? -1.175 -14.822 -1.837 1.00 95.56 452 ASN A O 1
ATOM 3642 N N . THR A 1 453 ? -1.134 -13.308 -0.188 1.00 96.00 453 THR A N 1
ATOM 3643 C CA . THR A 1 453 ? 0.259 -13.606 0.190 1.00 96.00 453 THR A CA 1
ATOM 3644 C C . THR A 1 453 ? 0.415 -15.037 0.713 1.00 96.00 453 THR A C 1
ATOM 3646 O O . THR A 1 453 ? 1.340 -15.737 0.297 1.00 96.00 453 THR A O 1
ATOM 3649 N N . LYS A 1 454 ? -0.497 -15.520 1.570 1.00 96.44 454 LYS A N 1
ATOM 3650 C CA . LYS A 1 454 ? -0.519 -16.922 2.023 1.00 96.44 454 LYS A CA 1
ATOM 3651 C C . LYS A 1 454 ? -0.664 -17.878 0.847 1.00 96.44 454 LYS A C 1
ATOM 3653 O O . LYS A 1 454 ? 0.046 -18.884 0.814 1.00 96.44 454 LYS A O 1
ATOM 3658 N N . HIS A 1 455 ? -1.542 -17.574 -0.110 1.00 94.88 455 HIS A N 1
ATOM 3659 C CA . HIS A 1 455 ? -1.715 -18.383 -1.319 1.00 94.88 455 HIS A CA 1
ATOM 3660 C C . HIS A 1 455 ? -0.428 -18.460 -2.148 1.00 94.88 455 HIS A C 1
ATOM 3662 O O . HIS A 1 455 ? 0.025 -19.558 -2.461 1.00 94.88 455 HIS A O 1
ATOM 3668 N N . VAL A 1 456 ? 0.205 -17.317 -2.422 1.00 94.56 456 VAL A N 1
ATOM 3669 C CA . VAL A 1 456 ? 1.476 -17.252 -3.161 1.00 94.56 456 VAL A CA 1
ATOM 3670 C C . VAL A 1 456 ? 2.575 -18.031 -2.439 1.00 94.56 456 VAL A C 1
ATOM 3672 O O . VAL A 1 456 ? 3.253 -18.854 -3.051 1.00 94.56 456 VAL A O 1
ATOM 3675 N N . LEU A 1 457 ? 2.738 -17.823 -1.128 1.00 95.00 457 LEU A N 1
ATOM 3676 C CA . LEU A 1 457 ? 3.731 -18.555 -0.340 1.00 95.00 457 LEU A CA 1
ATOM 3677 C C . LEU A 1 457 ? 3.447 -20.053 -0.318 1.00 95.00 457 LEU A C 1
ATOM 3679 O O . LEU A 1 457 ? 4.388 -20.836 -0.370 1.00 95.00 457 LEU A O 1
ATOM 3683 N N . LYS A 1 458 ? 2.175 -20.462 -0.280 1.00 95.38 458 LYS A N 1
ATOM 3684 C CA . LYS A 1 458 ? 1.796 -21.874 -0.350 1.00 95.38 458 LYS A CA 1
ATOM 3685 C C . LYS A 1 458 ? 2.216 -22.482 -1.683 1.00 95.38 458 LYS A C 1
ATOM 3687 O O . LYS A 1 458 ? 2.853 -23.524 -1.683 1.00 95.38 458 LYS A O 1
ATOM 3692 N N . ASP A 1 459 ? 1.945 -21.815 -2.802 1.00 94.50 459 ASP A N 1
ATOM 3693 C CA . ASP A 1 459 ? 2.344 -22.318 -4.120 1.00 94.50 459 ASP A CA 1
ATOM 3694 C C . ASP A 1 459 ? 3.871 -22.375 -4.301 1.00 94.50 459 ASP A C 1
ATOM 3696 O O . ASP A 1 459 ? 4.375 -23.273 -4.979 1.00 94.50 459 ASP A O 1
ATOM 3700 N N . ILE A 1 460 ? 4.617 -21.473 -3.656 1.00 92.19 460 ILE A N 1
ATOM 3701 C CA . ILE A 1 460 ? 6.084 -21.550 -3.569 1.00 92.19 460 ILE A CA 1
ATOM 3702 C C . ILE A 1 460 ? 6.513 -22.729 -2.683 1.00 92.19 460 ILE A C 1
ATOM 3704 O O . ILE A 1 460 ? 7.359 -23.525 -3.083 1.00 92.19 460 ILE A O 1
ATOM 3708 N N . ASN A 1 461 ? 5.932 -22.866 -1.485 1.00 92.44 461 ASN A N 1
ATOM 3709 C CA . ASN A 1 461 ? 6.256 -23.933 -0.534 1.00 92.44 461 ASN A CA 1
ATOM 3710 C C . ASN A 1 461 ? 5.938 -25.333 -1.099 1.00 92.44 461 ASN A C 1
ATOM 3712 O O . ASN A 1 461 ? 6.695 -26.264 -0.839 1.00 92.44 461 ASN A O 1
ATOM 3716 N N . ASP A 1 462 ? 4.877 -25.458 -1.900 1.00 93.69 462 ASP A N 1
ATOM 3717 C CA . ASP A 1 462 ? 4.463 -26.682 -2.599 1.00 93.69 462 ASP A CA 1
ATOM 3718 C C . ASP A 1 462 ? 5.286 -26.942 -3.885 1.00 93.69 462 ASP A C 1
ATOM 3720 O O . ASP A 1 462 ? 5.094 -27.958 -4.554 1.00 93.69 462 ASP A O 1
ATOM 3724 N N . GLY A 1 463 ? 6.175 -26.022 -4.282 1.00 91.38 463 GLY A N 1
ATOM 3725 C CA . GLY A 1 463 ? 7.022 -26.142 -5.475 1.00 91.38 463 GLY A CA 1
ATOM 3726 C C . GLY A 1 463 ? 6.315 -25.890 -6.815 1.00 91.38 463 GLY A C 1
ATOM 3727 O O . GLY A 1 463 ? 6.912 -26.120 -7.871 1.00 91.38 463 GLY A O 1
ATOM 3728 N N . LYS A 1 464 ? 5.067 -25.401 -6.805 1.00 93.81 464 LYS A N 1
ATOM 3729 C CA . LYS A 1 464 ? 4.329 -25.009 -8.024 1.00 93.81 464 LYS A CA 1
ATOM 3730 C C . LYS A 1 464 ? 4.891 -23.734 -8.646 1.00 93.81 464 LYS A C 1
ATOM 3732 O O . LYS A 1 464 ? 4.853 -23.574 -9.866 1.00 93.81 464 LYS A O 1
ATOM 3737 N N . VAL A 1 465 ? 5.409 -22.843 -7.804 1.00 92.88 465 VAL A N 1
ATOM 3738 C CA . VAL A 1 465 ? 6.114 -21.626 -8.206 1.00 92.88 465 VAL A CA 1
ATOM 3739 C C . VAL A 1 465 ? 7.586 -21.780 -7.847 1.00 92.88 465 VAL A C 1
ATOM 3741 O O . VAL A 1 465 ? 7.936 -21.933 -6.679 1.00 92.88 465 VAL A O 1
ATOM 3744 N N . LYS A 1 466 ? 8.458 -21.735 -8.855 1.00 92.50 466 LYS A N 1
ATOM 3745 C CA . LYS A 1 466 ? 9.912 -21.816 -8.672 1.00 92.50 466 LYS A CA 1
ATOM 3746 C C . LYS A 1 466 ? 10.510 -20.421 -8.574 1.00 92.50 466 LYS A C 1
ATOM 3748 O O . LYS A 1 466 ? 10.036 -19.501 -9.235 1.00 92.50 466 LYS A O 1
ATOM 3753 N N . ILE A 1 467 ? 11.568 -20.278 -7.786 1.00 92.56 467 ILE A N 1
ATOM 3754 C CA . ILE A 1 467 ? 12.347 -19.042 -7.691 1.00 92.56 467 ILE A CA 1
ATOM 3755 C C . ILE A 1 467 ? 13.694 -19.286 -8.368 1.00 92.56 467 ILE A C 1
ATOM 3757 O O . ILE A 1 467 ? 14.350 -20.290 -8.094 1.00 92.56 467 ILE A O 1
ATOM 3761 N N . LYS A 1 468 ? 14.091 -18.386 -9.266 1.00 92.94 468 LYS A N 1
ATOM 3762 C CA . LYS A 1 468 ? 15.391 -18.410 -9.942 1.00 92.94 468 LYS A CA 1
ATOM 3763 C C . LYS A 1 468 ? 16.169 -17.139 -9.643 1.00 92.94 468 LYS A C 1
ATOM 3765 O O . LYS A 1 468 ? 15.577 -16.066 -9.571 1.00 92.94 468 LYS A O 1
ATOM 3770 N N . GLU A 1 469 ? 17.487 -17.261 -9.541 1.00 93.50 469 GLU A N 1
ATOM 3771 C CA . GLU A 1 469 ? 18.396 -16.123 -9.404 1.00 93.50 469 GLU A CA 1
ATOM 3772 C C . GLU A 1 469 ? 19.168 -15.879 -10.695 1.00 93.50 469 GLU A C 1
ATOM 3774 O O . GLU A 1 469 ? 19.651 -16.814 -11.334 1.00 93.50 469 GLU A O 1
ATOM 3779 N N . ILE A 1 470 ? 19.300 -14.605 -11.054 1.00 93.94 470 ILE A N 1
ATOM 3780 C CA . ILE A 1 470 ? 20.197 -14.147 -12.113 1.00 93.94 470 ILE A CA 1
ATOM 3781 C C . ILE A 1 470 ? 21.017 -12.964 -11.611 1.00 93.94 470 ILE A C 1
ATOM 3783 O O . ILE A 1 470 ? 20.570 -12.216 -10.744 1.00 93.94 470 ILE A O 1
ATOM 3787 N N . THR A 1 471 ? 22.193 -12.765 -12.196 1.00 93.06 471 THR A N 1
ATOM 3788 C CA . THR A 1 471 ? 22.994 -11.555 -11.991 1.00 93.06 471 THR A CA 1
ATOM 3789 C C . THR A 1 471 ? 23.054 -10.771 -13.292 1.00 93.06 471 THR A C 1
ATOM 3791 O O . THR A 1 471 ? 23.361 -11.332 -14.346 1.00 93.06 471 THR A O 1
ATOM 3794 N N . THR A 1 472 ? 22.766 -9.476 -13.225 1.00 90.06 472 THR A N 1
ATOM 3795 C CA . THR A 1 472 ? 22.803 -8.552 -14.360 1.00 90.06 472 THR A CA 1
ATOM 3796 C C . THR A 1 472 ? 23.773 -7.404 -14.081 1.00 90.06 472 THR A C 1
ATOM 3798 O O . THR A 1 472 ? 24.066 -7.054 -12.938 1.00 90.06 472 THR A O 1
ATOM 3801 N N . ASN A 1 473 ? 24.335 -6.831 -15.148 1.00 83.50 473 ASN A N 1
ATOM 3802 C CA . ASN A 1 473 ? 25.273 -5.706 -15.032 1.00 83.50 473 ASN A CA 1
ATOM 3803 C C . ASN A 1 473 ? 24.550 -4.366 -14.863 1.00 83.50 473 ASN A C 1
ATOM 3805 O O . ASN A 1 473 ? 25.082 -3.447 -14.244 1.00 83.50 473 ASN A O 1
ATOM 3809 N N . VAL A 1 474 ? 23.366 -4.262 -15.463 1.00 83.88 474 VAL A N 1
ATOM 3810 C CA . VAL A 1 474 ? 22.414 -3.162 -15.328 1.00 83.88 474 VAL A CA 1
ATOM 3811 C C . VAL A 1 474 ? 21.034 -3.781 -15.095 1.00 83.88 474 VAL A C 1
ATOM 3813 O O . VAL A 1 474 ? 20.826 -4.920 -15.517 1.00 83.88 474 VAL A O 1
ATOM 3816 N N . PRO A 1 475 ? 20.091 -3.077 -14.451 1.00 88.81 475 PRO A N 1
ATOM 3817 C CA . PRO A 1 475 ? 18.742 -3.601 -14.285 1.00 88.81 475 PRO A CA 1
ATOM 3818 C C . PRO A 1 475 ? 18.126 -4.019 -15.630 1.00 88.81 475 PRO A C 1
ATOM 3820 O O . PRO A 1 475 ? 18.352 -3.374 -16.653 1.00 88.81 475 PRO A O 1
ATOM 3823 N N . SER A 1 476 ? 17.354 -5.099 -15.645 1.00 92.06 476 SER A N 1
ATOM 3824 C CA . SER A 1 476 ? 16.647 -5.565 -16.836 1.00 92.06 476 SER A CA 1
ATOM 3825 C C . SER A 1 476 ? 15.523 -4.600 -17.242 1.00 92.06 476 SER A C 1
ATOM 3827 O O . SER A 1 476 ? 15.049 -3.823 -16.404 1.00 92.06 476 SER A O 1
ATOM 3829 N N . PRO A 1 477 ? 15.035 -4.661 -18.498 1.00 91.12 477 PRO A N 1
ATOM 3830 C CA . PRO A 1 477 ? 13.875 -3.884 -18.939 1.00 91.12 477 PRO A CA 1
ATOM 3831 C C . PRO A 1 477 ? 12.667 -3.934 -17.993 1.00 91.12 477 PRO A C 1
ATOM 3833 O O . PRO A 1 477 ? 11.972 -2.930 -17.845 1.00 91.12 477 PRO A O 1
ATOM 3836 N N . PHE A 1 478 ? 12.423 -5.073 -17.336 1.00 92.75 478 PHE A N 1
ATOM 3837 C CA . PHE A 1 478 ? 11.324 -5.238 -16.373 1.00 92.75 478 PHE A CA 1
ATOM 3838 C C . PHE A 1 478 ? 11.637 -4.664 -14.980 1.00 92.75 478 PHE A C 1
ATOM 3840 O O . PHE A 1 478 ? 10.722 -4.382 -14.211 1.00 92.75 478 PHE A O 1
ATOM 3847 N N . SER A 1 479 ? 12.915 -4.476 -14.639 1.00 89.44 479 SER A N 1
ATOM 3848 C CA . SER A 1 479 ? 13.358 -3.916 -13.353 1.00 89.44 479 SER A CA 1
ATOM 3849 C C . SER A 1 479 ? 13.457 -2.394 -13.355 1.00 89.44 479 SER A C 1
ATOM 3851 O O . SER A 1 479 ? 13.497 -1.790 -12.282 1.00 89.44 479 SER A O 1
ATOM 3853 N N . PHE A 1 480 ? 13.505 -1.761 -14.533 1.00 82.06 480 PHE A N 1
ATOM 3854 C CA . PHE A 1 480 ? 13.766 -0.328 -14.664 1.00 82.06 480 PHE A CA 1
ATOM 3855 C C . PHE A 1 480 ? 12.844 0.533 -13.811 1.00 82.06 480 PHE A C 1
ATOM 3857 O O . PHE A 1 480 ? 13.339 1.267 -12.964 1.00 82.06 480 PHE A O 1
ATOM 3864 N N . MET A 1 481 ? 11.525 0.441 -13.973 1.00 78.88 481 MET A N 1
ATOM 3865 C CA . MET A 1 481 ? 10.622 1.342 -13.247 1.00 78.88 481 MET A CA 1
ATOM 3866 C C . MET A 1 481 ? 10.668 1.137 -11.731 1.00 78.88 481 MET A C 1
ATOM 3868 O O . MET A 1 481 ? 10.594 2.109 -10.984 1.00 78.88 481 MET A O 1
ATOM 3872 N N . LEU A 1 482 ? 10.868 -0.101 -11.274 1.00 82.19 482 LEU A N 1
ATOM 3873 C CA . LEU A 1 482 ? 10.966 -0.434 -9.852 1.00 82.19 482 LEU A CA 1
ATOM 3874 C C . LEU A 1 482 ? 12.248 0.123 -9.216 1.00 82.19 482 LEU A C 1
ATOM 3876 O O . LEU A 1 482 ? 12.194 0.761 -8.168 1.00 82.19 482 LEU A O 1
ATOM 3880 N N . VAL A 1 483 ? 13.399 -0.079 -9.857 1.00 78.00 483 VAL A N 1
ATOM 3881 C CA . VAL A 1 483 ? 14.684 0.456 -9.379 1.00 78.00 483 VAL A CA 1
ATOM 3882 C C . VAL A 1 483 ? 14.715 1.984 -9.470 1.00 78.00 483 VAL A C 1
ATOM 3884 O O . VAL A 1 483 ? 15.334 2.657 -8.645 1.00 78.00 483 VAL A O 1
ATOM 3887 N N . LEU A 1 484 ? 14.040 2.545 -10.476 1.00 71.31 484 LEU A N 1
ATOM 3888 C CA . LEU A 1 484 ? 14.098 3.968 -10.790 1.00 71.31 484 LEU A CA 1
ATOM 3889 C C . LEU A 1 484 ? 13.035 4.817 -10.101 1.00 71.31 484 LEU A C 1
ATOM 3891 O O . LEU A 1 484 ? 13.071 6.043 -10.205 1.00 71.31 484 LEU A O 1
ATOM 3895 N N . GLN A 1 485 ? 12.126 4.189 -9.362 1.00 66.94 485 GLN A N 1
ATOM 3896 C CA . GLN A 1 485 ? 10.962 4.846 -8.781 1.00 66.94 485 GLN A CA 1
ATOM 3897 C C . GLN A 1 485 ? 11.340 6.052 -7.905 1.00 66.94 485 GLN A C 1
ATOM 3899 O O . GLN A 1 485 ? 10.727 7.108 -8.019 1.00 66.94 485 GLN A O 1
ATOM 3904 N N . GLY A 1 486 ? 12.405 5.941 -7.103 1.00 60.09 486 GLY A N 1
ATOM 3905 C CA . GLY A 1 486 ? 12.910 7.052 -6.287 1.00 60.09 486 GLY A CA 1
ATOM 3906 C C . GLY A 1 486 ? 13.644 8.146 -7.075 1.00 60.09 486 GLY A C 1
ATOM 3907 O O . GLY A 1 486 ? 13.735 9.285 -6.624 1.00 60.09 486 GLY A O 1
ATOM 3908 N N . TYR A 1 487 ? 14.159 7.834 -8.265 1.00 60.75 487 TYR A N 1
ATOM 3909 C CA . TYR A 1 487 ? 14.910 8.774 -9.098 1.00 60.75 487 TYR A CA 1
ATOM 3910 C C . TYR A 1 487 ? 14.014 9.658 -9.956 1.00 60.75 487 TYR A C 1
ATOM 3912 O O . TYR A 1 487 ? 14.333 10.829 -10.175 1.00 60.75 487 TYR A O 1
ATOM 3920 N N . LEU A 1 488 ? 12.898 9.109 -10.442 1.00 60.94 488 LEU A N 1
ATOM 3921 C CA . LEU A 1 488 ? 11.992 9.839 -11.321 1.00 60.94 488 LEU A CA 1
ATOM 3922 C C . LEU A 1 488 ? 11.490 11.111 -10.628 1.00 60.94 488 LEU A C 1
ATOM 3924 O O . LEU A 1 488 ? 11.550 12.179 -11.226 1.00 60.94 488 LEU A O 1
ATOM 3928 N N . ASP A 1 489 ? 11.131 11.060 -9.347 1.00 56.34 489 ASP A N 1
ATOM 3929 C CA . ASP A 1 489 ? 10.534 12.200 -8.637 1.00 56.34 489 ASP A CA 1
ATOM 3930 C C . ASP A 1 489 ? 11.436 13.439 -8.498 1.00 56.34 489 ASP A C 1
ATOM 3932 O O . ASP A 1 489 ? 10.931 14.557 -8.403 1.00 56.34 489 ASP A O 1
ATOM 3936 N N . VAL A 1 490 ? 12.763 13.282 -8.561 1.00 56.47 490 VAL A N 1
ATOM 3937 C CA . VAL A 1 490 ? 13.725 14.405 -8.512 1.00 56.47 490 VAL A CA 1
ATOM 3938 C C . VAL A 1 490 ? 13.937 15.042 -9.892 1.00 56.47 490 VAL A C 1
ATOM 3940 O O . VAL A 1 490 ? 14.427 16.173 -10.009 1.00 56.47 490 VAL A O 1
ATOM 3943 N N . LEU A 1 491 ? 13.610 14.313 -10.958 1.00 57.97 491 LEU A N 1
ATOM 3944 C CA . LEU A 1 491 ? 13.974 14.656 -12.324 1.00 57.97 491 LEU A CA 1
ATOM 3945 C C . LEU A 1 491 ? 12.900 15.464 -13.045 1.00 57.97 491 LEU A C 1
ATOM 3947 O O . LEU A 1 491 ? 11.704 15.183 -12.926 1.00 57.97 491 LEU A O 1
ATOM 3951 N N . ARG A 1 492 ? 13.354 16.410 -13.877 1.00 62.94 492 ARG A N 1
ATOM 3952 C CA . ARG A 1 492 ? 12.503 16.993 -14.916 1.00 62.94 492 ARG A CA 1
ATOM 3953 C C . ARG A 1 492 ? 12.195 15.928 -15.967 1.00 62.94 492 ARG A C 1
ATOM 3955 O O . ARG A 1 492 ? 12.947 14.967 -16.115 1.00 62.94 492 ARG A O 1
ATOM 3962 N N . ILE A 1 493 ? 11.096 16.089 -16.695 1.00 66.81 493 ILE A N 1
ATOM 3963 C CA . ILE A 1 493 ? 10.633 15.096 -17.676 1.00 66.81 493 ILE A CA 1
ATOM 3964 C C . ILE A 1 493 ? 11.700 14.840 -18.755 1.00 66.81 493 ILE A C 1
ATOM 3966 O O . ILE A 1 493 ? 11.897 13.698 -19.174 1.00 66.81 493 ILE A O 1
ATOM 3970 N N . GLU A 1 494 ? 12.439 15.873 -19.154 1.00 66.94 494 GLU A N 1
ATOM 3971 C CA . GLU A 1 494 ? 13.516 15.782 -20.140 1.00 66.94 494 GLU A CA 1
ATOM 3972 C C . GLU A 1 494 ? 14.675 14.923 -19.618 1.00 66.94 494 GLU A C 1
ATOM 3974 O O . GLU A 1 494 ? 15.093 13.980 -20.292 1.00 66.94 494 GLU A O 1
ATOM 3979 N N . ASP A 1 495 ? 15.119 15.179 -18.382 1.00 68.38 495 ASP A N 1
ATOM 3980 C CA . ASP A 1 495 ? 16.180 14.412 -17.721 1.00 68.38 495 ASP A CA 1
ATOM 3981 C C . ASP A 1 495 ? 15.762 12.939 -17.532 1.00 68.38 495 ASP A C 1
ATOM 3983 O O . ASP A 1 495 ? 16.561 12.030 -17.761 1.00 68.38 495 ASP A O 1
ATOM 3987 N N . ARG A 1 496 ? 14.490 12.687 -17.161 1.00 68.75 496 ARG A N 1
ATOM 3988 C CA . ARG A 1 496 ? 13.918 11.326 -17.062 1.00 68.75 496 ARG A CA 1
ATOM 3989 C C . ARG A 1 496 ? 14.023 10.604 -18.401 1.00 68.75 496 ARG A C 1
ATOM 3991 O O . ARG A 1 496 ? 14.438 9.450 -18.458 1.00 68.75 496 ARG A O 1
ATOM 3998 N N . THR A 1 497 ? 13.653 11.289 -19.478 1.00 71.25 497 THR A N 1
ATOM 3999 C CA . THR A 1 497 ? 13.635 10.721 -20.828 1.00 71.25 497 THR A CA 1
ATOM 4000 C C . THR A 1 497 ? 15.045 10.410 -21.321 1.00 71.25 497 THR A C 1
ATOM 4002 O O . THR A 1 497 ? 15.279 9.335 -21.873 1.00 71.25 497 THR A O 1
ATOM 4005 N N . GLU A 1 498 ? 15.997 11.323 -21.122 1.00 72.00 498 GLU A N 1
ATOM 4006 C CA . GLU A 1 498 ? 17.396 11.097 -21.492 1.00 72.00 498 GLU A CA 1
ATOM 4007 C C . GLU A 1 498 ? 17.989 9.910 -20.728 1.00 72.00 498 GLU A C 1
ATOM 4009 O O . GLU A 1 498 ? 18.640 9.042 -21.312 1.00 72.00 498 GLU A O 1
ATOM 4014 N N . PHE A 1 499 ? 17.703 9.830 -19.433 1.00 73.25 499 PHE A N 1
ATOM 4015 C CA . PHE A 1 499 ? 18.154 8.740 -18.588 1.00 73.25 499 PHE A CA 1
ATOM 4016 C C . PHE A 1 499 ? 17.593 7.379 -19.026 1.00 73.25 499 PHE A C 1
ATOM 4018 O O . PHE A 1 499 ? 18.357 6.429 -19.206 1.00 73.25 499 PHE A O 1
ATOM 4025 N N . LEU A 1 500 ? 16.284 7.288 -19.290 1.00 74.56 500 LEU A N 1
ATOM 4026 C CA . LEU A 1 500 ? 15.660 6.063 -19.804 1.00 74.56 500 LEU A CA 1
ATOM 4027 C C . LEU A 1 500 ? 16.255 5.634 -21.152 1.00 74.56 500 LEU A C 1
ATOM 4029 O O . LEU A 1 500 ? 16.489 4.445 -21.365 1.00 74.56 500 LEU A O 1
ATOM 4033 N N . LYS A 1 501 ? 16.558 6.588 -22.044 1.00 79.19 501 LYS A N 1
ATOM 4034 C CA . LYS A 1 501 ? 17.223 6.305 -23.326 1.00 79.19 501 LYS A CA 1
ATOM 4035 C C . LYS A 1 501 ? 18.621 5.718 -23.131 1.00 79.19 501 LYS A C 1
ATOM 4037 O O . LYS A 1 501 ? 18.961 4.746 -23.798 1.00 79.19 501 LYS A O 1
ATOM 4042 N N . ARG A 1 502 ? 19.421 6.268 -22.210 1.00 77.25 502 ARG A N 1
ATOM 4043 C CA . ARG A 1 502 ? 20.761 5.737 -21.902 1.00 77.25 502 ARG A CA 1
ATOM 4044 C C . ARG A 1 502 ? 20.687 4.318 -21.334 1.00 77.25 502 ARG A C 1
ATOM 4046 O O . ARG A 1 502 ? 21.422 3.449 -21.785 1.00 77.25 502 ARG A O 1
ATOM 4053 N N . MET A 1 503 ? 19.764 4.069 -20.406 1.00 73.62 503 MET A N 1
ATOM 4054 C CA . MET A 1 503 ? 19.543 2.737 -19.828 1.00 73.62 503 MET A CA 1
ATOM 4055 C C . MET A 1 503 ? 19.144 1.706 -20.885 1.00 73.62 503 MET A C 1
ATOM 4057 O O . MET A 1 503 ? 19.696 0.605 -20.932 1.00 73.62 503 MET A O 1
ATOM 4061 N N . HIS A 1 504 ? 18.206 2.080 -21.757 1.00 80.94 504 HIS A N 1
ATOM 4062 C CA . HIS A 1 504 ? 17.796 1.251 -22.887 1.00 80.94 504 HIS A CA 1
ATOM 4063 C C . HIS A 1 504 ? 18.988 0.937 -23.795 1.00 80.94 504 HIS A C 1
ATOM 4065 O O . HIS A 1 504 ? 19.224 -0.229 -24.102 1.00 80.94 504 HIS A O 1
ATOM 4071 N N . GLN A 1 505 ? 19.811 1.938 -24.118 1.00 83.44 505 GLN A N 1
ATOM 4072 C CA . GLN A 1 505 ? 21.024 1.753 -24.912 1.00 83.44 505 GLN A CA 1
ATOM 4073 C C . GLN A 1 505 ? 22.003 0.754 -24.268 1.00 83.44 505 GLN A C 1
ATOM 4075 O O . GLN A 1 505 ? 22.492 -0.135 -24.962 1.00 83.44 505 GLN A O 1
ATOM 4080 N N . SER A 1 506 ? 22.244 0.825 -22.953 1.00 80.81 506 SER A N 1
ATOM 4081 C CA . SER A 1 506 ? 23.118 -0.129 -22.246 1.00 80.81 506 SER A CA 1
ATOM 4082 C C . SER A 1 506 ? 22.591 -1.572 -22.287 1.00 80.81 506 SER A C 1
ATOM 4084 O O . SER A 1 506 ? 23.378 -2.520 -22.383 1.00 80.81 506 SER A O 1
ATOM 4086 N N . VAL A 1 507 ? 21.267 -1.765 -22.241 1.00 83.06 507 VAL A N 1
ATOM 4087 C CA . VAL A 1 507 ? 20.646 -3.089 -22.421 1.00 83.06 507 VAL A CA 1
ATOM 4088 C C . VAL A 1 507 ? 20.848 -3.595 -23.845 1.00 83.06 507 VAL A C 1
ATOM 4090 O O . VAL A 1 507 ? 21.294 -4.730 -24.019 1.00 83.06 507 VAL A O 1
ATOM 4093 N N . ILE A 1 508 ? 20.591 -2.761 -24.855 1.00 85.06 508 ILE A N 1
ATOM 4094 C CA . ILE A 1 508 ? 20.799 -3.127 -26.263 1.00 85.06 508 ILE A CA 1
ATOM 4095 C C . ILE A 1 508 ? 22.268 -3.486 -26.525 1.00 85.06 508 ILE A C 1
ATOM 4097 O O . ILE A 1 508 ? 22.543 -4.534 -27.105 1.00 85.06 508 ILE A O 1
ATOM 4101 N N . GLU A 1 509 ? 23.218 -2.695 -26.021 1.00 83.38 509 GLU A N 1
ATOM 4102 C CA . GLU A 1 509 ? 24.656 -2.987 -26.125 1.00 83.38 509 GLU A CA 1
ATOM 4103 C C . GLU A 1 509 ? 25.018 -4.338 -25.499 1.00 83.38 509 GLU A C 1
ATOM 4105 O O . GLU A 1 509 ? 25.790 -5.109 -26.071 1.00 83.38 509 GLU A O 1
ATOM 4110 N N . SER A 1 510 ? 24.427 -4.658 -24.348 1.00 79.94 510 SER A N 1
ATOM 4111 C CA . SER A 1 510 ? 24.647 -5.941 -23.676 1.00 79.94 510 SER A CA 1
ATOM 4112 C C . SER A 1 510 ? 24.077 -7.121 -24.473 1.00 79.94 510 SER A C 1
ATOM 4114 O O . SER A 1 510 ? 24.694 -8.187 -24.521 1.00 79.94 510 SER A O 1
ATOM 4116 N N . ILE A 1 511 ? 22.916 -6.945 -25.113 1.00 83.06 511 ILE A N 1
ATOM 4117 C CA . ILE A 1 511 ? 22.314 -7.950 -26.001 1.00 83.06 511 ILE A CA 1
ATOM 4118 C C . ILE A 1 511 ? 23.206 -8.178 -27.231 1.00 83.06 511 ILE A C 1
ATOM 4120 O O . ILE A 1 511 ? 23.471 -9.324 -27.599 1.00 83.06 511 ILE A O 1
ATOM 4124 N N . GLU A 1 512 ? 23.698 -7.108 -27.857 1.00 84.12 512 GLU A N 1
ATOM 4125 C CA . GLU A 1 512 ? 24.584 -7.183 -29.025 1.00 84.12 512 GLU A CA 1
ATOM 4126 C C . GLU A 1 512 ? 25.911 -7.886 -28.704 1.00 84.12 512 GLU A C 1
ATOM 4128 O O . GLU A 1 512 ? 26.370 -8.713 -29.496 1.00 84.12 512 GLU A O 1
ATOM 4133 N N . MET A 1 513 ? 26.495 -7.627 -27.526 1.00 78.19 513 MET A N 1
ATOM 4134 C CA . MET A 1 513 ? 27.689 -8.341 -27.057 1.00 78.19 513 MET A CA 1
ATOM 4135 C C . MET A 1 513 ? 27.424 -9.830 -26.830 1.00 78.19 513 MET A C 1
ATOM 4137 O O . MET A 1 513 ? 28.205 -10.656 -27.298 1.00 78.19 513 MET A O 1
ATOM 4141 N N . LYS A 1 514 ? 26.306 -10.201 -26.181 1.00 79.56 514 LYS A N 1
ATOM 4142 C CA . LYS A 1 514 ? 25.921 -11.617 -26.001 1.00 79.56 514 LYS A CA 1
ATOM 4143 C C . LYS A 1 514 ? 25.776 -12.358 -27.335 1.00 79.56 514 LYS A C 1
ATOM 4145 O O . LYS A 1 514 ? 26.046 -13.553 -27.401 1.00 79.56 514 LYS A O 1
ATOM 4150 N N . LYS A 1 515 ? 25.359 -11.656 -28.392 1.00 79.44 515 LYS A N 1
ATOM 4151 C CA . LYS A 1 515 ? 25.207 -12.193 -29.755 1.00 79.44 515 LYS A CA 1
ATOM 4152 C C . LYS A 1 515 ? 26.503 -12.186 -30.579 1.00 79.44 515 LYS A C 1
ATOM 4154 O O . LYS A 1 515 ? 26.475 -12.621 -31.725 1.00 79.44 515 LYS A O 1
ATOM 4159 N N . GLY A 1 516 ? 27.618 -11.693 -30.033 1.00 71.44 516 GLY A N 1
ATOM 4160 C CA . GLY A 1 516 ? 28.901 -11.611 -30.738 1.00 71.44 516 GLY A CA 1
ATOM 4161 C C . GLY A 1 516 ? 28.961 -10.539 -31.834 1.00 71.44 516 GLY A C 1
ATOM 4162 O O . GLY A 1 516 ? 29.861 -10.577 -32.666 1.00 71.44 516 GLY A O 1
ATOM 4163 N N . LEU A 1 517 ? 28.023 -9.583 -31.848 1.00 69.19 517 LEU A N 1
ATOM 4164 C CA . LEU A 1 517 ? 27.912 -8.539 -32.880 1.00 69.19 517 LEU A CA 1
ATOM 4165 C C . LEU A 1 517 ? 28.788 -7.299 -32.594 1.00 69.19 517 LEU A C 1
ATOM 4167 O O . LEU A 1 517 ? 28.956 -6.453 -33.468 1.00 69.19 517 LEU A O 1
ATOM 4171 N N . LYS A 1 518 ? 29.360 -7.186 -31.386 1.00 60.53 518 LYS A N 1
ATOM 4172 C CA . LYS A 1 518 ? 30.303 -6.131 -30.969 1.00 60.53 518 LYS A CA 1
ATOM 4173 C C . LYS A 1 518 ? 31.433 -6.742 -30.133 1.00 60.53 518 LYS A C 1
ATOM 4175 O O . LYS A 1 518 ? 31.149 -7.310 -29.084 1.00 60.53 518 LYS A O 1
ATOM 4180 N N . GLN A 1 519 ? 32.688 -6.610 -30.579 1.00 49.47 519 GLN A N 1
ATOM 4181 C CA . GLN A 1 519 ? 33.855 -7.223 -29.917 1.00 49.47 519 GLN A CA 1
ATOM 4182 C C . GLN A 1 519 ? 34.693 -6.266 -29.037 1.00 49.47 519 GLN A C 1
ATOM 4184 O O . GLN A 1 519 ? 35.378 -6.759 -28.153 1.00 49.47 519 GLN A O 1
ATOM 4189 N N . ASP A 1 520 ? 34.592 -4.930 -29.177 1.00 47.47 520 ASP A N 1
ATOM 4190 C CA . ASP A 1 520 ? 35.651 -4.019 -28.671 1.00 47.47 520 ASP A CA 1
ATOM 4191 C C . ASP A 1 520 ? 35.210 -2.731 -27.931 1.00 47.47 520 ASP A C 1
ATOM 4193 O O . ASP A 1 520 ? 35.847 -1.680 -28.019 1.00 47.47 520 ASP A O 1
ATOM 4197 N N . ARG A 1 521 ? 34.142 -2.758 -27.124 1.00 51.72 521 ARG A N 1
ATOM 4198 C CA . ARG A 1 521 ? 33.891 -1.667 -26.152 1.00 51.72 521 ARG A CA 1
ATOM 4199 C C . ARG A 1 521 ? 33.525 -2.228 -24.786 1.00 51.72 521 ARG A C 1
ATOM 4201 O O . ARG A 1 521 ? 32.731 -3.152 -24.701 1.00 51.72 521 ARG A O 1
ATOM 4208 N N . LYS A 1 522 ? 34.065 -1.655 -23.702 1.00 54.53 522 LYS A N 1
ATOM 4209 C CA . LYS A 1 522 ? 33.508 -1.864 -22.353 1.00 54.53 522 LYS A CA 1
ATOM 4210 C C . LYS A 1 522 ? 32.048 -1.406 -22.388 1.00 54.53 522 LYS A C 1
ATOM 4212 O O . LYS A 1 522 ? 31.791 -0.314 -22.894 1.00 54.53 522 LYS A O 1
ATOM 4217 N N . ILE A 1 523 ? 31.117 -2.216 -21.869 1.00 56.03 523 ILE A N 1
ATOM 4218 C CA . ILE A 1 523 ? 29.730 -1.775 -21.638 1.00 56.03 523 ILE A CA 1
ATOM 4219 C C . ILE A 1 523 ? 29.827 -0.441 -20.906 1.00 56.03 523 ILE A C 1
ATOM 4221 O O . ILE A 1 523 ? 30.547 -0.350 -19.906 1.00 56.03 523 ILE A O 1
ATOM 4225 N N . SER A 1 524 ? 29.158 0.584 -21.431 1.00 55.41 524 SER A N 1
ATOM 4226 C CA . SER A 1 524 ? 29.062 1.884 -20.780 1.00 55.41 524 SER A CA 1
ATOM 4227 C C . SER A 1 524 ? 28.303 1.694 -19.464 1.00 55.41 524 SER A C 1
ATOM 4229 O O . SER A 1 524 ? 27.082 1.795 -19.396 1.00 55.41 524 SER A O 1
ATOM 4231 N N . LYS A 1 525 ? 29.016 1.294 -18.405 1.00 55.56 525 LYS A N 1
ATOM 4232 C CA . LYS A 1 525 ? 28.433 1.158 -17.077 1.00 55.56 525 LYS A CA 1
ATOM 4233 C C . LYS A 1 525 ? 28.061 2.575 -16.678 1.00 55.56 525 LYS A C 1
ATOM 4235 O O . LYS A 1 525 ? 28.946 3.405 -16.491 1.00 55.56 525 LYS A O 1
ATOM 4240 N N . ILE A 1 526 ? 26.764 2.868 -16.667 1.00 60.28 526 ILE A N 1
ATOM 4241 C CA . ILE A 1 526 ? 26.279 4.182 -16.268 1.00 60.28 526 ILE A CA 1
ATOM 4242 C C . ILE A 1 526 ? 26.680 4.337 -14.806 1.00 60.28 526 ILE A C 1
ATOM 4244 O O . ILE A 1 526 ? 26.129 3.672 -13.928 1.00 60.28 526 ILE A O 1
ATOM 4248 N N . ASP A 1 527 ? 27.682 5.176 -14.548 1.00 64.81 527 ASP A N 1
ATOM 4249 C CA . ASP A 1 527 ? 27.920 5.657 -13.201 1.00 64.81 527 ASP A CA 1
ATOM 4250 C C . ASP A 1 527 ? 26.779 6.617 -12.890 1.00 64.81 527 ASP A C 1
ATOM 4252 O O . ASP A 1 527 ? 26.765 7.785 -13.285 1.00 64.81 527 ASP A O 1
ATOM 4256 N N . TYR A 1 528 ? 25.764 6.077 -12.222 1.00 63.62 528 TYR A N 1
ATOM 4257 C CA . TYR A 1 528 ? 24.617 6.852 -11.800 1.00 63.62 528 TYR A CA 1
ATOM 4258 C C . TYR A 1 528 ? 25.078 8.069 -10.996 1.00 63.62 528 TYR A C 1
ATOM 4260 O O . TYR A 1 528 ? 24.587 9.160 -11.247 1.00 63.62 528 TYR A O 1
ATOM 4268 N N . ALA A 1 529 ? 26.049 7.933 -10.084 1.00 61.78 529 ALA A N 1
ATOM 4269 C CA . ALA A 1 529 ? 26.516 9.054 -9.271 1.00 61.78 529 ALA A CA 1
ATOM 4270 C C . ALA A 1 529 ? 27.143 10.168 -10.126 1.00 61.78 529 ALA A C 1
ATOM 4272 O O . ALA A 1 529 ? 26.910 11.345 -9.853 1.00 61.78 529 ALA A O 1
ATOM 4273 N N . GLU A 1 530 ? 27.886 9.816 -11.174 1.00 65.25 530 GLU A N 1
ATOM 4274 C CA . GLU A 1 530 ? 28.431 10.780 -12.135 1.00 65.25 530 GLU A CA 1
ATOM 4275 C C . GLU A 1 530 ? 27.332 11.443 -12.979 1.00 65.25 530 GLU A C 1
ATOM 4277 O O . GLU A 1 530 ? 27.307 12.670 -13.105 1.00 65.25 530 GLU A O 1
ATOM 4282 N N . PHE A 1 531 ? 26.363 10.666 -13.481 1.00 67.25 531 PHE A N 1
ATOM 4283 C CA . PHE A 1 531 ? 25.186 11.208 -14.168 1.00 67.25 531 PHE A CA 1
ATOM 4284 C C . PHE A 1 531 ? 24.456 12.225 -13.278 1.00 67.25 531 PHE A C 1
ATOM 4286 O O . PHE A 1 531 ? 24.182 13.343 -13.714 1.00 67.25 531 PHE A O 1
ATOM 4293 N N . TRP A 1 532 ? 24.227 11.888 -12.007 1.00 62.91 532 TRP A N 1
ATOM 4294 C CA . TRP A 1 532 ? 23.557 12.763 -11.042 1.00 62.91 532 TRP A CA 1
ATOM 4295 C C . TRP A 1 532 ? 24.344 14.036 -10.750 1.00 62.91 532 TRP A C 1
ATOM 4297 O O . TRP A 1 532 ? 23.756 15.118 -10.759 1.00 62.91 532 TRP A O 1
ATOM 4307 N N . LYS A 1 533 ? 25.668 13.938 -10.579 1.00 66.69 533 LYS A N 1
ATOM 4308 C CA . LYS A 1 533 ? 26.534 15.118 -10.454 1.00 66.69 533 LYS A CA 1
ATOM 4309 C C . LYS A 1 533 ? 26.417 16.027 -11.676 1.00 66.69 533 LYS A C 1
ATOM 4311 O O . LYS A 1 533 ? 26.254 17.231 -11.513 1.00 66.69 533 LYS A O 1
ATOM 4316 N N . SER A 1 534 ? 26.413 15.462 -12.885 1.00 67.19 534 SER A N 1
ATOM 4317 C CA . SER A 1 534 ? 26.287 16.248 -14.119 1.00 67.19 534 SER A CA 1
ATOM 4318 C C . SER A 1 534 ? 24.936 16.971 -14.228 1.00 67.19 534 SER A C 1
ATOM 4320 O O . SER A 1 534 ? 24.887 18.136 -14.627 1.00 67.19 534 SER A O 1
ATOM 4322 N N . VAL A 1 535 ? 23.840 16.326 -13.806 1.00 65.50 535 VAL A N 1
ATOM 4323 C CA . VAL A 1 535 ? 22.500 16.935 -13.761 1.00 65.50 535 VAL A CA 1
ATOM 4324 C C . VAL A 1 535 ? 22.450 18.053 -12.716 1.00 65.50 535 VAL A C 1
ATOM 4326 O O . VAL A 1 535 ? 21.914 19.126 -12.993 1.00 65.50 535 VAL A O 1
ATOM 4329 N N . GLU A 1 536 ? 23.028 17.848 -11.530 1.00 62.53 536 GLU A N 1
ATOM 4330 C CA . GLU A 1 536 ? 23.111 18.879 -10.488 1.00 62.53 536 GLU A CA 1
ATOM 4331 C C . GLU A 1 536 ? 23.964 20.080 -10.915 1.00 62.53 536 GLU A C 1
ATOM 4333 O O . GLU A 1 536 ? 23.564 21.225 -10.699 1.00 62.53 536 GLU A O 1
ATOM 4338 N N . GLU A 1 537 ? 25.109 19.852 -11.557 1.00 68.69 537 GLU A N 1
ATOM 4339 C CA . GLU A 1 537 ? 25.956 20.919 -12.097 1.00 68.69 537 GLU A CA 1
ATOM 4340 C C . GLU A 1 537 ? 25.252 21.696 -13.209 1.00 68.69 537 GLU A C 1
ATOM 4342 O O . GLU A 1 537 ? 25.288 22.928 -13.217 1.00 68.69 537 GLU A O 1
ATOM 4347 N N . LYS A 1 538 ? 24.555 20.997 -14.115 1.00 67.56 538 LYS A N 1
ATOM 4348 C CA . LYS A 1 538 ? 23.725 21.627 -15.148 1.00 67.56 538 LYS A CA 1
ATOM 4349 C C . LYS A 1 538 ? 22.627 22.484 -14.518 1.00 67.56 538 LYS A C 1
ATOM 4351 O O . LYS A 1 538 ? 22.434 23.618 -14.941 1.00 67.56 538 LYS A O 1
ATOM 4356 N N . ARG A 1 539 ? 21.972 22.001 -13.454 1.00 63.38 539 ARG A N 1
ATOM 4357 C CA . ARG A 1 539 ? 20.972 22.773 -12.695 1.00 63.38 539 ARG A CA 1
ATOM 4358 C C . ARG A 1 539 ? 21.566 24.010 -12.033 1.00 63.38 539 ARG A C 1
ATOM 4360 O O . ARG A 1 539 ? 20.950 25.067 -12.111 1.00 63.38 539 ARG A O 1
ATOM 4367 N N . LYS A 1 540 ? 22.739 23.901 -11.403 1.00 63.44 540 LYS A N 1
ATOM 4368 C CA . LYS A 1 540 ? 23.427 25.057 -10.803 1.00 63.44 540 LYS A CA 1
ATOM 4369 C C . LYS A 1 540 ? 23.759 26.109 -11.860 1.00 63.44 540 LYS A C 1
ATOM 4371 O O . LYS A 1 540 ? 23.414 27.270 -11.674 1.00 63.44 540 LYS A O 1
ATOM 4376 N N . LYS A 1 541 ? 24.315 25.690 -13.001 1.00 68.56 541 LYS A N 1
ATOM 4377 C CA . LYS A 1 541 ? 24.589 26.582 -14.139 1.00 68.56 541 LYS A CA 1
ATOM 4378 C C . LYS A 1 541 ? 23.314 27.226 -14.690 1.00 68.56 541 LYS A C 1
ATOM 4380 O O . LYS A 1 541 ? 23.300 28.424 -14.940 1.00 68.56 541 LYS A O 1
ATOM 4385 N N . GLU A 1 542 ? 22.223 26.469 -14.830 1.00 62.97 542 GLU A N 1
ATOM 4386 C CA . GLU A 1 542 ? 20.920 27.015 -15.240 1.00 62.97 542 GLU A CA 1
ATOM 4387 C C . GLU A 1 542 ? 20.386 28.053 -14.243 1.00 62.97 542 GLU A C 1
ATOM 4389 O O . GLU A 1 542 ? 19.912 29.104 -14.668 1.00 62.97 542 GLU A O 1
ATOM 4394 N N . MET A 1 543 ? 20.490 27.801 -12.933 1.00 57.12 543 MET A N 1
ATOM 4395 C CA . MET A 1 543 ? 20.050 28.732 -11.881 1.00 57.12 543 MET A CA 1
ATOM 4396 C C . MET A 1 543 ? 20.801 30.070 -11.906 1.00 57.12 543 MET A C 1
ATOM 4398 O O . MET A 1 543 ? 20.270 31.098 -11.479 1.00 57.12 543 MET A O 1
ATOM 4402 N N . GLU A 1 544 ? 22.026 30.082 -12.424 1.00 64.75 544 GLU A N 1
ATOM 4403 C CA . GLU A 1 544 ? 22.833 31.294 -12.550 1.00 64.75 544 GLU A CA 1
ATOM 4404 C C . GLU A 1 544 ? 22.414 32.173 -13.741 1.00 64.75 544 GLU A C 1
ATOM 4406 O O . GLU A 1 544 ? 22.667 33.386 -13.716 1.00 64.75 544 GLU A O 1
ATOM 4411 N N . THR A 1 545 ? 21.707 31.609 -14.731 1.00 75.81 545 THR A N 1
ATOM 4412 C CA . THR A 1 545 ? 21.273 32.330 -15.939 1.00 75.81 545 THR A CA 1
ATOM 4413 C C . THR A 1 545 ? 20.251 33.431 -15.640 1.00 75.81 545 THR A C 1
ATOM 4415 O O . THR A 1 545 ? 19.377 33.311 -14.775 1.00 75.81 545 THR A O 1
ATOM 4418 N N . LYS A 1 546 ? 20.334 34.529 -16.402 1.00 74.56 546 LYS A N 1
ATOM 4419 C CA . LYS A 1 546 ? 19.390 35.658 -16.326 1.00 74.56 546 LYS A CA 1
ATOM 4420 C C . LYS A 1 546 ? 17.948 35.206 -16.582 1.00 74.56 546 LYS A C 1
ATOM 4422 O O . LYS A 1 546 ? 17.038 35.609 -15.863 1.00 74.56 546 LYS A O 1
ATOM 4427 N N . GLU A 1 547 ? 17.763 34.330 -17.563 1.00 78.31 547 GLU A N 1
ATOM 4428 C CA . GLU A 1 547 ? 16.471 33.769 -17.960 1.00 78.31 547 GLU A CA 1
ATOM 4429 C C . GLU A 1 547 ? 15.804 32.986 -16.818 1.00 78.31 547 GLU A C 1
ATOM 4431 O O . GLU A 1 547 ? 14.631 33.206 -16.503 1.00 78.31 547 GLU A O 1
ATOM 4436 N N . TRP A 1 548 ? 16.559 32.124 -16.127 1.00 76.12 548 TRP A N 1
ATOM 4437 C CA . TRP A 1 548 ? 16.041 31.379 -14.982 1.00 76.12 548 TRP A CA 1
ATOM 4438 C C . TRP A 1 548 ? 15.639 32.306 -13.835 1.00 76.12 548 TRP A C 1
ATOM 4440 O O . TRP A 1 548 ? 14.551 32.148 -13.277 1.00 76.12 548 TRP A O 1
ATOM 4450 N N . LYS A 1 549 ? 16.470 33.308 -13.513 1.00 74.50 549 LYS A N 1
ATOM 4451 C CA . LYS A 1 549 ? 16.174 34.291 -12.456 1.00 74.50 549 LYS A CA 1
ATOM 4452 C C . LYS A 1 549 ? 14.891 35.075 -12.753 1.00 74.50 549 LYS A C 1
ATOM 4454 O O . LYS A 1 549 ? 14.084 35.282 -11.848 1.00 74.50 549 LYS A O 1
ATOM 4459 N N . LEU A 1 550 ? 14.660 35.443 -14.016 1.00 80.25 550 LEU A N 1
ATOM 4460 C CA . LEU A 1 550 ? 13.429 36.106 -14.461 1.00 80.25 550 LEU A CA 1
ATOM 4461 C C . LEU A 1 550 ? 12.205 35.185 -14.357 1.00 80.25 550 LEU A C 1
ATOM 4463 O O . LEU A 1 550 ? 11.208 35.559 -13.739 1.00 80.25 550 LEU A O 1
ATOM 4467 N N . LYS A 1 551 ? 12.286 33.949 -14.865 1.00 80.19 551 LYS A N 1
ATOM 4468 C CA . LYS A 1 551 ? 11.208 32.946 -14.738 1.00 80.19 551 LYS A CA 1
ATOM 4469 C C . LYS A 1 551 ? 10.875 32.630 -13.283 1.00 80.19 551 LYS A C 1
ATOM 4471 O O . LYS A 1 551 ? 9.709 32.466 -12.923 1.00 80.19 551 LYS A O 1
ATOM 4476 N N . HIS A 1 552 ? 11.894 32.545 -12.435 1.00 72.44 552 HIS A N 1
ATOM 4477 C CA . HIS A 1 552 ? 11.723 32.339 -11.005 1.00 72.44 552 HIS A CA 1
ATOM 4478 C C . HIS A 1 552 ? 11.003 33.531 -10.359 1.00 72.44 552 HIS A C 1
ATOM 4480 O O . HIS A 1 552 ? 10.019 33.334 -9.646 1.00 72.44 552 HIS A O 1
ATOM 4486 N N . ALA A 1 553 ? 11.408 34.761 -10.684 1.00 73.25 553 ALA A N 1
ATOM 4487 C CA . ALA A 1 553 ? 10.731 35.970 -10.226 1.00 73.25 553 ALA A CA 1
ATOM 4488 C C . ALA A 1 553 ? 9.248 36.021 -10.661 1.00 73.25 553 ALA A C 1
ATOM 4490 O O . ALA A 1 553 ? 8.395 36.362 -9.844 1.00 73.25 553 ALA A O 1
ATOM 4491 N N . ILE A 1 554 ? 8.909 35.588 -11.885 1.00 82.38 554 ILE A N 1
ATOM 4492 C CA . ILE A 1 554 ? 7.514 35.504 -12.382 1.00 82.38 554 ILE A CA 1
ATOM 4493 C C . ILE A 1 554 ? 6.674 34.492 -11.585 1.00 82.38 554 ILE A C 1
ATOM 4495 O O . ILE A 1 554 ? 5.468 34.662 -11.392 1.00 82.38 554 ILE A O 1
ATOM 4499 N N . ARG A 1 555 ? 7.280 33.414 -11.080 1.00 74.56 555 ARG A N 1
ATOM 4500 C CA . ARG A 1 555 ? 6.563 32.462 -10.214 1.00 74.56 555 ARG A CA 1
ATOM 4501 C C . ARG A 1 555 ? 6.266 33.065 -8.841 1.00 74.56 555 ARG A C 1
ATOM 4503 O O . ARG A 1 555 ? 5.194 32.805 -8.298 1.00 74.56 555 ARG A O 1
ATOM 4510 N N . MET A 1 556 ? 7.180 33.894 -8.335 1.00 64.94 556 MET A N 1
ATOM 4511 C CA . MET A 1 556 ? 7.146 34.490 -6.996 1.00 64.94 556 MET A CA 1
ATOM 4512 C C . MET A 1 556 ? 6.220 35.709 -6.849 1.00 64.94 556 MET A C 1
ATOM 4514 O O . MET A 1 556 ? 5.893 36.077 -5.720 1.00 64.94 556 MET A O 1
ATOM 4518 N N . ILE A 1 557 ? 5.783 36.347 -7.943 1.00 76.62 557 ILE A N 1
ATOM 4519 C CA . ILE A 1 557 ? 4.779 37.423 -7.866 1.00 76.62 557 ILE A CA 1
ATOM 4520 C C . ILE A 1 557 ? 3.401 36.837 -7.521 1.00 76.62 557 ILE A C 1
ATOM 4522 O O . ILE A 1 557 ? 2.949 35.854 -8.114 1.00 76.62 557 ILE A O 1
ATOM 4526 N N . HIS A 1 558 ? 2.722 37.428 -6.544 1.00 61.03 558 HIS A N 1
ATOM 4527 C CA . HIS A 1 558 ? 1.382 37.026 -6.106 1.00 61.03 558 HIS A CA 1
ATOM 4528 C C . HIS A 1 558 ? 0.346 38.046 -6.598 1.00 61.03 558 HIS A C 1
ATOM 4530 O O . HIS A 1 558 ? 0.717 39.150 -6.973 1.00 61.03 558 HIS A O 1
ATOM 4536 N N . HIS A 1 559 ? -0.940 37.678 -6.620 1.00 73.00 559 HIS A N 1
ATOM 4537 C CA . HIS A 1 559 ? -2.039 38.551 -7.082 1.00 73.00 559 HIS A CA 1
ATOM 4538 C C . HIS A 1 559 ? -1.952 38.984 -8.560 1.00 73.00 559 HIS A C 1
ATOM 4540 O O . HIS A 1 559 ? -2.563 39.968 -8.964 1.00 73.00 559 HIS A O 1
ATOM 4546 N N . VAL A 1 560 ? -1.236 38.210 -9.383 1.00 79.31 560 VAL A N 1
ATOM 4547 C CA . VAL A 1 560 ? -1.150 38.390 -10.839 1.00 79.31 560 VAL A CA 1
ATOM 4548 C C . VAL A 1 560 ? -1.861 37.219 -11.531 1.00 79.31 560 VAL A C 1
ATOM 4550 O O . VAL A 1 560 ? -1.544 36.068 -11.202 1.00 79.31 560 VAL A O 1
ATOM 4553 N N . PRO A 1 561 ? -2.800 37.465 -12.469 1.00 82.50 561 PRO A N 1
ATOM 4554 C CA . PRO A 1 561 ? -3.507 36.407 -13.188 1.00 82.50 561 PRO A CA 1
ATOM 4555 C C . PRO A 1 561 ? -2.567 35.442 -13.922 1.00 82.50 561 PRO A C 1
ATOM 4557 O O . PRO A 1 561 ? -1.521 35.841 -14.436 1.00 82.50 561 PRO A O 1
ATOM 4560 N N . GLY A 1 562 ? -2.960 34.167 -14.021 1.00 78.06 562 GLY A N 1
ATOM 4561 C CA . GLY A 1 562 ? -2.138 33.121 -14.645 1.00 78.06 562 GLY A CA 1
ATOM 4562 C C . GLY A 1 562 ? -1.748 33.426 -16.095 1.00 78.06 562 GLY A C 1
ATOM 4563 O O . GLY A 1 562 ? -0.598 33.223 -16.469 1.00 78.06 562 GLY A O 1
ATOM 4564 N N . TYR A 1 563 ? -2.664 34.009 -16.873 1.00 82.69 563 TYR A N 1
ATOM 4565 C CA . TYR A 1 563 ? -2.412 34.375 -18.270 1.00 82.69 563 TYR A CA 1
ATOM 4566 C C . TYR A 1 563 ? -1.348 35.478 -18.422 1.00 82.69 563 TYR A C 1
ATOM 4568 O O . TYR A 1 563 ? -0.588 35.458 -19.384 1.00 82.69 563 TYR A O 1
ATOM 4576 N N . VAL A 1 564 ? -1.248 36.408 -17.462 1.00 84.62 564 VAL A N 1
ATOM 4577 C CA . VAL A 1 564 ? -0.207 37.452 -17.445 1.00 84.62 564 VAL A CA 1
ATOM 4578 C C . VAL A 1 564 ? 1.151 36.825 -17.143 1.00 84.62 564 VAL A C 1
ATOM 4580 O O . VAL A 1 564 ? 2.145 37.156 -17.779 1.00 84.62 564 VAL A O 1
ATOM 4583 N N . LYS A 1 565 ? 1.205 35.874 -16.200 1.00 84.88 565 LYS A N 1
ATOM 4584 C CA . LYS A 1 565 ? 2.440 35.130 -15.907 1.00 84.88 565 LYS A CA 1
ATOM 4585 C C . LYS A 1 565 ? 2.922 34.326 -17.111 1.00 84.88 565 LYS A C 1
ATOM 4587 O O . LYS A 1 565 ? 4.128 34.226 -17.326 1.00 84.88 565 LYS A O 1
ATOM 4592 N N . GLU A 1 566 ? 2.000 33.758 -17.880 1.00 84.38 566 GLU A N 1
ATOM 4593 C CA . GLU A 1 566 ? 2.322 33.034 -19.108 1.00 84.38 566 GLU A CA 1
ATOM 4594 C C . GLU A 1 566 ? 2.935 33.964 -20.161 1.00 84.38 566 GLU A C 1
ATOM 4596 O O . GLU A 1 566 ? 4.004 33.661 -20.684 1.00 84.38 566 GLU A O 1
ATOM 4601 N N . ASP A 1 567 ? 2.340 35.135 -20.386 1.00 85.25 567 ASP A N 1
ATOM 4602 C CA . ASP A 1 567 ? 2.869 36.140 -21.315 1.00 85.25 567 ASP A CA 1
ATOM 4603 C C . ASP A 1 567 ? 4.239 36.677 -20.908 1.00 85.25 567 ASP A C 1
ATOM 4605 O O . ASP A 1 567 ? 5.136 36.776 -21.739 1.00 85.25 567 ASP A O 1
ATOM 4609 N N . LEU A 1 568 ? 4.441 36.963 -19.621 1.00 86.69 568 LEU A N 1
ATOM 4610 C CA . LEU A 1 568 ? 5.755 37.357 -19.113 1.00 86.69 568 LEU A CA 1
ATOM 4611 C C . LEU A 1 568 ? 6.781 36.233 -19.283 1.00 86.69 568 LEU A C 1
ATOM 4613 O O . LEU A 1 568 ? 7.950 36.497 -19.542 1.00 86.69 568 LEU A O 1
ATOM 4617 N N . THR A 1 569 ? 6.359 34.973 -19.151 1.00 86.12 569 THR A N 1
ATOM 4618 C CA . THR A 1 569 ? 7.243 33.822 -19.376 1.00 86.12 569 THR A CA 1
ATOM 4619 C C . THR A 1 569 ? 7.613 33.700 -20.854 1.00 86.12 569 THR A C 1
ATOM 4621 O O . THR A 1 569 ? 8.765 33.402 -21.157 1.00 86.12 569 THR A O 1
ATOM 4624 N N . ARG A 1 570 ? 6.672 33.965 -21.770 1.00 86.00 570 ARG A N 1
ATOM 4625 C CA . ARG A 1 570 ? 6.925 34.001 -23.218 1.00 86.00 570 ARG A CA 1
ATOM 4626 C C . ARG A 1 570 ? 7.867 35.140 -23.600 1.00 86.00 570 ARG A C 1
ATOM 4628 O O . ARG A 1 570 ? 8.840 34.868 -24.283 1.00 86.00 570 ARG A O 1
ATOM 4635 N N . LEU A 1 571 ? 7.676 36.336 -23.040 1.00 86.81 571 LEU A N 1
ATOM 4636 C CA . LEU A 1 571 ? 8.583 37.480 -23.213 1.00 86.81 571 LEU A CA 1
ATOM 4637 C C . LEU A 1 571 ? 10.021 37.197 -22.739 1.00 86.81 571 LEU A C 1
ATOM 4639 O O . LEU A 1 571 ? 10.977 37.773 -23.244 1.00 86.81 571 LEU A O 1
ATOM 4643 N N . VAL A 1 572 ? 10.191 36.332 -21.735 1.00 85.56 572 VAL A N 1
ATOM 4644 C CA . VAL A 1 572 ? 11.523 35.903 -21.273 1.00 85.56 572 VAL A CA 1
ATOM 4645 C C . VAL A 1 572 ? 12.136 34.840 -22.193 1.00 85.56 572 VAL A C 1
ATOM 4647 O O . VAL A 1 572 ? 13.357 34.778 -22.295 1.00 85.56 572 VAL A O 1
ATOM 4650 N N . ASN A 1 573 ? 11.317 33.998 -22.831 1.00 81.81 573 ASN A N 1
ATOM 4651 C CA . ASN A 1 573 ? 11.776 32.948 -23.750 1.00 81.81 573 ASN A CA 1
ATOM 4652 C C . ASN A 1 573 ? 12.115 33.480 -25.144 1.00 81.81 573 ASN A C 1
ATOM 4654 O O . ASN A 1 573 ? 12.979 32.922 -25.812 1.00 81.81 573 ASN A O 1
ATOM 4658 N N . ASP A 1 574 ? 11.377 34.492 -25.585 1.00 82.44 574 ASP A N 1
ATOM 4659 C CA . ASP A 1 574 ? 11.431 35.054 -26.922 1.00 82.44 574 ASP A CA 1
ATOM 4660 C C . ASP A 1 574 ? 11.451 36.577 -26.799 1.00 82.44 574 ASP A C 1
ATOM 4662 O O . ASP A 1 574 ? 10.487 37.203 -26.349 1.00 82.44 574 ASP A O 1
ATOM 4666 N N . GLU A 1 575 ? 12.594 37.165 -27.144 1.00 68.50 575 GLU A N 1
ATOM 4667 C CA . GLU A 1 575 ? 12.820 38.599 -27.006 1.00 68.50 575 GLU A CA 1
ATOM 4668 C C . GLU A 1 575 ? 11.963 39.449 -27.949 1.00 68.50 575 GLU A C 1
ATOM 4670 O O . GLU A 1 575 ? 11.797 40.640 -27.653 1.00 68.50 575 GLU A O 1
ATOM 4675 N N . ASP A 1 576 ? 11.424 38.831 -29.005 1.00 75.19 576 ASP A N 1
ATOM 4676 C CA . ASP A 1 576 ? 10.565 39.437 -30.024 1.00 75.19 576 ASP A CA 1
ATOM 4677 C C . ASP A 1 576 ? 9.067 39.213 -29.732 1.00 75.19 576 ASP A C 1
ATOM 4679 O O . ASP A 1 576 ? 8.205 39.673 -30.482 1.00 75.19 576 ASP A O 1
ATOM 4683 N N . TYR A 1 577 ? 8.721 38.530 -28.631 1.00 83.56 577 TYR A N 1
ATOM 4684 C CA . TYR A 1 577 ? 7.327 38.309 -28.247 1.00 83.56 577 TYR A CA 1
ATOM 4685 C C . TYR A 1 577 ? 6.640 39.615 -27.832 1.00 83.56 577 TYR A C 1
ATOM 4687 O O . TYR A 1 577 ? 6.962 40.218 -26.803 1.00 83.56 577 TYR A O 1
ATOM 4695 N N . GLU A 1 578 ? 5.618 40.011 -28.585 1.00 83.69 578 GLU A N 1
ATOM 4696 C CA . GLU A 1 578 ? 4.765 41.141 -28.230 1.00 83.69 578 GLU A CA 1
ATOM 4697 C C . GLU A 1 578 ? 3.728 40.737 -27.173 1.00 83.69 578 GLU A C 1
ATOM 4699 O O . GLU A 1 578 ? 2.907 39.835 -27.360 1.00 83.69 578 GLU A O 1
ATOM 4704 N N . LEU A 1 579 ? 3.754 41.426 -26.029 1.00 85.88 579 LEU A N 1
ATOM 4705 C CA . LEU A 1 579 ? 2.742 41.262 -24.988 1.00 85.88 579 LEU A CA 1
ATOM 4706 C C . LEU A 1 579 ? 1.370 41.715 -25.506 1.00 85.88 579 LEU A C 1
ATOM 4708 O O . LEU A 1 579 ? 1.258 42.756 -26.152 1.00 85.88 579 LEU A O 1
ATOM 4712 N N . ARG A 1 580 ? 0.309 40.987 -25.140 1.00 88.06 580 ARG A N 1
ATOM 4713 C CA . ARG A 1 580 ? -1.067 41.386 -25.469 1.00 88.06 580 ARG A CA 1
ATOM 4714 C C . ARG A 1 580 ? -1.390 42.785 -24.931 1.00 88.06 580 ARG A C 1
ATOM 4716 O O . ARG A 1 580 ? -0.971 43.157 -23.832 1.00 88.06 580 ARG A O 1
ATOM 4723 N N . GLU A 1 581 ? -2.190 43.547 -25.676 1.00 84.94 581 GLU A N 1
ATOM 4724 C CA . GLU A 1 581 ? -2.532 44.937 -25.338 1.00 84.94 581 GLU A CA 1
ATOM 4725 C C . GLU A 1 581 ? -3.214 45.092 -23.965 1.00 84.94 581 GLU A C 1
ATOM 4727 O O . GLU A 1 581 ? -2.969 46.061 -23.238 1.00 84.94 581 GLU A O 1
ATOM 4732 N N . ASP A 1 582 ? -4.037 44.123 -23.560 1.00 85.75 582 ASP A N 1
ATOM 4733 C CA . ASP A 1 582 ? -4.690 44.088 -22.246 1.00 85.75 582 ASP A CA 1
ATOM 4734 C C . ASP A 1 582 ? -3.675 43.902 -21.101 1.00 85.75 582 ASP A C 1
ATOM 4736 O O . ASP A 1 582 ? -3.813 44.492 -20.024 1.00 85.75 582 ASP A O 1
ATOM 4740 N N . VAL A 1 583 ? -2.603 43.145 -21.344 1.00 86.94 583 VAL A N 1
ATOM 4741 C CA . VAL A 1 583 ? -1.494 42.960 -20.401 1.00 86.94 583 VAL A CA 1
ATOM 4742 C C . VAL A 1 583 ? -0.636 44.219 -20.317 1.00 86.94 583 VAL A C 1
ATOM 4744 O O . VAL A 1 583 ? -0.338 44.680 -19.214 1.00 86.94 583 VAL A O 1
ATOM 4747 N N . VAL A 1 584 ? -0.296 44.829 -21.455 1.00 86.62 584 VAL A N 1
ATOM 4748 C CA . VAL A 1 584 ? 0.480 46.081 -21.501 1.00 86.62 584 VAL A CA 1
ATOM 4749 C C . VAL A 1 584 ? -0.263 47.221 -20.801 1.00 86.62 584 VAL A C 1
ATOM 4751 O O . VAL A 1 584 ? 0.317 47.934 -19.977 1.00 86.62 584 VAL A O 1
ATOM 4754 N N . SER A 1 585 ? -1.556 47.385 -21.088 1.00 84.38 585 SER A N 1
ATOM 4755 C CA . SER A 1 585 ? -2.396 48.408 -20.453 1.00 84.38 585 SER A CA 1
ATOM 4756 C C . SER A 1 585 ? -2.535 48.182 -18.945 1.00 84.38 585 SER A C 1
ATOM 4758 O O . SER A 1 585 ? -2.444 49.138 -18.171 1.00 84.38 585 SER A O 1
ATOM 4760 N N . SER A 1 586 ? -2.649 46.926 -18.506 1.00 85.44 586 SER A N 1
ATOM 4761 C CA . SER A 1 586 ? -2.664 46.568 -17.085 1.00 85.44 586 SER A CA 1
ATOM 4762 C C . SER A 1 586 ? -1.338 46.894 -16.393 1.00 85.44 586 SER A C 1
ATOM 4764 O O . SER A 1 586 ? -1.344 47.509 -15.328 1.00 85.44 586 SER A O 1
ATOM 4766 N N . ILE A 1 587 ? -0.193 46.559 -16.999 1.00 86.94 587 ILE A N 1
ATOM 4767 C CA . ILE A 1 587 ? 1.130 46.868 -16.430 1.00 86.94 587 ILE A CA 1
ATOM 4768 C C . ILE A 1 587 ? 1.311 48.382 -16.263 1.00 86.94 587 ILE A C 1
ATOM 4770 O O . ILE A 1 587 ? 1.759 48.831 -15.209 1.00 86.94 587 ILE A O 1
ATOM 4774 N N . LYS A 1 588 ? 0.891 49.182 -17.252 1.00 84.88 588 LYS A N 1
ATOM 4775 C CA . LYS A 1 588 ? 0.916 50.652 -17.157 1.00 84.88 588 LYS A CA 1
ATOM 4776 C C . LYS A 1 588 ? -0.029 51.178 -16.071 1.00 84.88 588 LYS A C 1
ATOM 4778 O O . LYS A 1 588 ? 0.355 52.044 -15.290 1.00 84.88 588 LYS A O 1
ATOM 4783 N N . LYS A 1 589 ? -1.247 50.635 -15.972 1.00 84.81 589 LYS A N 1
ATOM 4784 C CA . LYS A 1 589 ? -2.241 51.031 -14.958 1.00 84.81 589 LYS A CA 1
ATOM 4785 C C . LYS A 1 589 ? -1.762 50.763 -13.528 1.00 84.81 589 LYS A C 1
ATOM 4787 O O . LYS A 1 589 ? -2.003 51.581 -12.643 1.00 84.81 589 LYS A O 1
ATOM 4792 N N . TYR A 1 590 ? -1.087 49.637 -13.301 1.00 85.88 590 TYR A N 1
ATOM 4793 C CA . TYR A 1 590 ? -0.617 49.206 -11.980 1.00 85.88 590 TYR A CA 1
ATOM 4794 C C . TYR A 1 590 ? 0.874 49.496 -11.734 1.00 85.88 590 TYR A C 1
ATOM 4796 O O . TYR A 1 590 ? 1.461 48.923 -10.817 1.00 85.88 590 TYR A O 1
ATOM 4804 N N . GLN A 1 591 ? 1.489 50.410 -12.499 1.00 81.31 591 GLN A N 1
ATOM 4805 C CA . GLN A 1 591 ? 2.928 50.700 -12.443 1.00 81.31 591 GLN A CA 1
ATOM 4806 C C . GLN A 1 591 ? 3.451 50.924 -11.011 1.00 81.31 591 GLN A C 1
ATOM 4808 O O . GLN A 1 591 ? 4.408 50.270 -10.607 1.00 81.31 591 GLN A O 1
ATOM 4813 N N . LYS A 1 592 ? 2.790 51.775 -10.211 1.00 73.44 592 LYS A N 1
ATOM 4814 C CA . LYS A 1 592 ? 3.207 52.070 -8.822 1.00 73.44 592 LYS A CA 1
ATOM 4815 C C . LYS A 1 592 ? 3.194 50.840 -7.909 1.00 73.44 592 LYS A C 1
ATOM 4817 O O . LYS A 1 592 ? 4.027 50.710 -7.019 1.00 73.44 592 LYS A O 1
ATOM 4822 N N . GLN A 1 593 ? 2.241 49.933 -8.118 1.00 74.69 593 GLN A N 1
ATOM 4823 C CA . GLN A 1 593 ? 2.146 48.704 -7.334 1.00 74.69 593 GLN A CA 1
ATOM 4824 C C . GLN A 1 593 ? 3.236 47.711 -7.750 1.00 74.69 593 GLN A C 1
ATOM 4826 O O . GLN A 1 593 ? 3.891 47.115 -6.898 1.00 74.69 593 GLN A O 1
ATOM 4831 N N . ILE A 1 594 ? 3.489 47.597 -9.057 1.00 81.62 594 ILE A N 1
ATOM 4832 C CA . ILE A 1 594 ? 4.569 46.776 -9.615 1.00 81.62 594 ILE A CA 1
ATOM 4833 C C . ILE A 1 594 ? 5.931 47.250 -9.095 1.00 81.62 594 ILE A C 1
ATOM 4835 O O . ILE A 1 594 ? 6.742 46.425 -8.682 1.00 81.62 594 ILE A O 1
ATOM 4839 N N . GLU A 1 595 ? 6.160 48.563 -9.038 1.00 75.50 595 GLU A N 1
ATOM 4840 C CA . GLU A 1 595 ? 7.398 49.149 -8.514 1.00 75.50 595 GLU A CA 1
ATOM 4841 C C . GLU A 1 595 ? 7.688 48.755 -7.061 1.00 75.50 595 GLU A C 1
ATOM 4843 O O . GLU A 1 595 ? 8.854 48.553 -6.720 1.00 75.50 595 GLU A O 1
ATOM 4848 N N . SER A 1 596 ? 6.642 48.587 -6.244 1.00 66.38 596 SER A N 1
ATOM 4849 C CA . SER A 1 596 ? 6.746 48.262 -4.817 1.00 66.38 596 SER A CA 1
ATOM 4850 C C . SER A 1 596 ? 6.745 46.759 -4.506 1.00 66.38 596 SER A C 1
ATOM 4852 O O . SER A 1 596 ? 7.283 46.339 -3.475 1.00 66.38 596 SER A O 1
ATOM 4854 N N . GLU A 1 597 ? 6.089 45.940 -5.333 1.00 71.00 597 GLU A N 1
ATOM 4855 C CA . GLU A 1 597 ? 5.810 44.531 -5.019 1.00 71.00 597 GLU A CA 1
ATOM 4856 C C . GLU A 1 597 ? 6.605 43.527 -5.860 1.00 71.00 597 GLU A C 1
ATOM 4858 O O . GLU A 1 597 ? 6.830 42.399 -5.406 1.00 71.00 597 GLU A O 1
ATOM 4863 N N . TRP A 1 598 ? 7.015 43.883 -7.081 1.00 80.38 598 TRP A N 1
ATOM 4864 C CA . TRP A 1 598 ? 7.708 42.940 -7.959 1.00 80.38 598 TRP A CA 1
ATOM 4865 C C . TRP A 1 598 ? 9.209 42.872 -7.653 1.00 80.38 598 TRP A C 1
ATOM 4867 O O . TRP A 1 598 ? 9.816 43.880 -7.293 1.00 80.38 598 TRP A O 1
ATOM 4877 N N . PRO A 1 599 ? 9.849 41.701 -7.842 1.00 76.50 599 PRO A N 1
ATOM 4878 C CA . PRO A 1 599 ? 11.298 41.585 -7.734 1.00 76.50 599 PRO A CA 1
ATOM 4879 C C . PRO A 1 599 ? 12.010 42.561 -8.692 1.00 76.50 599 PRO A C 1
ATOM 4881 O O . PRO A 1 599 ? 11.647 42.585 -9.875 1.00 76.50 599 PRO A O 1
ATOM 4884 N N . PRO A 1 600 ? 13.051 43.297 -8.247 1.00 75.44 600 PRO A N 1
ATOM 4885 C CA . PRO A 1 600 ? 13.722 44.319 -9.059 1.00 75.44 600 PRO A CA 1
ATOM 4886 C C . PRO A 1 600 ? 14.195 43.808 -10.423 1.00 75.44 600 PRO A C 1
ATOM 4888 O O . PRO A 1 600 ? 13.983 44.457 -11.443 1.00 75.44 600 PRO A O 1
ATOM 4891 N N . ILE A 1 601 ? 14.744 42.587 -10.471 1.00 78.44 601 ILE A N 1
ATOM 4892 C CA . ILE A 1 601 ? 15.212 41.967 -11.719 1.00 78.44 601 ILE A CA 1
ATOM 4893 C C . ILE A 1 601 ? 14.095 41.796 -12.759 1.00 78.44 601 ILE A C 1
ATOM 4895 O O . ILE A 1 601 ? 14.328 42.006 -13.947 1.00 78.44 601 ILE A O 1
ATOM 4899 N N . LEU A 1 602 ? 12.880 41.452 -12.319 1.00 83.62 602 LEU A N 1
ATOM 4900 C CA . LEU A 1 602 ? 11.724 41.267 -13.194 1.00 83.62 602 LEU A CA 1
ATOM 4901 C C . LEU A 1 602 ? 11.101 42.607 -13.577 1.00 83.62 602 LEU A C 1
ATOM 4903 O O . LEU A 1 602 ? 10.817 42.826 -14.751 1.00 83.62 602 LEU A O 1
ATOM 4907 N N . ARG A 1 603 ? 10.927 43.507 -12.601 1.00 85.69 603 ARG A N 1
ATOM 4908 C CA . ARG A 1 603 ? 10.432 44.872 -12.822 1.00 85.69 603 ARG A CA 1
ATOM 4909 C C . ARG A 1 603 ? 11.264 45.578 -13.887 1.00 85.69 603 ARG A C 1
ATOM 4911 O O . ARG A 1 603 ? 10.719 46.026 -14.890 1.00 85.69 603 ARG A O 1
ATOM 4918 N N . ASN A 1 604 ? 12.580 45.623 -13.689 1.00 82.25 604 ASN A N 1
ATOM 4919 C CA . ASN A 1 604 ? 13.492 46.351 -14.565 1.00 82.25 604 ASN A CA 1
ATOM 4920 C C . ASN A 1 604 ? 13.500 45.745 -15.979 1.00 82.25 604 ASN A C 1
ATOM 4922 O O . ASN A 1 604 ? 13.503 46.484 -16.958 1.00 82.25 604 ASN A O 1
ATOM 4926 N N . PHE A 1 605 ? 13.430 44.413 -16.101 1.00 86.19 605 PHE A N 1
ATOM 4927 C CA . PHE A 1 605 ? 13.317 43.730 -17.394 1.00 86.19 605 PHE A CA 1
ATOM 4928 C C . PHE A 1 605 ? 12.026 44.096 -18.143 1.00 86.19 605 PHE A C 1
ATOM 4930 O O . PHE A 1 605 ? 12.075 44.472 -19.313 1.00 86.19 605 PHE A O 1
ATOM 4937 N N . VAL A 1 606 ? 10.877 44.031 -17.465 1.00 85.88 606 VAL A N 1
ATOM 4938 C CA . VAL A 1 606 ? 9.565 44.309 -18.071 1.00 85.88 606 VAL A CA 1
ATOM 4939 C C . VAL A 1 606 ? 9.416 45.788 -18.425 1.00 85.88 606 VAL A C 1
ATOM 4941 O O . VAL A 1 606 ? 8.927 46.114 -19.504 1.00 85.88 606 VAL A O 1
ATOM 4944 N N . PHE A 1 607 ? 9.872 46.695 -17.561 1.00 87.75 607 PHE A N 1
ATOM 4945 C CA . PHE A 1 607 ? 9.809 48.136 -17.817 1.00 87.75 607 PHE A CA 1
ATOM 4946 C C . PHE A 1 607 ? 10.720 48.554 -18.967 1.00 87.75 607 PHE A C 1
ATOM 4948 O O . PHE A 1 607 ? 10.291 49.337 -19.813 1.00 87.75 607 PHE A O 1
ATOM 4955 N N . ALA A 1 608 ? 11.922 47.977 -19.055 1.00 83.56 608 ALA A N 1
ATOM 4956 C CA . ALA A 1 608 ? 12.820 48.203 -20.181 1.00 83.56 608 ALA A CA 1
ATOM 4957 C C . ALA A 1 608 ? 12.196 47.740 -21.508 1.00 83.56 608 ALA A C 1
ATOM 4959 O O . ALA A 1 608 ? 12.212 48.495 -22.476 1.00 83.56 608 ALA A O 1
ATOM 4960 N N . LYS A 1 609 ? 11.587 46.543 -21.548 1.00 84.69 609 LYS A N 1
ATOM 4961 C CA . LYS A 1 609 ? 10.918 46.026 -22.758 1.00 84.69 609 LYS A CA 1
ATOM 4962 C C . LYS A 1 609 ? 9.681 46.841 -23.156 1.00 84.69 609 LYS A C 1
ATOM 4964 O O . LYS A 1 609 ? 9.408 46.977 -24.340 1.00 84.69 609 LYS A O 1
ATOM 4969 N N . LEU A 1 610 ? 8.956 47.415 -22.194 1.00 84.44 610 LEU A N 1
ATOM 4970 C CA . LEU A 1 610 ? 7.749 48.214 -22.451 1.00 84.44 610 LEU A CA 1
ATOM 4971 C C . LEU A 1 610 ? 8.001 49.724 -22.594 1.00 84.44 610 LEU A C 1
ATOM 4973 O O . LEU A 1 610 ? 7.042 50.486 -22.750 1.00 84.44 610 LEU A O 1
ATOM 4977 N N . GLY A 1 611 ? 9.258 50.174 -22.504 1.00 81.00 611 GLY A N 1
ATOM 4978 C CA . GLY A 1 611 ? 9.611 51.596 -22.541 1.00 81.00 611 GLY A CA 1
ATOM 4979 C C . GLY A 1 611 ? 8.996 52.413 -21.397 1.00 81.00 611 GLY A C 1
ATOM 4980 O O . GLY A 1 611 ? 8.746 53.609 -21.551 1.00 81.00 611 GLY A O 1
ATOM 4981 N N . ILE A 1 612 ? 8.707 51.778 -20.258 1.00 82.44 612 ILE A N 1
ATOM 4982 C CA . ILE A 1 612 ? 8.115 52.426 -19.083 1.00 82.44 612 ILE A CA 1
ATOM 4983 C C . ILE A 1 612 ? 9.246 53.022 -18.245 1.00 82.44 612 ILE A C 1
ATOM 4985 O O . ILE A 1 612 ? 10.128 52.300 -17.781 1.00 82.44 612 ILE A O 1
ATOM 4989 N N . LYS A 1 613 ? 9.221 54.341 -18.027 1.00 73.00 613 LYS A N 1
ATOM 4990 C CA . LYS A 1 613 ? 10.156 54.994 -17.103 1.00 73.00 613 LYS A CA 1
ATOM 4991 C C . LYS A 1 613 ? 9.692 54.764 -15.660 1.00 73.00 613 LYS A C 1
ATOM 4993 O O . LYS A 1 613 ? 8.530 55.073 -15.376 1.00 73.00 613 LYS A O 1
ATOM 4998 N N . PRO A 1 614 ? 10.550 54.242 -14.765 1.00 65.56 614 PRO A N 1
ATOM 4999 C CA . PRO A 1 614 ? 10.192 54.088 -13.361 1.00 65.56 614 PRO A CA 1
ATOM 5000 C C . PRO A 1 614 ? 9.908 55.454 -12.726 1.00 65.56 614 PRO A C 1
ATOM 5002 O O . PRO A 1 614 ? 10.511 56.459 -13.103 1.00 65.56 614 PRO A O 1
ATOM 5005 N N . SER A 1 615 ? 8.980 55.503 -11.770 1.00 64.19 615 SER A N 1
ATOM 5006 C CA . SER A 1 615 ? 8.619 56.749 -11.081 1.00 64.19 615 SER A CA 1
ATOM 5007 C C . SER A 1 615 ? 9.745 57.290 -10.183 1.00 64.19 615 SER A C 1
ATOM 5009 O O . SER A 1 615 ? 9.785 58.489 -9.906 1.00 64.19 615 SER A O 1
ATOM 5011 N N . LYS A 1 616 ? 10.684 56.420 -9.782 1.00 62.16 616 LYS A N 1
ATOM 5012 C CA . LYS A 1 616 ? 11.916 56.730 -9.050 1.00 62.16 616 LYS A CA 1
ATOM 5013 C C . LYS A 1 616 ? 13.006 55.724 -9.448 1.00 62.16 616 LYS A C 1
ATOM 5015 O O . LYS A 1 616 ? 12.728 54.529 -9.548 1.00 62.16 616 LYS A O 1
ATOM 5020 N N . GLU A 1 617 ? 14.232 56.190 -9.684 1.00 59.09 617 GLU A N 1
ATOM 5021 C CA . GLU A 1 617 ? 15.394 55.307 -9.842 1.00 59.09 617 GLU A CA 1
ATOM 5022 C C . GLU A 1 617 ? 15.923 54.926 -8.460 1.00 59.09 617 GLU A C 1
ATOM 5024 O O . GLU A 1 617 ? 16.353 55.785 -7.692 1.00 59.09 617 GLU A O 1
ATOM 5029 N N . TYR A 1 618 ? 15.850 53.636 -8.146 1.00 62.97 618 TYR A N 1
ATOM 5030 C CA . TYR A 1 618 ? 16.453 53.072 -6.947 1.00 62.97 618 TYR A CA 1
ATOM 5031 C C . TYR A 1 618 ? 17.943 52.837 -7.185 1.00 62.97 618 TYR A C 1
ATOM 5033 O O . TYR A 1 618 ? 18.344 52.283 -8.211 1.00 62.97 618 TYR A O 1
ATOM 5041 N N . SER A 1 619 ? 18.771 53.235 -6.226 1.00 68.12 619 SER A N 1
ATOM 5042 C CA . SER A 1 619 ? 20.167 52.808 -6.169 1.00 68.12 619 SER A CA 1
ATOM 5043 C C . SER A 1 619 ? 20.260 51.294 -5.928 1.00 68.12 619 SER A C 1
ATOM 5045 O O . SER A 1 619 ? 19.335 50.673 -5.398 1.00 68.12 619 SER A O 1
ATOM 5047 N N . ALA A 1 620 ? 21.395 50.685 -6.289 1.00 64.88 620 ALA A N 1
ATOM 5048 C CA . ALA A 1 620 ? 21.628 49.254 -6.067 1.00 64.88 620 ALA A CA 1
ATOM 5049 C C . ALA A 1 620 ? 21.457 48.848 -4.588 1.00 64.88 620 ALA A C 1
ATOM 5051 O O . ALA A 1 620 ? 20.963 47.757 -4.302 1.00 64.88 620 ALA A O 1
ATOM 5052 N N . ASP A 1 621 ? 21.806 49.748 -3.666 1.00 69.88 621 ASP A N 1
ATOM 5053 C CA . ASP A 1 621 ? 21.662 49.539 -2.226 1.00 69.88 621 ASP A CA 1
ATOM 5054 C C . ASP A 1 621 ? 20.191 49.593 -1.783 1.00 69.88 621 ASP A C 1
ATOM 5056 O O . ASP A 1 621 ? 19.752 48.753 -0.998 1.00 69.88 621 ASP A O 1
ATOM 5060 N N . GLU A 1 622 ? 19.391 50.524 -2.315 1.00 73.50 622 GLU A N 1
ATOM 5061 C CA . GLU A 1 622 ? 17.953 50.596 -2.015 1.00 73.50 622 GLU A CA 1
ATOM 5062 C C . GLU A 1 622 ? 17.194 49.381 -2.571 1.00 73.50 622 GLU A C 1
ATOM 5064 O O . GLU A 1 622 ? 16.362 48.805 -1.868 1.00 73.50 622 GLU A O 1
ATOM 5069 N N . ASP A 1 623 ? 17.510 48.935 -3.792 1.00 70.00 623 ASP A N 1
ATOM 5070 C CA . ASP A 1 623 ? 16.919 47.725 -4.382 1.00 70.00 623 ASP A CA 1
ATOM 5071 C C . ASP A 1 623 ? 17.274 46.469 -3.558 1.00 70.00 623 ASP A C 1
ATOM 5073 O O . ASP A 1 623 ? 16.425 45.595 -3.341 1.00 70.00 623 ASP A O 1
ATOM 5077 N N . PHE A 1 624 ? 18.506 46.391 -3.042 1.00 74.75 624 PHE A N 1
ATOM 5078 C CA . PHE A 1 624 ? 18.946 45.306 -2.164 1.00 74.75 624 PHE A CA 1
ATOM 5079 C C . PHE A 1 624 ? 18.216 45.321 -0.810 1.00 74.75 624 PHE A C 1
ATOM 5081 O O . PHE A 1 624 ? 17.738 44.280 -0.347 1.00 74.75 624 PHE A O 1
ATOM 5088 N N . LEU A 1 625 ? 18.051 46.499 -0.200 1.00 77.88 625 LEU A N 1
ATOM 5089 C CA . LEU A 1 625 ? 17.287 46.674 1.039 1.00 77.88 625 LEU A CA 1
ATOM 5090 C C . LEU A 1 625 ? 15.803 46.324 0.853 1.00 77.88 625 LEU A C 1
ATOM 5092 O O . LEU A 1 625 ? 15.224 45.631 1.694 1.00 77.88 625 LEU A O 1
ATOM 5096 N N . MET A 1 626 ? 15.194 46.723 -0.269 1.00 76.88 626 MET A N 1
ATOM 5097 C CA . MET A 1 626 ? 13.813 46.364 -0.617 1.00 76.88 626 MET A CA 1
ATOM 5098 C C . MET A 1 626 ? 13.641 44.851 -0.785 1.00 76.88 626 MET A C 1
ATOM 5100 O O . MET A 1 626 ? 12.651 44.279 -0.314 1.00 76.88 626 MET A O 1
ATOM 5104 N N . GLN A 1 627 ? 14.607 44.171 -1.411 1.00 75.00 627 GLN A N 1
ATOM 5105 C CA . GLN A 1 627 ? 14.585 42.713 -1.526 1.00 75.00 627 GLN A CA 1
ATOM 5106 C C . GLN A 1 627 ? 14.644 42.044 -0.144 1.00 75.00 627 GLN A C 1
ATOM 5108 O O . GLN A 1 627 ? 13.798 41.198 0.166 1.00 75.00 627 GLN A O 1
ATOM 5113 N N . GLN A 1 628 ? 15.581 42.460 0.714 1.00 80.38 628 GLN A N 1
ATOM 5114 C CA . GLN A 1 628 ? 15.701 41.928 2.073 1.00 80.38 628 GLN A CA 1
ATOM 5115 C C . GLN A 1 628 ? 14.444 42.175 2.914 1.00 80.38 628 GLN A C 1
ATOM 5117 O O . GLN A 1 628 ? 14.023 41.288 3.665 1.00 80.38 628 GLN A O 1
ATOM 5122 N N . LEU A 1 629 ? 13.807 43.342 2.771 1.00 80.69 629 LEU A N 1
ATOM 5123 C CA . LEU A 1 629 ? 12.546 43.664 3.439 1.00 80.69 629 LEU A CA 1
ATOM 5124 C C . LEU A 1 629 ? 11.418 42.736 2.984 1.00 80.69 629 LEU A C 1
ATOM 5126 O O . LEU A 1 629 ? 10.675 42.208 3.812 1.00 80.69 629 LEU A O 1
ATOM 5130 N N . ASN A 1 630 ? 11.283 42.512 1.678 1.00 74.38 630 ASN A N 1
ATOM 5131 C CA . ASN A 1 630 ? 10.233 41.664 1.116 1.00 74.38 630 ASN A CA 1
ATOM 5132 C C . ASN A 1 630 ? 10.396 40.191 1.533 1.00 74.38 630 ASN A C 1
ATOM 5134 O O . ASN A 1 630 ? 9.408 39.513 1.818 1.00 74.38 630 ASN A O 1
ATOM 5138 N N . GLU A 1 631 ? 11.628 39.691 1.628 1.00 73.00 631 GLU A N 1
ATOM 5139 C CA . GLU A 1 631 ? 11.909 38.342 2.135 1.00 73.00 631 GLU A CA 1
ATOM 5140 C C . GLU A 1 631 ? 11.655 38.236 3.651 1.00 73.00 631 GLU A C 1
ATOM 5142 O O . GLU A 1 631 ? 11.005 37.296 4.124 1.00 73.00 631 GLU A O 1
ATOM 5147 N N . THR A 1 632 ? 12.109 39.228 4.421 1.00 76.31 632 THR A N 1
ATOM 5148 C CA . THR A 1 632 ? 12.008 39.240 5.890 1.00 76.31 632 THR A CA 1
ATOM 5149 C C . THR A 1 632 ? 10.573 39.451 6.367 1.00 76.31 632 THR A C 1
ATOM 5151 O O . THR A 1 632 ? 10.120 38.742 7.266 1.00 76.31 632 THR A O 1
ATOM 5154 N N . SER A 1 633 ? 9.824 40.358 5.735 1.00 78.06 633 SER A N 1
ATOM 5155 C CA . SER A 1 633 ? 8.411 40.620 6.046 1.00 78.06 633 SER A CA 1
ATOM 5156 C C . SER A 1 633 ? 7.539 39.381 5.865 1.00 78.06 633 SER A C 1
ATOM 5158 O O . SER A 1 633 ? 6.708 39.093 6.725 1.00 78.06 633 SER A O 1
ATOM 5160 N N . LYS A 1 634 ? 7.785 38.590 4.811 1.00 70.62 634 LYS A N 1
ATOM 5161 C CA . LYS A 1 634 ? 7.117 37.300 4.590 1.00 70.62 634 LYS A CA 1
ATOM 5162 C C . LYS A 1 634 ? 7.520 36.267 5.639 1.00 70.62 634 LYS A C 1
ATOM 5164 O O . LYS A 1 634 ? 6.653 35.593 6.195 1.00 70.62 634 LYS A O 1
ATOM 5169 N N . ARG A 1 635 ? 8.820 36.154 5.935 1.00 74.94 635 ARG A N 1
ATOM 5170 C CA . ARG A 1 635 ? 9.353 35.188 6.910 1.00 74.94 635 ARG A CA 1
ATOM 5171 C C . ARG A 1 635 ? 8.836 35.439 8.328 1.00 74.94 635 ARG A C 1
ATOM 5173 O O . ARG A 1 635 ? 8.509 34.484 9.027 1.00 74.94 635 ARG A O 1
ATOM 5180 N N . LEU A 1 636 ? 8.763 36.703 8.742 1.00 74.94 636 LEU A N 1
ATOM 5181 C CA . LEU A 1 636 ? 8.392 37.112 10.101 1.00 74.94 636 LEU A CA 1
ATOM 5182 C C . LEU A 1 636 ? 6.927 37.545 10.241 1.00 74.94 636 LEU A C 1
ATOM 5184 O O . LEU A 1 636 ? 6.496 37.837 11.351 1.00 74.94 636 LEU A O 1
ATOM 5188 N N . LYS A 1 637 ? 6.161 37.553 9.141 1.00 75.75 637 LYS A N 1
ATOM 5189 C CA . LYS A 1 637 ? 4.765 38.022 9.081 1.00 75.75 637 LYS A CA 1
ATOM 5190 C C . LYS A 1 637 ? 4.600 39.423 9.676 1.00 75.75 637 LYS A C 1
ATOM 5192 O O . LYS A 1 637 ? 3.772 39.638 10.559 1.00 75.75 637 LYS A O 1
ATOM 5197 N N . LEU A 1 638 ? 5.419 40.362 9.203 1.00 77.75 638 LEU A N 1
ATOM 5198 C CA . LEU A 1 638 ? 5.359 41.744 9.675 1.00 77.75 638 LEU A CA 1
ATOM 5199 C C . LEU A 1 638 ? 4.005 42.388 9.316 1.00 77.75 638 LEU A C 1
ATOM 5201 O O . LEU A 1 638 ? 3.504 42.148 8.212 1.00 77.75 638 LEU A O 1
ATOM 5205 N N . PRO A 1 639 ? 3.421 43.208 10.210 1.00 79.00 639 PRO A N 1
ATOM 5206 C CA . PRO A 1 639 ? 2.223 43.986 9.907 1.00 79.00 639 PRO A CA 1
ATOM 5207 C C . PRO A 1 639 ? 2.414 44.888 8.677 1.00 79.00 639 PRO A C 1
ATOM 5209 O O . PRO A 1 639 ? 3.493 45.443 8.460 1.00 79.00 639 PRO A O 1
ATOM 5212 N N . SER A 1 640 ? 1.374 45.026 7.852 1.00 73.06 640 SER A N 1
ATOM 5213 C CA . SER A 1 640 ? 1.446 45.743 6.569 1.00 73.06 640 SER A CA 1
ATOM 5214 C C . SER A 1 640 ? 1.759 47.233 6.718 1.00 73.06 640 SER A C 1
ATOM 5216 O O . SER A 1 640 ? 2.443 47.800 5.871 1.00 73.06 640 SER A O 1
ATOM 5218 N N . ASP A 1 641 ? 1.293 47.853 7.801 1.00 77.12 641 ASP A N 1
ATOM 5219 C CA . ASP A 1 641 ? 1.597 49.234 8.182 1.00 77.12 641 ASP A CA 1
ATOM 5220 C C . ASP A 1 641 ? 3.085 49.417 8.510 1.00 77.12 641 ASP A C 1
ATOM 5222 O O . ASP A 1 641 ? 3.702 50.372 8.050 1.00 77.12 641 ASP A O 1
ATOM 5226 N N . ILE A 1 642 ? 3.697 48.462 9.212 1.00 82.62 642 ILE A N 1
ATOM 5227 C CA . ILE A 1 642 ? 5.135 48.481 9.510 1.00 82.62 642 ILE A CA 1
ATOM 5228 C C . ILE A 1 642 ? 5.960 48.316 8.231 1.00 82.62 642 ILE A C 1
ATOM 5230 O O . ILE A 1 642 ? 6.907 49.065 8.006 1.00 82.62 642 ILE A O 1
ATOM 5234 N N . VAL A 1 643 ? 5.597 47.364 7.367 1.00 81.25 643 VAL A N 1
ATOM 5235 C CA . VAL A 1 643 ? 6.297 47.150 6.087 1.00 81.25 643 VAL A CA 1
ATOM 5236 C C . VAL A 1 643 ? 6.231 48.404 5.215 1.00 81.25 643 VAL A C 1
ATOM 5238 O O . VAL A 1 643 ? 7.232 48.777 4.610 1.00 81.25 643 VAL A O 1
ATOM 5241 N N . TYR A 1 644 ? 5.076 49.067 5.173 1.00 78.44 644 TYR A N 1
ATOM 5242 C CA . TYR A 1 644 ? 4.887 50.306 4.425 1.00 78.44 644 TYR A CA 1
ATOM 5243 C C . TYR A 1 644 ? 5.791 51.441 4.928 1.00 78.44 644 TYR A C 1
ATOM 5245 O O . TYR A 1 644 ? 6.446 52.105 4.129 1.00 78.44 644 TYR A O 1
ATOM 5253 N N . GLU A 1 645 ? 5.897 51.627 6.243 1.00 82.25 645 GLU A N 1
ATOM 5254 C CA . GLU A 1 645 ? 6.746 52.675 6.822 1.00 82.25 645 GLU A CA 1
ATOM 5255 C C . GLU A 1 645 ? 8.248 52.393 6.617 1.00 82.25 645 GLU A C 1
ATOM 5257 O O . GLU A 1 645 ? 9.021 53.317 6.368 1.00 82.25 645 GLU A O 1
ATOM 5262 N N . ILE A 1 646 ? 8.679 51.122 6.611 1.00 83.75 646 ILE A N 1
ATOM 5263 C CA . ILE A 1 646 ? 10.070 50.775 6.253 1.00 83.75 646 ILE A CA 1
ATOM 5264 C C . ILE A 1 646 ? 10.344 51.068 4.773 1.00 83.75 646 ILE A C 1
ATOM 5266 O O . ILE A 1 646 ? 11.431 51.535 4.435 1.00 83.75 646 ILE A O 1
ATOM 5270 N N . LYS A 1 647 ? 9.371 50.838 3.885 1.00 81.31 647 LYS A N 1
ATOM 5271 C CA . LYS A 1 647 ? 9.511 51.203 2.468 1.00 81.31 647 LYS A CA 1
ATOM 5272 C C . LYS A 1 647 ? 9.698 52.709 2.304 1.00 81.31 647 LYS A C 1
ATOM 5274 O O . LYS A 1 647 ? 10.671 53.107 1.677 1.00 81.31 647 LYS A O 1
ATOM 5279 N N . ARG A 1 648 ? 8.878 53.528 2.976 1.00 83.50 648 ARG A N 1
ATOM 5280 C CA . ARG A 1 648 ? 9.037 54.998 3.004 1.00 83.50 648 ARG A CA 1
ATOM 5281 C C . ARG A 1 648 ? 10.420 55.429 3.497 1.00 83.50 648 ARG A C 1
ATOM 5283 O O . ARG A 1 648 ? 11.008 56.369 2.968 1.00 83.50 648 ARG A O 1
ATOM 5290 N N . LEU A 1 649 ? 10.967 54.717 4.481 1.00 82.94 649 LEU A N 1
ATOM 5291 C CA . LEU A 1 649 ? 12.326 54.950 4.963 1.00 82.94 649 LEU A CA 1
ATOM 5292 C C . LEU A 1 649 ? 13.392 54.679 3.903 1.00 82.94 649 LEU A C 1
ATOM 5294 O O . LEU A 1 649 ? 14.287 55.510 3.715 1.00 82.94 649 LEU A O 1
ATOM 5298 N N . ILE A 1 650 ? 13.305 53.531 3.228 1.00 82.06 650 ILE A N 1
ATOM 5299 C CA . ILE A 1 650 ? 14.198 53.180 2.114 1.00 82.06 650 ILE A CA 1
ATOM 5300 C C . ILE A 1 650 ? 14.018 54.186 0.971 1.00 82.06 650 ILE A C 1
ATOM 5302 O O . ILE A 1 650 ? 14.995 54.581 0.353 1.00 82.06 650 ILE A O 1
ATOM 5306 N N . ASP A 1 651 ? 12.804 54.705 0.778 1.00 74.06 651 ASP A N 1
ATOM 5307 C CA . ASP A 1 651 ? 12.500 55.758 -0.188 1.00 74.06 651 ASP A CA 1
ATOM 5308 C C . ASP A 1 651 ? 13.057 57.148 0.195 1.00 74.06 651 ASP A C 1
ATOM 5310 O O . ASP A 1 651 ? 12.910 58.100 -0.577 1.00 74.06 651 ASP A O 1
ATOM 5314 N N . GLY A 1 652 ? 13.744 57.275 1.334 1.00 74.19 652 GLY A N 1
ATOM 5315 C CA . GLY A 1 652 ? 14.420 58.503 1.760 1.00 74.19 652 GLY A CA 1
ATOM 5316 C C . GLY A 1 652 ? 13.556 59.446 2.598 1.00 74.19 652 GLY A C 1
ATOM 5317 O O . GLY A 1 652 ? 14.020 60.520 2.979 1.00 74.19 652 GLY A O 1
ATOM 5318 N N . GLU A 1 653 ? 12.323 59.065 2.936 1.00 79.19 653 GLU A N 1
ATOM 5319 C CA . GLU A 1 653 ? 11.474 59.873 3.809 1.00 79.19 653 GLU A CA 1
ATOM 5320 C C . GLU A 1 653 ? 11.966 59.804 5.263 1.00 79.19 653 GLU A C 1
ATOM 5322 O O . GLU A 1 653 ? 12.414 58.758 5.737 1.00 79.19 653 GLU A O 1
ATOM 5327 N N . ARG A 1 654 ? 11.913 60.934 5.981 1.00 79.38 654 ARG A N 1
ATOM 5328 C CA . ARG A 1 654 ? 12.396 61.059 7.375 1.00 79.38 654 ARG A CA 1
ATOM 5329 C C . ARG A 1 654 ? 11.385 61.693 8.337 1.00 79.38 654 ARG A C 1
ATOM 5331 O O . ARG A 1 654 ? 11.662 61.832 9.521 1.00 79.38 654 ARG A O 1
ATOM 5338 N N . THR A 1 655 ? 10.186 62.037 7.869 1.00 74.94 655 THR A N 1
ATOM 5339 C CA . THR A 1 655 ? 9.165 62.740 8.662 1.00 74.94 655 THR A CA 1
ATOM 5340 C C . THR A 1 655 ? 7.788 62.071 8.555 1.00 74.94 655 THR A C 1
ATOM 5342 O O . THR A 1 655 ? 7.531 61.264 7.665 1.00 74.94 655 THR A O 1
ATOM 5345 N N . ALA A 1 656 ? 6.885 62.398 9.491 1.00 75.44 656 ALA A N 1
ATOM 5346 C CA . ALA A 1 656 ? 5.490 61.931 9.499 1.00 75.44 656 ALA A CA 1
ATOM 5347 C C . ALA A 1 656 ? 5.302 60.394 9.537 1.00 75.44 656 ALA A C 1
ATOM 5349 O O . ALA A 1 656 ? 4.453 59.837 8.841 1.00 75.44 656 ALA A O 1
ATOM 5350 N N . PHE A 1 657 ? 6.087 59.706 10.371 1.00 83.06 657 PHE A N 1
ATOM 5351 C CA . PHE A 1 657 ? 5.890 58.287 10.688 1.00 83.06 657 PHE A CA 1
ATOM 5352 C C . PHE A 1 657 ? 4.875 58.101 11.813 1.00 83.06 657 PHE A C 1
ATOM 5354 O O . PHE A 1 657 ? 4.889 58.848 12.798 1.00 83.06 657 PHE A O 1
ATOM 5361 N N . ASN A 1 658 ? 4.021 57.085 11.696 1.00 79.31 658 ASN A N 1
ATOM 5362 C CA . ASN A 1 658 ? 3.008 56.819 12.710 1.00 79.31 658 ASN A CA 1
ATOM 5363 C C . ASN A 1 658 ? 3.618 56.376 14.067 1.00 79.31 658 ASN A C 1
ATOM 5365 O O . ASN A 1 658 ? 4.722 55.829 14.146 1.00 79.31 658 ASN A O 1
ATOM 5369 N N . PHE A 1 659 ? 2.892 56.625 15.164 1.00 79.69 659 PHE A N 1
ATOM 5370 C CA . PHE A 1 659 ? 3.368 56.338 16.528 1.00 79.69 659 PHE A CA 1
ATOM 5371 C C . PHE A 1 659 ? 3.636 54.844 16.768 1.00 79.69 659 PHE A C 1
ATOM 5373 O O . PHE A 1 659 ? 4.593 54.494 17.459 1.00 79.69 659 PHE A O 1
ATOM 5380 N N . SER A 1 660 ? 2.824 53.968 16.168 1.00 78.88 660 SER A N 1
ATOM 5381 C CA . SER A 1 660 ? 2.992 52.511 16.246 1.00 78.88 660 SER A CA 1
ATOM 5382 C C . SER A 1 660 ? 4.338 52.066 15.664 1.00 78.88 660 SER A C 1
ATOM 5384 O O . SER A 1 660 ? 5.063 51.301 16.294 1.00 78.88 660 SER A O 1
ATOM 5386 N N . PHE A 1 661 ? 4.724 52.628 14.518 1.00 85.12 661 PHE A N 1
ATOM 5387 C CA . PHE A 1 661 ? 5.980 52.350 13.839 1.00 85.12 661 PHE A CA 1
ATOM 5388 C C . PHE A 1 661 ? 7.191 52.845 14.629 1.00 85.12 661 PHE A C 1
ATOM 5390 O O . PHE A 1 661 ? 8.133 52.082 14.828 1.00 85.12 661 PHE A O 1
ATOM 5397 N N . LYS A 1 662 ? 7.157 54.078 15.160 1.00 84.12 662 LYS A N 1
ATOM 5398 C CA . LYS A 1 662 ? 8.250 54.595 16.008 1.00 84.12 662 LYS A CA 1
ATOM 5399 C C . LYS A 1 662 ? 8.449 53.744 17.266 1.00 84.12 662 LYS A C 1
ATOM 5401 O O . LYS A 1 662 ? 9.584 53.473 17.655 1.00 84.12 662 LYS A O 1
ATOM 5406 N N . LYS A 1 663 ? 7.354 53.303 17.896 1.00 82.06 663 LYS A N 1
ATOM 5407 C CA . LYS A 1 663 ? 7.401 52.409 19.060 1.00 82.06 663 LYS A CA 1
ATOM 5408 C C . LYS A 1 663 ? 7.973 51.037 18.689 1.00 82.06 663 LYS A C 1
ATOM 5410 O O . LYS A 1 663 ? 8.886 50.565 19.358 1.00 82.06 663 LYS A O 1
ATOM 5415 N N . TRP A 1 664 ? 7.487 50.444 17.600 1.00 87.69 664 TRP A N 1
ATOM 5416 C CA . TRP A 1 664 ? 7.957 49.157 17.090 1.00 87.69 664 TRP A CA 1
ATOM 5417 C C . TRP A 1 664 ? 9.448 49.179 16.724 1.00 87.69 664 TRP A C 1
ATOM 5419 O O . TRP A 1 664 ? 10.182 48.264 17.090 1.00 87.69 664 TRP A O 1
ATOM 5429 N N . LEU A 1 665 ? 9.917 50.241 16.061 1.00 84.94 665 LEU A N 1
ATOM 5430 C CA . LEU A 1 665 ? 11.317 50.394 15.662 1.00 84.94 665 LEU A CA 1
ATOM 5431 C C . LEU A 1 665 ? 12.240 50.483 16.887 1.00 84.94 665 LEU A C 1
ATOM 5433 O O . LEU A 1 665 ? 13.269 49.810 16.933 1.00 84.94 665 LEU A O 1
ATOM 5437 N N . LYS A 1 666 ? 11.831 51.232 17.922 1.00 81.44 666 LYS A N 1
ATOM 5438 C CA . LYS A 1 666 ? 12.552 51.293 19.203 1.00 81.44 666 LYS A CA 1
ATOM 5439 C C . LYS A 1 666 ? 12.586 49.951 19.919 1.00 81.44 666 LYS A C 1
ATOM 5441 O O . LYS A 1 666 ? 13.629 49.579 20.446 1.00 81.44 666 LYS A O 1
ATOM 5446 N N . GLU A 1 667 ? 11.482 49.209 19.940 1.00 80.62 667 GLU A N 1
ATOM 5447 C CA . GLU A 1 667 ? 11.435 47.868 20.538 1.00 80.62 667 GLU A CA 1
ATOM 5448 C C . GLU A 1 667 ? 12.316 46.867 19.774 1.00 80.62 667 GLU A C 1
ATOM 5450 O O . GLU A 1 667 ? 13.013 46.068 20.398 1.00 80.62 667 GLU A O 1
ATOM 5455 N N . LEU A 1 668 ? 12.358 46.946 18.438 1.00 82.00 668 LEU A N 1
ATOM 5456 C CA . LEU A 1 668 ? 13.220 46.101 17.608 1.00 82.00 668 LEU A CA 1
ATOM 5457 C C . LEU A 1 668 ? 14.713 46.347 17.884 1.00 82.00 668 LEU A C 1
ATOM 5459 O O . LEU A 1 668 ? 15.477 45.386 17.947 1.00 82.00 668 LEU A O 1
ATOM 5463 N N . ILE A 1 669 ? 15.118 47.613 18.039 1.00 81.25 669 ILE A N 1
ATOM 5464 C CA . ILE A 1 669 ? 16.524 48.014 18.225 1.00 81.25 669 ILE A CA 1
ATOM 5465 C C . ILE A 1 669 ? 16.981 47.856 19.683 1.00 81.25 669 ILE A C 1
ATOM 5467 O O . ILE A 1 669 ? 18.122 47.472 19.927 1.00 81.25 669 ILE A O 1
ATOM 5471 N N . SER A 1 670 ? 16.108 48.147 20.655 1.00 73.69 670 SER A N 1
ATOM 5472 C CA . SER A 1 670 ? 16.413 47.991 22.088 1.00 73.69 670 SER A CA 1
ATOM 5473 C C . SER A 1 670 ? 16.307 46.543 22.578 1.00 73.69 670 SER A C 1
ATOM 5475 O O . SER A 1 670 ? 16.935 46.183 23.576 1.00 73.69 670 SER A O 1
ATOM 5477 N N . GLY A 1 671 ? 15.538 45.701 21.884 1.00 64.75 671 GLY A N 1
ATOM 5478 C CA . GLY A 1 671 ? 15.508 44.259 22.097 1.00 64.75 671 GLY A CA 1
ATOM 5479 C C . GLY A 1 671 ? 16.726 43.546 21.499 1.00 64.75 671 GLY A C 1
ATOM 5480 O O . GLY A 1 671 ? 17.488 44.095 20.708 1.00 64.75 671 GLY A O 1
ATOM 5481 N N . SER A 1 672 ? 16.917 42.270 21.843 1.00 63.09 672 SER A N 1
ATOM 5482 C CA . SER A 1 672 ? 17.879 41.430 21.122 1.00 63.09 672 SER A CA 1
ATOM 5483 C C . SER A 1 672 ? 17.355 41.183 19.708 1.00 63.09 672 SER A C 1
ATOM 5485 O O . SER A 1 672 ? 16.403 40.420 19.533 1.00 63.09 672 SER A O 1
ATOM 5487 N N . ILE A 1 673 ? 17.965 41.825 18.708 1.00 68.25 673 ILE A N 1
ATOM 5488 C CA . ILE A 1 673 ? 17.557 41.686 17.308 1.00 68.25 673 ILE A CA 1
ATOM 5489 C C . ILE A 1 673 ? 17.560 40.194 16.930 1.00 68.25 673 ILE A C 1
ATOM 5491 O O . ILE A 1 673 ? 18.595 39.527 17.053 1.00 68.25 673 ILE A O 1
ATOM 5495 N N . PRO A 1 674 ? 16.419 39.622 16.501 1.00 64.81 674 PRO A N 1
ATOM 5496 C CA . PRO A 1 674 ? 16.355 38.204 16.181 1.00 64.81 674 PRO A CA 1
ATOM 5497 C C . PRO A 1 674 ? 17.339 37.854 15.059 1.00 64.81 674 PRO A C 1
ATOM 5499 O O . PRO A 1 674 ? 17.376 38.546 14.045 1.00 64.81 674 PRO A O 1
ATOM 5502 N N . LYS A 1 675 ? 18.039 36.710 15.160 1.00 67.31 675 LYS A N 1
ATOM 5503 C CA . LYS A 1 675 ? 18.952 36.174 14.112 1.00 67.31 675 LYS A CA 1
ATOM 5504 C C . LYS A 1 675 ? 18.315 36.018 12.715 1.00 67.31 675 LYS A C 1
ATOM 5506 O O . LYS A 1 675 ? 18.979 35.651 11.755 1.00 67.31 675 LYS A O 1
ATOM 5511 N N . GLN A 1 676 ? 17.004 36.210 12.620 1.00 67.44 676 GLN A N 1
ATOM 5512 C CA . GLN A 1 676 ? 16.179 36.105 11.422 1.00 67.44 676 GLN A CA 1
ATOM 5513 C C . GLN A 1 676 ? 16.022 37.450 10.697 1.00 67.44 676 GLN A C 1
ATOM 5515 O O . GLN A 1 676 ? 15.196 37.550 9.795 1.00 67.44 676 GLN A O 1
ATOM 5520 N N . TRP A 1 677 ? 16.745 38.490 11.087 1.00 75.88 677 TRP A N 1
ATOM 5521 C CA . TRP A 1 677 ? 16.817 39.744 10.348 1.00 75.88 677 TRP A CA 1
ATOM 5522 C C . TRP A 1 677 ? 18.169 39.815 9.623 1.00 75.88 677 TRP A C 1
ATOM 5524 O O . TRP A 1 677 ? 19.188 39.543 10.252 1.00 75.88 677 TRP A O 1
ATOM 5534 N N . PRO A 1 678 ? 18.206 40.112 8.312 1.00 80.94 678 PRO A N 1
ATOM 5535 C CA . PRO A 1 678 ? 19.465 40.316 7.599 1.00 80.94 678 PRO A CA 1
ATOM 5536 C C . PRO A 1 678 ? 20.244 41.521 8.148 1.00 80.94 678 PRO A C 1
ATOM 5538 O O . PRO A 1 678 ? 19.652 42.554 8.458 1.00 80.94 678 PRO A O 1
ATOM 5541 N N . ASP A 1 679 ? 21.570 41.410 8.225 1.00 77.19 679 ASP A N 1
ATOM 5542 C CA . ASP A 1 679 ? 22.418 42.429 8.862 1.00 77.19 679 ASP A CA 1
ATOM 5543 C C . ASP A 1 679 ? 22.330 43.807 8.185 1.00 77.19 679 ASP A C 1
ATOM 5545 O O . ASP A 1 679 ? 22.359 44.831 8.862 1.00 77.19 679 ASP A O 1
ATOM 5549 N N . GLU A 1 680 ? 22.194 43.854 6.859 1.00 78.19 680 GLU A N 1
ATOM 5550 C CA . GLU A 1 680 ? 22.175 45.108 6.090 1.00 78.19 680 GLU A CA 1
ATOM 5551 C C . GLU A 1 680 ? 20.899 45.928 6.343 1.00 78.19 680 GLU A C 1
ATOM 5553 O O . GLU A 1 680 ? 20.985 47.112 6.677 1.00 78.19 680 GLU A O 1
ATOM 5558 N N . ILE A 1 681 ? 19.715 45.301 6.312 1.00 82.00 681 ILE A N 1
ATOM 5559 C CA . ILE A 1 681 ? 18.464 46.002 6.639 1.00 82.00 681 ILE A CA 1
ATOM 5560 C C . ILE A 1 681 ? 18.396 46.435 8.110 1.00 82.00 681 ILE A C 1
ATOM 5562 O O . ILE A 1 681 ? 17.859 47.499 8.410 1.00 82.00 681 ILE A O 1
ATOM 5566 N N . ILE A 1 682 ? 18.987 45.668 9.034 1.00 83.44 682 ILE A N 1
ATOM 5567 C CA . ILE A 1 682 ? 19.106 46.079 10.441 1.00 83.44 682 ILE A CA 1
ATOM 5568 C C . ILE A 1 682 ? 19.979 47.327 10.557 1.00 83.44 682 ILE A C 1
ATOM 5570 O O . ILE A 1 682 ? 19.573 48.294 11.196 1.00 83.44 682 ILE A O 1
ATOM 5574 N N . LYS A 1 683 ? 21.182 47.316 9.965 1.00 83.69 683 LYS A N 1
ATOM 5575 C CA . LYS A 1 683 ? 22.101 48.465 10.011 1.00 83.69 683 LYS A CA 1
ATOM 5576 C C . LYS A 1 683 ? 21.431 49.718 9.454 1.00 83.69 683 LYS A C 1
ATOM 5578 O O . LYS A 1 683 ? 21.558 50.789 10.048 1.00 83.69 683 LYS A O 1
ATOM 5583 N N . PHE A 1 684 ? 20.687 49.567 8.358 1.00 87.25 684 PHE A N 1
ATOM 5584 C CA . PHE A 1 684 ? 19.886 50.638 7.779 1.00 87.25 684 PHE A CA 1
ATOM 5585 C C . PHE A 1 684 ? 18.836 51.169 8.767 1.00 87.25 684 PHE A C 1
ATOM 5587 O O . PHE A 1 684 ? 18.792 52.371 9.016 1.00 87.25 684 PHE A O 1
ATOM 5594 N N . LEU A 1 685 ? 18.046 50.289 9.390 1.00 86.31 685 LEU A N 1
ATOM 5595 C CA . LEU A 1 685 ? 17.011 50.670 10.358 1.00 86.31 685 LEU A CA 1
ATOM 5596 C C . LEU A 1 685 ? 17.580 51.325 11.627 1.00 86.31 685 LEU A C 1
ATOM 5598 O O . LEU A 1 685 ? 17.001 52.291 12.116 1.00 86.31 685 LEU A O 1
ATOM 5602 N N . ILE A 1 686 ? 18.730 50.860 12.127 1.00 85.06 686 ILE A N 1
ATOM 5603 C CA . ILE A 1 686 ? 19.437 51.478 13.265 1.00 85.06 686 ILE A CA 1
ATOM 5604 C C . ILE A 1 686 ? 19.900 52.893 12.916 1.00 85.06 686 ILE A C 1
ATOM 5606 O O . ILE A 1 686 ? 19.814 53.802 13.741 1.00 85.06 686 ILE A O 1
ATOM 5610 N N . LYS A 1 687 ? 20.417 53.095 11.701 1.00 83.69 687 LYS A N 1
ATOM 5611 C CA . LYS A 1 687 ? 20.821 54.425 11.240 1.00 83.69 687 LYS A CA 1
ATOM 5612 C C . LYS A 1 687 ? 19.604 55.338 11.091 1.00 83.69 687 LYS A C 1
ATOM 5614 O O . LYS A 1 687 ? 19.632 56.462 11.577 1.00 83.69 687 LYS A O 1
ATOM 5619 N N . ALA A 1 688 ? 18.537 54.826 10.486 1.00 82.62 688 ALA A N 1
ATOM 5620 C CA . ALA A 1 688 ? 17.297 55.551 10.266 1.00 82.62 688 ALA A CA 1
ATOM 5621 C C . ALA A 1 688 ? 16.600 55.959 11.578 1.00 82.62 688 ALA A C 1
ATOM 5623 O O . ALA A 1 688 ? 16.066 57.057 11.655 1.00 82.62 688 ALA A O 1
ATOM 5624 N N . GLU A 1 689 ? 16.652 55.137 12.632 1.00 83.69 689 GLU A N 1
ATOM 5625 C CA . GLU A 1 689 ? 16.081 55.477 13.948 1.00 83.69 689 GLU A CA 1
ATOM 5626 C C . GLU A 1 689 ? 16.752 56.692 14.601 1.00 83.69 689 GLU A C 1
ATOM 5628 O O . GLU A 1 689 ? 16.095 57.442 15.312 1.00 83.69 689 GLU A O 1
ATOM 5633 N N . LYS A 1 690 ? 18.037 56.939 14.317 1.00 78.56 690 LYS A N 1
ATOM 5634 C CA . LYS A 1 690 ? 18.734 58.149 14.781 1.00 78.56 690 LYS A CA 1
ATOM 5635 C C . LYS A 1 690 ? 18.344 59.405 13.996 1.00 78.56 690 LYS A C 1
ATOM 5637 O O . LYS A 1 690 ? 18.630 60.509 14.451 1.00 78.56 690 LYS A O 1
ATOM 5642 N N . GLU A 1 691 ? 17.752 59.235 12.814 1.00 75.50 691 GLU A N 1
ATOM 5643 C CA . GLU A 1 691 ? 17.385 60.306 11.881 1.00 75.50 691 GLU A CA 1
ATOM 5644 C C . GLU A 1 691 ? 15.888 60.700 11.969 1.00 75.50 691 GLU A C 1
ATOM 5646 O O . GLU A 1 691 ? 15.525 61.754 11.446 1.00 75.50 691 GLU A O 1
ATOM 5651 N N . ILE A 1 692 ? 15.030 59.890 12.617 1.00 72.75 692 ILE A N 1
ATOM 5652 C CA . ILE A 1 692 ? 13.553 60.046 12.746 1.00 72.75 692 ILE A CA 1
ATOM 5653 C C . ILE A 1 692 ? 13.123 60.362 14.186 1.00 72.75 692 ILE A C 1
ATOM 5655 O O . ILE A 1 692 ? 12.041 60.993 14.375 1.00 72.75 692 ILE A O 1
#

pLDDT: mean 84.82, std 10.66, range [47.47, 98.31]

Radius of gyration: 31.33 Å; chains: 1; bounding box: 68×89×74 Å

Secondary structure (DSSP, 8-state):
----TT---EEEES--SSHHHHHHHHTTTT-STTPPP-EEEE--SHHHHHHHHHHHHHHHTT-PPPPP-----HHHHHHHHHHHHHH--EEHHHHHHHHHTSGGGTT--HHHHHHHHHHHHT--HHHHTTT---SEEE-TTT-EEEE-STTHHHHHHHH--SS----PEEEEETTEEEEEE-HHHHHH--TT-EEEETTEEEEEEEEETTEEEEEE-TTPPPSS-TTTTTSPPPPHHHHHHHHHHHHHHHHHHHTT--HHHHHHHHHHHHT--HHHHHHHHHHHHHHHHHSPPPBTTEEEEEEEEETTEEEEEEE--S-HHHHHHHHHHHHHHHHHHHSS--EEEE-SS-EEEEESS---HHHHHHT--GGGHHHHHHHHHTTSHHHHHHHHHHHHHTTSS-SEETTEEPPHHHHHHHHHHHHHHHHHH-TT-HHHHHHHHIIIIIIS-HHHHHHHHHHHHTTSSEEEEEE-SS--TTTHHHHHHHHHTTS-HHHHHHHHHHHHHHHHHHHHHHTTS--S-------HHHHHHHHHHHHHHHHHSHHHHHHHHHHH--S--HHHHHHHHHHHH-TTPPPPHHHHHHHHHTHHHHHHHS-HHHHHHHHHHTTPPPSS---HHHHHHHHHHHHHHHHHT--HHHHHHHHHHHTT--S---HHHHHHHHHHHHS---TTS-HHHHHHHHHHHTT-

Sequence (692 aa):
GIDIGYIDLVILLGSPKSVARALQRIGRSGHKLHDTTKGRIIVLDRDDLVECSVLLKSAVEKKIDRIHIPENCLDVLAQQIFGIAIEEQIHIEELFKMIKQSYCYRNLKREDFDQVMSYLAGEYSELEDRHIYAKIWIDKETKIIGKRGKMARVIYMTNIGTIPSESGVVVKVGDLAIGTIDEGFLERLKPGDVFVLGGNTYQFRNASGMVARVVAALGRRPTVPSWYSESLPLSFDLANEIGRFRKLILEHFAKKESKGDILRFINKYLYLDDNAANAIYQYFKEQYEYAEIPTSTNLLVEHYDEGEKKYAVFHTLYGRRVNDCLARAVAYAISKIQHRDVEIGISDNGFYVASVHPIQAVRAFEMLKSSRIEELMALALDKTEVLRRRFRHCAARALMILTNYKGHEKRVGRQQVSSMILLQAVKRISEDFPILKEARREVLEDLMDIENTKHVLKDINDGKVKIKEITTNVPSPFSFMLVLQGYLDVLRIEDRTEFLKRMHQSVIESIEMKKGLKQDRKISKIDYAEFWKSVEEKRKKEMETKEWKLKHAIRMIHHVPGYVKEDLTRLVNDEDYELREDVVSSIKKYQKQIESEWPPILRNFVFAKLGIKPSKEYSADEDFLMQQLNETSKRLKLPSDIVYEIKRLIDGERTAFNFSFKKWLKELISGSIPKQWPDEIIKFLIKAEKEI